Protein AF-A0A956I799-F1 (afdb_monomer)

Solvent-accessible surface area (backbone atoms only — not comparable to full-atom values): 35826 Å² total; per-residue (Å²): 118,53,70,34,55,24,28,46,46,25,48,52,44,52,38,46,25,59,64,45,60,68,60,52,75,48,74,48,95,93,38,61,32,45,34,39,63,81,46,72,44,87,40,80,72,68,80,89,40,61,69,60,47,64,89,80,69,47,78,47,54,46,31,35,31,33,40,40,35,40,87,62,24,48,50,40,36,33,40,35,68,42,63,45,95,47,84,84,39,46,26,26,43,30,41,21,39,50,91,83,63,48,77,65,39,58,28,54,41,18,52,32,49,63,71,56,91,54,66,64,34,63,27,54,32,60,68,68,71,84,78,48,100,88,45,55,65,66,44,50,54,51,37,53,55,48,35,56,54,47,64,72,62,78,56,53,69,74,49,88,52,29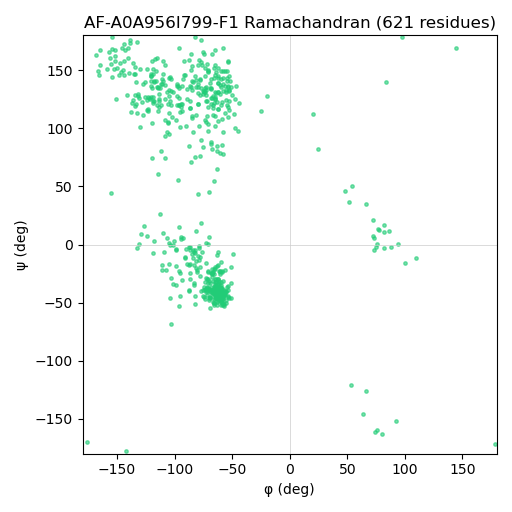,31,49,50,34,32,32,28,66,88,80,47,50,52,41,92,36,37,44,61,31,36,52,46,54,53,54,61,42,56,72,67,48,50,78,72,80,68,59,83,65,46,72,74,30,46,50,71,78,40,54,83,88,73,66,77,73,70,84,76,62,91,83,72,66,90,64,96,68,75,87,78,72,88,60,50,38,36,35,37,43,54,98,48,70,71,55,44,54,51,23,67,74,66,40,30,50,60,56,96,56,62,88,83,47,83,48,72,67,41,52,52,38,53,64,50,56,74,70,64,54,74,62,18,38,39,30,39,37,49,67,66,81,87,25,35,29,42,80,43,48,24,30,26,72,40,76,43,84,83,72,43,30,34,36,41,43,77,57,80,85,55,78,68,46,72,40,74,66,59,73,65,92,53,39,38,60,84,85,44,57,58,24,64,52,75,33,66,74,56,45,46,67,67,70,43,80,67,63,96,58,65,83,73,58,74,79,86,66,76,93,79,79,86,86,81,77,67,90,87,75,44,59,72,51,43,47,58,69,63,49,42,62,54,27,40,50,70,38,56,78,51,65,58,59,57,70,63,46,54,73,49,51,70,51,56,38,52,50,17,46,31,47,67,58,75,35,47,41,34,72,67,58,47,56,71,30,68,61,41,46,50,38,54,72,59,47,95,70,91,71,59,68,64,61,52,51,49,48,36,48,47,22,14,31,38,89,83,49,89,69,61,96,54,92,70,57,54,87,74,55,57,29,40,53,49,96,88,57,39,31,32,52,84,57,86,75,53,66,79,49,63,47,38,38,71,72,52,45,48,68,79,50,67,70,49,64,38,49,48,81,47,73,45,34,73,86,52,40,31,49,57,31,44,47,27,81,42,82,43,75,45,85,43,89,68,99,47,72,69,44,83,45,78,40,82,39,74,8,59,52,44,51,49,46,26,49,35,37,39,62,31,71,41,96,56,44,50,70,60,52,68,71,48,58,70,68,61,46,47,63,45,54,58,89,37,60,68,62,45,79,45,69,40,57,53,86,49,23,52,53,70,60,31,46,52,73,45,73,79,77,108

Secondary structure (DSSP, 8-state):
--HHHHHHHHHHHHHHHHHT---EEEEETTEEEEEEEEEEE--PPPS--TT--HHHH-SPPPEEEEEEEETTEEEEEEEEEE--SSTT---EEEEEETTTTEEEEEEEHHHHHHS---SEEEEEEE------TT-HHHHHHHHHHHHHHHHTTT--EEETTEEEEEEEETTT--EES-HHHHHHHHHHHHHTT-B----GGGTTTSBS-SB-TTT-------TT-S-----------EEEEE-SSHHHHHHHHHHTEEE-SS-TT--SHHHHHHHHHHTT--TT-EEEEEEEETTEEEEEEEEEEEEEETTTTEEEEEE-TTPPPPEESPP-STTS--TTSSEEEE--HHHHHHHHS---SS-------S-SS-----STTSSHHHHIIIIIGGGSB-----PPP-HHHHHHS-HHHHHHHHHHHTTSEEEHHHHHHSHHHHHHHHHS--SS-HHHHHHHHHHHTB-TT-SS---S---S---BEE-TTSEEE-SSPPPHHHHSHHHHHSPPP----B-EEEEE--TT--HHHHTEEEEEEEEPPSSSSPPEEEEEEEE-HHHHHHHHHHHHTT-SS-HHHHHTS-HHHHHHHHTTPPP-EEEEETGGGS-HHHHHTTHHHH-

Foldseek 3Di:
DDLLLLQLLLQVLLLFLLVLDAWDWADAPNWIKTKHFDDWAFDQDDPDARNDDCVPNPGRRTWTWMWIDTVFFIFIKTWHWDQDPDSSQGTKTFIATPPVRHTQKIWRRSCQLVPDPDQKTFTKIFHQDDQDPPQNPVSVLLLQLLLVSVVVRPFQDPDSGMGRLWIAGNPRRATPPHSNSSSVSNVNSSLSSQEDPPPPPPVVVGTDDPDHSPPSDPDPPDVVPDDDPDDPPDPAWEKEAEDPDVVQVVVCVVQQKDADPDAPPDPDPLSVVLLVVLVPHDFQHWYWYWDDDDQKIKTDFIFTFHDADSRRRMTRTDGDPPDDIDIGHQQDDDQSWPRVRRMTTRDDVVVCCVGVNRPDQDQPQLDDPDDPDDDDDDDPPPCSVVCCVPVVQVNQWTPQRQPQQPLVVLQPDDLLLLLLLQCLVVVFKDALVSSCVGSSLVSNVVSDDDPDDSSVSSCCSQLQQADPPAPQRPRDNHDDHRFWHADPVRMIGGPDDRDPVSNCVNVVRRRDNRPTDRLEDEEEDAAPAFQCQAAKHWDWDWDCDDPPDHTDIDIDIDGHPNQVSQQSQLVQLVDPDGPVVLVPDDPVVNCVSNPVGRDGYYHYHPCVNYPVCRNCPCVVVVD

Sequence (623 aa):
MTPEEANRMALGVVREVLAAAHGFELEVDGRRVQVEVFGRDPSEWPKAIPGLDPEVHGPWPPRVNVRCRWDGGEVELACVALAGRDAKEPVVICARHYPVGRYLGFSNVSKALLASDEPELPVVAAFHLKKRRHDRELQTARNRKLRDLVGRSGLPMLTDWSVELMRIRAEDGAILPDASTVFERLVRLNLFKLDFFSRGNRAAKRGAPLIDLDSLGLGDAEEDDQPGEEEEADERHFWAGGFAEEERLQAFLAGDFWQLGWTRDDDGKGAQQSWARFAKVEVGDGFAIKGFAGNQLTVHYLGEVVAKDEDAGRLDLKPLRGRSFYKGPAPRGSGGGSWLDILVPITREDVVELLFGDGRSGSPTLGWTGPKNVILYGPPGTGKTYRLRDDFRPRFTREAERRSIEMDRVRELSWFEIVAAALADQGGEATAMELREHPFVKAKQQSVATNTPVLARIWGSLQGHTVEESTTVNYGRRYGRLIFDKRADGTWFFPADVPEDIAELPEALHPRPALQSDDYVFVTFHQSYAYEDFIEGIRPKTAEGDGDAGPSLTYELEDGVFLRAANAAVRLAGFDGTIDDLCRLPAEQRTEILEGAPPYGVFIDEINRGNVSRIFGELITLL

Radius of gyration: 33.39 Å; Cα contacts (8 Å, |Δi|>4): 1018; chains: 1; bounding box: 66×67×98 Å

pLDDT: mean 79.47, std 16.52, range [23.44, 97.5]

Mean predicted aligned error: 21.86 Å

Structure (mmCIF, N/CA/C/O backbone):
data_AF-A0A956I799-F1
#
_entry.id   AF-A0A956I799-F1
#
loop_
_atom_site.group_PDB
_atom_site.id
_atom_site.type_symbol
_atom_site.label_atom_id
_atom_site.label_alt_id
_atom_site.label_comp_id
_atom_site.label_asym_id
_atom_site.label_entity_id
_atom_site.label_seq_id
_atom_site.pdbx_PDB_ins_code
_atom_site.Cartn_x
_atom_site.Cartn_y
_atom_site.Cartn_z
_atom_site.occupancy
_atom_site.B_iso_or_equiv
_atom_site.auth_seq_id
_atom_site.auth_comp_id
_atom_site.auth_asym_id
_atom_site.auth_atom_id
_atom_site.pdbx_PDB_model_num
ATOM 1 N N . MET A 1 1 ? 15.838 13.169 11.477 1.00 79.94 1 MET A N 1
ATOM 2 C CA . MET A 1 1 ? 15.934 13.361 12.948 1.00 79.94 1 MET A CA 1
ATOM 3 C C . MET A 1 1 ? 17.037 12.467 13.517 1.00 79.94 1 MET A C 1
ATOM 5 O O . MET A 1 1 ? 17.161 11.337 13.052 1.00 79.94 1 MET A O 1
ATOM 9 N N . THR A 1 2 ? 17.856 12.929 14.469 1.00 87.06 2 THR A N 1
ATOM 10 C CA . THR A 1 2 ? 18.855 12.064 15.142 1.00 87.06 2 THR A CA 1
ATOM 11 C C . THR A 1 2 ? 18.197 11.149 16.189 1.00 87.06 2 THR A C 1
ATOM 13 O O . THR A 1 2 ? 17.118 11.474 16.691 1.00 87.06 2 THR A O 1
ATOM 16 N N . PRO A 1 3 ? 18.811 10.008 16.568 1.00 85.00 3 PRO A N 1
ATOM 17 C CA . PRO A 1 3 ? 18.304 9.169 17.657 1.00 85.00 3 PRO A CA 1
ATOM 18 C C . PRO A 1 3 ? 18.089 9.934 18.970 1.00 85.00 3 PRO A C 1
ATOM 20 O O . PRO A 1 3 ? 17.090 9.718 19.653 1.00 85.00 3 PRO A O 1
ATOM 23 N N . GLU A 1 4 ? 18.983 10.861 19.312 1.00 89.06 4 GLU A N 1
ATOM 24 C CA . GLU A 1 4 ? 18.894 11.696 20.511 1.00 89.06 4 GLU A CA 1
ATOM 25 C C . GLU A 1 4 ? 17.705 12.669 20.456 1.00 89.06 4 GLU A C 1
ATOM 27 O O . GLU A 1 4 ? 17.006 12.860 21.453 1.00 89.06 4 GLU A O 1
ATOM 32 N N . GLU A 1 5 ? 17.447 13.282 19.299 1.00 88.38 5 GLU A N 1
ATOM 33 C CA . GLU A 1 5 ? 16.268 14.130 19.067 1.00 88.38 5 GLU A CA 1
ATOM 34 C C . GLU A 1 5 ? 14.969 13.329 19.161 1.00 88.38 5 GLU A C 1
ATOM 36 O O . GLU A 1 5 ? 14.049 13.735 19.876 1.00 88.38 5 GLU A O 1
ATOM 41 N N . ALA A 1 6 ? 14.928 12.155 18.525 1.00 89.44 6 ALA A N 1
ATOM 42 C CA . ALA A 1 6 ? 13.769 11.270 18.551 1.00 89.44 6 ALA A CA 1
ATOM 43 C C . ALA A 1 6 ? 13.415 10.834 19.977 1.00 89.44 6 ALA A C 1
ATOM 45 O O . ALA A 1 6 ? 12.241 10.772 20.330 1.00 89.44 6 ALA A O 1
ATOM 46 N N . ASN A 1 7 ? 14.407 10.589 20.836 1.00 90.31 7 ASN A N 1
ATOM 47 C CA . ASN A 1 7 ? 14.162 10.195 22.227 1.00 90.31 7 ASN A CA 1
ATOM 48 C C . ASN A 1 7 ? 13.630 11.323 23.087 1.00 90.31 7 ASN A C 1
ATOM 50 O O . ASN A 1 7 ? 12.742 11.090 23.906 1.00 90.31 7 ASN A O 1
ATOM 54 N N . ARG A 1 8 ? 14.158 12.536 22.899 1.00 91.12 8 ARG A N 1
ATOM 55 C CA . ARG A 1 8 ? 13.665 13.727 23.596 1.00 91.12 8 ARG A CA 1
ATOM 56 C C . ARG A 1 8 ? 12.207 13.990 23.244 1.00 91.12 8 ARG A C 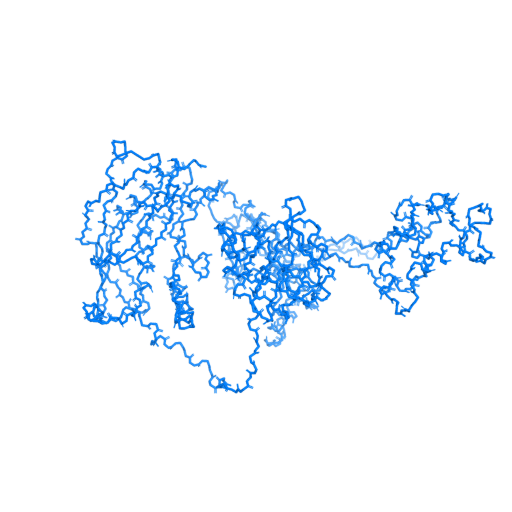1
ATOM 58 O O . ARG A 1 8 ? 11.385 14.140 24.147 1.00 91.12 8 ARG A O 1
ATOM 65 N N . MET A 1 9 ? 11.877 13.953 21.954 1.00 92.19 9 MET A N 1
ATOM 66 C CA . MET A 1 9 ? 10.502 14.126 21.487 1.00 92.19 9 MET A CA 1
ATOM 67 C C . MET A 1 9 ? 9.591 12.987 21.962 1.00 92.19 9 MET A C 1
ATOM 69 O O . MET A 1 9 ? 8.528 13.243 22.523 1.00 92.19 9 MET A O 1
ATOM 73 N N . ALA A 1 10 ? 10.026 11.732 21.834 1.00 93.25 10 ALA A N 1
ATOM 74 C CA . ALA A 1 10 ? 9.250 10.581 22.280 1.00 93.25 10 ALA A CA 1
ATOM 75 C C . ALA A 1 10 ? 8.985 10.589 23.795 1.00 93.25 10 ALA A C 1
ATOM 77 O O . ALA A 1 10 ? 7.884 10.238 24.219 1.00 93.25 10 ALA A O 1
ATOM 78 N N . LEU A 1 11 ? 9.951 11.014 24.621 1.00 94.12 11 LEU A N 1
ATOM 79 C CA . LEU A 1 11 ? 9.745 11.181 26.063 1.00 94.12 11 LEU A CA 1
ATOM 80 C C . LEU A 1 11 ? 8.653 12.219 26.352 1.00 94.12 11 LEU A C 1
ATOM 82 O O . LEU A 1 11 ? 7.796 11.964 27.200 1.00 94.12 11 LEU A O 1
ATOM 86 N N . GLY A 1 12 ? 8.670 13.354 25.644 1.00 94.69 12 GLY A N 1
ATOM 87 C CA . GLY A 1 12 ? 7.632 14.384 25.734 1.00 94.69 12 GLY A CA 1
ATOM 88 C C . GLY A 1 12 ? 6.249 13.832 25.387 1.00 94.69 12 GLY A C 1
ATOM 89 O O . GLY A 1 12 ? 5.338 13.905 26.211 1.00 94.69 12 GLY A O 1
ATOM 90 N N . VAL A 1 13 ? 6.135 13.167 24.236 1.00 95.62 13 VAL A N 1
ATOM 91 C CA . VAL A 1 13 ? 4.884 12.562 23.755 1.00 95.62 13 VAL A CA 1
ATOM 92 C C . VAL A 1 13 ? 4.331 11.536 24.745 1.00 95.62 13 VAL A C 1
ATOM 94 O O . VAL A 1 13 ? 3.174 11.613 25.152 1.00 95.62 13 VAL A O 1
ATOM 97 N N . VAL A 1 14 ? 5.148 10.576 25.189 1.00 95.75 14 VAL A N 1
ATOM 98 C CA . VAL A 1 14 ? 4.680 9.535 26.119 1.00 95.75 14 VAL A CA 1
ATOM 99 C C . VAL A 1 14 ? 4.284 10.132 27.470 1.00 95.75 14 VAL A C 1
ATOM 101 O O . VAL A 1 14 ? 3.313 9.679 28.081 1.00 95.75 14 VAL A O 1
ATOM 104 N N . ARG A 1 15 ? 5.002 11.160 27.938 1.00 95.44 15 ARG A N 1
ATOM 105 C CA . ARG A 1 15 ? 4.651 11.889 29.161 1.00 95.44 15 ARG A CA 1
ATOM 106 C C . ARG A 1 15 ? 3.293 12.568 29.025 1.00 95.44 15 ARG A C 1
ATOM 108 O O . ARG A 1 15 ? 2.496 12.469 29.953 1.00 95.44 15 ARG A O 1
ATOM 115 N N . GLU A 1 16 ? 3.024 13.204 27.893 1.00 96.94 16 GLU A N 1
ATOM 116 C CA . GLU A 1 16 ? 1.757 13.884 27.628 1.00 96.94 16 GLU A CA 1
ATOM 117 C C . GLU A 1 16 ? 0.581 12.898 27.555 1.00 96.94 16 GLU A C 1
ATOM 119 O O . GLU A 1 16 ? -0.409 13.085 28.262 1.00 96.94 16 GLU A O 1
ATOM 124 N N . VAL A 1 17 ? 0.724 11.782 26.826 1.00 97.38 17 VAL A N 1
ATOM 125 C CA . VAL A 1 17 ? -0.306 10.721 26.761 1.00 97.38 17 VAL A CA 1
ATOM 126 C C . VAL A 1 17 ? -0.629 10.163 28.150 1.00 97.38 17 VAL A C 1
ATOM 128 O O . VAL A 1 17 ? -1.795 10.021 28.516 1.00 97.38 17 VAL A O 1
ATOM 131 N N . LEU A 1 18 ? 0.388 9.850 28.960 1.00 96.81 18 LEU A N 1
ATOM 132 C CA . LEU A 1 18 ? 0.163 9.327 30.312 1.00 96.81 18 LEU A CA 1
ATOM 133 C C . LEU A 1 18 ? -0.363 10.405 31.273 1.00 96.81 18 LEU A C 1
ATOM 135 O O . LEU A 1 18 ? -1.108 10.088 32.203 1.00 96.81 18 LEU A O 1
ATOM 139 N N . ALA A 1 19 ? -0.020 11.679 31.074 1.00 96.06 19 ALA A N 1
ATOM 140 C CA . ALA A 1 19 ? -0.590 12.788 31.837 1.00 96.06 19 ALA A CA 1
ATOM 141 C C . ALA A 1 19 ? -2.088 12.959 31.538 1.00 96.06 19 ALA A C 1
ATOM 143 O O . ALA A 1 19 ? -2.867 13.081 32.484 1.00 96.06 19 ALA A O 1
ATOM 144 N N . ALA A 1 20 ? -2.495 12.836 30.272 1.00 96.88 20 ALA A N 1
ATOM 145 C CA . ALA A 1 20 ? -3.882 12.941 29.802 1.00 96.88 20 ALA A CA 1
ATOM 146 C C . ALA A 1 20 ? -4.794 11.759 30.195 1.00 96.88 20 ALA A C 1
ATOM 148 O O . ALA A 1 20 ? -5.981 11.741 29.860 1.00 96.88 20 ALA A O 1
ATOM 149 N N . ALA A 1 21 ? -4.261 10.769 30.918 1.00 97.12 21 ALA A N 1
ATOM 150 C CA . ALA A 1 21 ? -5.035 9.640 31.406 1.00 97.12 21 ALA A CA 1
ATOM 151 C C . ALA A 1 21 ? -6.202 10.072 32.308 1.00 97.12 21 ALA A C 1
ATOM 153 O O . ALA A 1 21 ? -6.003 10.686 33.363 1.00 97.12 21 ALA A O 1
ATOM 154 N N . HIS A 1 22 ? -7.406 9.672 31.918 1.00 97.12 22 HIS A N 1
ATOM 155 C CA . HIS A 1 22 ? -8.661 9.963 32.600 1.00 97.12 22 HIS A CA 1
ATOM 156 C C . HIS A 1 22 ? -9.580 8.730 32.562 1.00 97.12 22 HIS A C 1
ATOM 158 O O . HIS A 1 22 ? -9.267 7.734 31.906 1.00 97.12 22 HIS A O 1
ATOM 164 N N . GLY A 1 23 ? -10.671 8.762 33.330 1.00 96.44 23 GLY A N 1
ATOM 165 C CA . GLY A 1 23 ? -11.695 7.718 33.288 1.00 96.44 23 GLY A CA 1
ATOM 166 C C . GLY A 1 23 ? -12.698 7.978 32.168 1.00 96.44 23 GLY A C 1
ATOM 167 O O . GLY A 1 23 ? -13.068 9.126 31.942 1.00 96.44 23 GLY A O 1
ATOM 168 N N . PHE A 1 24 ? -13.129 6.925 31.482 1.00 96.88 24 PHE A N 1
ATOM 169 C CA . PHE A 1 24 ? -14.031 7.009 30.335 1.00 96.88 24 PHE A CA 1
ATOM 170 C C . PHE A 1 24 ? -14.826 5.709 30.177 1.00 96.88 24 PHE A C 1
ATOM 172 O O . PHE A 1 24 ? -14.532 4.696 30.817 1.00 96.88 24 PHE A O 1
ATOM 179 N N . GLU A 1 25 ? -15.847 5.737 29.328 1.00 94.00 25 GLU A N 1
ATOM 180 C CA . GLU A 1 25 ? -16.637 4.559 28.979 1.00 94.00 25 GLU A CA 1
ATOM 181 C C . GLU A 1 25 ? -16.375 4.169 27.530 1.00 94.00 25 GLU A C 1
ATOM 183 O O . GLU A 1 25 ? -16.200 5.016 26.653 1.00 94.00 25 GLU A O 1
ATOM 188 N N . LEU A 1 26 ? -16.334 2.867 27.278 1.00 91.00 26 LEU A N 1
ATOM 189 C CA . LEU A 1 26 ? -16.164 2.322 25.939 1.00 91.00 26 LEU A CA 1
ATOM 190 C C . LEU A 1 26 ? -16.988 1.048 25.789 1.00 91.00 26 LEU A C 1
ATOM 192 O O . LEU A 1 26 ? -17.309 0.378 26.769 1.00 91.00 26 LEU A O 1
ATOM 196 N N . GLU A 1 27 ? -17.299 0.694 24.550 1.00 84.88 27 GLU A N 1
ATOM 197 C CA . GLU A 1 27 ? -17.943 -0.572 24.222 1.00 84.88 27 GLU A CA 1
ATOM 198 C C . GLU A 1 27 ? -16.924 -1.528 23.598 1.00 84.88 27 GLU A C 1
ATOM 200 O O . GLU A 1 27 ? -16.146 -1.147 22.720 1.00 84.88 27 GLU A O 1
ATOM 205 N N . VAL A 1 28 ? -16.913 -2.769 24.079 1.00 81.75 28 VAL A N 1
ATOM 206 C CA . VAL A 1 28 ? -16.140 -3.880 23.517 1.00 81.75 28 VAL A CA 1
ATOM 207 C C . VAL A 1 28 ? -17.118 -5.016 23.293 1.00 81.75 28 VAL A C 1
ATOM 209 O O . VAL A 1 28 ? -17.625 -5.581 24.257 1.00 81.75 28 VAL A O 1
ATOM 212 N N . ASP A 1 29 ? -17.378 -5.326 22.023 1.00 75.38 29 ASP A N 1
ATOM 213 C CA . ASP A 1 29 ? -18.191 -6.479 21.624 1.00 75.38 29 ASP A CA 1
ATOM 214 C C . ASP A 1 29 ? -19.581 -6.508 22.296 1.00 75.38 29 ASP A C 1
ATOM 216 O O . ASP A 1 29 ? -19.972 -7.463 22.965 1.00 75.38 29 ASP A O 1
ATOM 220 N N . GLY A 1 30 ? -20.302 -5.382 22.224 1.00 78.69 30 GLY A N 1
ATOM 221 C CA . GLY A 1 30 ? -21.620 -5.216 22.845 1.00 78.69 30 GLY A CA 1
ATOM 222 C C . GLY A 1 30 ? -21.611 -5.074 24.374 1.00 78.69 30 GLY A C 1
ATOM 223 O O . GLY A 1 30 ? -22.658 -4.823 24.972 1.00 78.69 30 GLY A O 1
ATOM 224 N N . ARG A 1 31 ? -20.452 -5.195 25.039 1.00 84.31 31 ARG A N 1
ATOM 225 C CA . ARG A 1 31 ? -20.318 -4.985 26.488 1.00 84.31 31 ARG A CA 1
ATOM 226 C C . ARG A 1 31 ? -19.805 -3.588 26.788 1.00 84.31 31 ARG A C 1
ATOM 228 O O . ARG A 1 31 ? -18.747 -3.174 26.313 1.00 84.31 31 ARG A O 1
ATOM 235 N N . ARG A 1 32 ? -20.523 -2.878 27.657 1.00 90.88 32 ARG A N 1
ATOM 236 C CA . ARG A 1 32 ? -20.059 -1.603 28.211 1.00 90.88 32 ARG A CA 1
ATOM 237 C C . ARG A 1 32 ? -18.950 -1.848 29.224 1.00 90.88 32 ARG A C 1
ATOM 239 O O . ARG A 1 32 ? -19.109 -2.648 30.148 1.00 90.88 32 ARG A O 1
ATOM 246 N N . VAL A 1 33 ? -17.846 -1.135 29.050 1.00 92.81 33 VAL A N 1
ATOM 247 C CA . VAL A 1 33 ? -16.679 -1.174 29.924 1.00 92.81 33 VAL A CA 1
ATOM 248 C C . VAL A 1 33 ? -16.466 0.207 30.522 1.00 92.81 33 VAL A C 1
ATOM 250 O O . VAL A 1 33 ? -16.252 1.182 29.801 1.00 92.81 33 VAL A O 1
ATOM 253 N N . GLN A 1 34 ? -16.484 0.281 31.848 1.00 96.69 34 GLN A N 1
ATOM 254 C CA . GLN A 1 34 ? -16.161 1.491 32.589 1.00 96.69 34 GLN A CA 1
ATOM 255 C C . GLN A 1 34 ? -14.683 1.480 32.975 1.00 96.69 34 GLN A C 1
ATOM 257 O O . GLN A 1 34 ? -14.217 0.557 33.652 1.00 96.69 34 GLN A O 1
ATOM 262 N N . VAL A 1 35 ? -13.943 2.496 32.533 1.00 96.94 35 VAL A N 1
ATOM 263 C CA . VAL A 1 35 ? -12.510 2.655 32.790 1.00 96.94 35 VAL A CA 1
ATOM 264 C C . VAL A 1 35 ? -12.298 3.727 33.854 1.00 96.94 35 VAL A C 1
ATOM 266 O O . VAL A 1 35 ? -12.700 4.875 33.691 1.00 96.94 35 VAL A O 1
ATOM 269 N N . GLU A 1 36 ? -11.621 3.360 34.937 1.00 97.44 36 GLU A N 1
ATOM 270 C CA . GLU A 1 36 ? -11.309 4.224 36.075 1.00 97.44 36 GLU A CA 1
ATOM 271 C C . GLU A 1 36 ? -9.788 4.292 36.276 1.00 97.44 36 GLU A C 1
ATOM 273 O O . GLU A 1 36 ? -9.129 3.264 36.439 1.00 97.44 36 GLU A O 1
ATOM 278 N N . VAL A 1 37 ? -9.210 5.495 36.301 1.00 97.00 37 VAL A N 1
ATOM 279 C CA . VAL A 1 37 ? -7.808 5.689 36.709 1.00 97.00 37 VAL A CA 1
ATOM 280 C C . VAL A 1 37 ? -7.753 5.710 38.235 1.00 97.00 37 VAL A C 1
ATOM 282 O O . VAL A 1 37 ? -8.230 6.659 38.850 1.00 97.00 37 VAL A O 1
ATOM 285 N N . PHE A 1 38 ? -7.151 4.692 38.853 1.00 94.56 38 PHE A N 1
ATOM 286 C CA . PHE A 1 38 ? -7.142 4.548 40.318 1.00 94.56 38 PHE A CA 1
ATOM 287 C C . PHE A 1 38 ? -5.773 4.797 40.963 1.00 94.56 38 PHE A C 1
ATOM 289 O O . PHE A 1 38 ? -5.658 4.813 42.187 1.00 94.56 38 PHE A O 1
ATOM 296 N N . GLY A 1 39 ? -4.715 4.975 40.167 1.00 92.94 39 GLY A N 1
ATOM 297 C CA . GLY A 1 39 ? -3.386 5.241 40.708 1.00 92.94 39 GLY A CA 1
ATOM 298 C C . GLY A 1 39 ? -2.384 5.731 39.672 1.00 92.94 39 GLY A C 1
ATOM 299 O O . GLY A 1 39 ? -2.445 5.367 38.497 1.00 92.94 39 GLY A O 1
ATOM 300 N N . ARG A 1 40 ? -1.442 6.553 40.134 1.00 95.56 40 ARG A N 1
ATOM 301 C CA . ARG A 1 40 ? -0.281 7.020 39.373 1.00 95.56 40 ARG A CA 1
ATOM 302 C C . ARG A 1 40 ? 0.957 6.793 40.230 1.00 95.56 40 ARG A C 1
ATOM 304 O O . ARG A 1 40 ? 1.217 7.561 41.151 1.00 95.56 40 ARG A O 1
ATOM 311 N N . ASP A 1 41 ? 1.692 5.728 39.944 1.00 92.19 41 ASP A N 1
ATOM 312 C CA . ASP A 1 41 ? 2.853 5.346 40.745 1.00 92.19 41 ASP A CA 1
ATOM 313 C C . ASP A 1 41 ? 4.142 5.878 40.108 1.00 92.19 41 ASP A C 1
ATOM 315 O O . ASP A 1 41 ? 4.330 5.710 38.894 1.00 92.19 41 ASP A O 1
ATOM 319 N N . PRO A 1 42 ? 5.060 6.476 40.890 1.00 91.25 42 PRO A N 1
ATOM 320 C CA . PRO A 1 42 ? 6.376 6.857 40.395 1.00 91.25 42 PRO A CA 1
ATOM 321 C C . PRO A 1 42 ? 7.073 5.681 39.704 1.00 91.25 42 PRO A C 1
ATOM 323 O O . PRO A 1 42 ? 6.975 4.534 40.141 1.00 91.25 42 PRO A O 1
ATOM 326 N N . SER A 1 43 ? 7.763 5.965 38.603 1.00 88.88 43 SER A N 1
ATOM 327 C CA . SER A 1 43 ? 8.567 4.980 37.881 1.00 88.88 43 SER A CA 1
ATOM 328 C C . SER A 1 43 ? 10.033 5.378 37.930 1.00 88.88 43 SER A C 1
ATOM 330 O O . SER A 1 43 ? 10.367 6.558 37.842 1.00 88.88 43 SER A O 1
ATOM 332 N N . GLU A 1 44 ? 10.903 4.387 38.089 1.00 86.69 44 GLU A N 1
ATOM 333 C CA . GLU A 1 44 ? 12.344 4.604 38.058 1.00 86.69 44 GLU A CA 1
ATOM 334 C C . GLU A 1 44 ? 12.809 4.931 36.639 1.00 86.69 44 GLU A C 1
ATOM 336 O O . GLU A 1 44 ? 12.255 4.440 35.650 1.00 86.69 44 GLU A O 1
ATOM 341 N N . TRP A 1 45 ? 13.858 5.746 36.549 1.00 87.44 45 TRP A N 1
ATOM 342 C CA . TRP A 1 45 ? 14.534 5.999 35.289 1.00 87.44 45 TRP A CA 1
ATOM 343 C C . TRP A 1 45 ? 15.141 4.697 34.740 1.00 87.44 45 TRP A C 1
ATOM 345 O O . TRP A 1 45 ? 15.823 3.976 35.475 1.00 87.44 45 TRP A O 1
ATOM 355 N N . PRO A 1 46 ? 14.921 4.368 33.456 1.00 83.69 46 PRO A N 1
ATOM 356 C CA . PRO A 1 46 ? 15.595 3.238 32.833 1.00 83.69 46 PRO A CA 1
ATOM 357 C C . PRO A 1 46 ? 17.106 3.495 32.696 1.00 83.69 46 PRO A C 1
ATOM 359 O O . PRO A 1 46 ? 17.577 4.629 32.779 1.00 83.69 46 PRO A O 1
ATOM 362 N N . LYS A 1 47 ? 17.883 2.429 32.454 1.00 73.88 47 LYS A N 1
ATOM 363 C CA . LYS A 1 47 ? 19.325 2.545 32.166 1.00 73.88 47 LYS A CA 1
ATOM 364 C C . LYS A 1 47 ? 19.558 3.396 30.904 1.00 73.88 47 LYS A C 1
ATOM 366 O O . LYS A 1 47 ? 18.721 3.374 30.010 1.00 73.88 47 LYS A O 1
ATOM 371 N N . ALA A 1 48 ? 20.694 4.102 30.867 1.00 74.88 48 ALA A N 1
ATOM 372 C CA . ALA A 1 48 ? 21.082 5.136 29.895 1.00 74.88 48 ALA A CA 1
ATOM 373 C C . ALA A 1 48 ? 20.410 5.043 28.506 1.00 74.88 48 ALA A C 1
ATOM 375 O O . ALA A 1 48 ? 20.670 4.114 27.740 1.00 74.88 48 ALA A O 1
ATOM 376 N N . ILE A 1 49 ? 19.592 6.052 28.182 1.00 83.31 49 ILE A N 1
ATOM 377 C CA . ILE A 1 49 ? 18.976 6.260 26.866 1.00 83.31 49 ILE A CA 1
ATOM 378 C C . ILE A 1 49 ? 19.712 7.415 26.161 1.00 83.31 49 ILE A C 1
ATOM 380 O O . ILE A 1 49 ? 19.812 8.491 26.751 1.00 83.31 49 ILE A O 1
ATOM 384 N N . PRO A 1 50 ? 20.192 7.251 24.911 1.00 84.31 50 PRO A N 1
ATOM 385 C CA . PRO A 1 50 ? 20.863 8.327 24.179 1.00 84.31 50 PRO A CA 1
ATOM 386 C C . PRO A 1 50 ? 20.032 9.615 24.116 1.00 84.31 50 PRO A C 1
ATOM 388 O O . PRO A 1 50 ? 18.846 9.583 23.794 1.00 84.31 50 PRO A O 1
ATOM 391 N N . GLY A 1 51 ? 20.646 10.756 24.420 1.00 85.81 51 GLY A N 1
ATOM 392 C CA . GLY A 1 51 ? 19.976 12.059 24.374 1.00 85.81 51 GLY A CA 1
ATOM 393 C C . GLY A 1 51 ? 19.018 12.351 25.532 1.00 85.81 51 GLY A C 1
ATOM 394 O O . GLY A 1 51 ? 18.443 13.436 25.551 1.00 85.81 51 GLY A O 1
ATOM 395 N N . LEU A 1 52 ? 18.856 11.434 26.496 1.00 89.50 52 LEU A N 1
ATOM 396 C CA . LEU A 1 52 ? 18.058 11.647 27.703 1.00 89.50 52 LEU A CA 1
ATOM 397 C C . LEU A 1 52 ? 18.935 11.638 28.957 1.00 89.50 52 LEU A C 1
ATOM 399 O O . LEU A 1 52 ? 19.767 10.759 29.160 1.00 89.50 52 LEU A O 1
ATOM 403 N N . ASP A 1 53 ? 18.670 12.609 29.819 1.00 88.25 53 ASP A N 1
ATOM 404 C CA . ASP A 1 53 ? 19.355 12.839 31.090 1.00 88.25 53 ASP A CA 1
ATOM 405 C C . ASP A 1 53 ? 18.301 13.158 32.170 1.00 88.25 53 ASP A C 1
ATOM 407 O O . ASP A 1 53 ? 17.514 14.090 31.954 1.00 88.25 53 ASP A O 1
ATOM 411 N N . PRO A 1 54 ? 18.253 12.414 33.293 1.00 88.44 54 PRO A N 1
ATOM 412 C CA . PRO A 1 54 ? 17.333 12.664 34.403 1.00 88.44 54 PRO A CA 1
ATOM 413 C C . PRO A 1 54 ? 17.385 14.080 34.986 1.00 88.44 54 PRO A C 1
ATOM 415 O O . PRO A 1 54 ? 16.340 14.612 35.363 1.00 88.44 54 PRO A O 1
ATOM 418 N N . GLU A 1 55 ? 18.568 14.696 35.056 1.00 89.06 55 GLU A N 1
ATOM 419 C CA . GLU A 1 55 ? 18.741 16.039 35.624 1.00 89.06 55 GLU A CA 1
ATOM 420 C C . GLU A 1 55 ? 18.198 17.119 34.682 1.00 89.06 55 GLU A C 1
ATOM 422 O O . GLU A 1 55 ? 17.656 18.127 35.133 1.00 89.06 55 GLU A O 1
ATOM 427 N N . VAL A 1 56 ? 18.277 16.882 33.369 1.00 91.81 56 VAL A N 1
ATOM 428 C CA . VAL A 1 56 ? 17.817 17.825 32.336 1.00 91.81 56 VAL A CA 1
ATOM 429 C C . VAL A 1 56 ? 16.335 17.637 32.001 1.00 91.81 56 VAL A C 1
ATOM 431 O O . VAL A 1 56 ? 15.614 18.609 31.787 1.00 91.81 56 VAL A O 1
ATOM 434 N N . HIS A 1 57 ? 15.854 16.393 31.940 1.00 92.19 57 HIS A N 1
ATOM 435 C CA . HIS A 1 57 ? 14.541 16.060 31.371 1.00 92.19 57 HIS A CA 1
ATOM 436 C C . HIS A 1 57 ? 13.468 15.733 32.425 1.00 92.19 57 HIS A C 1
ATOM 438 O O . HIS A 1 57 ? 12.321 15.438 32.061 1.00 92.19 57 HIS A O 1
ATOM 444 N N . GLY A 1 58 ? 13.802 15.805 33.717 1.00 90.44 58 GLY A N 1
ATOM 445 C CA . GLY A 1 58 ? 12.872 15.620 34.836 1.00 90.44 58 GLY A CA 1
ATOM 446 C C . GLY A 1 58 ? 12.578 14.149 35.167 1.00 90.44 58 GLY A C 1
ATOM 447 O O . GLY A 1 58 ? 13.320 13.260 34.773 1.00 90.44 58 GLY A O 1
ATOM 448 N N . PRO A 1 59 ? 11.508 13.830 35.914 1.00 91.25 59 PRO A N 1
ATOM 449 C CA . PRO A 1 59 ? 11.208 12.446 36.283 1.00 91.25 59 PRO A CA 1
ATOM 450 C C . PRO A 1 59 ? 10.725 11.609 35.087 1.00 91.25 59 PRO A C 1
ATOM 452 O O . PRO A 1 59 ? 10.052 12.111 34.178 1.00 91.25 59 PRO A O 1
ATOM 455 N N . TRP A 1 60 ? 11.018 10.307 35.109 1.00 92.88 60 TRP A N 1
ATOM 456 C CA . TRP A 1 60 ? 10.436 9.361 34.156 1.00 92.88 60 TRP A CA 1
ATOM 457 C C . TRP A 1 60 ? 8.903 9.318 34.320 1.00 92.88 60 TRP A C 1
ATOM 459 O O . TRP A 1 60 ? 8.422 9.429 35.454 1.00 92.88 60 TRP A O 1
ATOM 469 N N . PRO A 1 61 ? 8.112 9.184 33.234 1.00 94.50 61 PRO A N 1
ATOM 470 C CA . PRO A 1 61 ? 6.656 9.209 33.330 1.00 94.50 61 PRO A CA 1
ATOM 471 C C . PRO A 1 61 ? 6.127 8.164 34.326 1.00 94.50 61 PRO A C 1
ATOM 473 O O . PRO A 1 61 ? 6.555 7.006 34.272 1.00 94.50 61 PRO A O 1
ATOM 476 N N . PRO A 1 62 ? 5.203 8.542 35.231 1.00 93.81 62 PRO A N 1
ATOM 477 C CA . PRO A 1 62 ? 4.655 7.610 36.203 1.00 93.81 62 PRO A CA 1
ATOM 478 C C . PRO A 1 62 ? 3.834 6.524 35.506 1.00 93.81 62 PRO A C 1
ATOM 480 O O . PRO A 1 62 ? 3.221 6.738 34.458 1.00 93.81 62 PRO A O 1
ATOM 483 N N . ARG A 1 63 ? 3.773 5.354 36.138 1.00 94.06 63 ARG A N 1
ATOM 484 C CA . ARG A 1 63 ? 2.865 4.282 35.742 1.00 94.06 63 ARG A CA 1
ATOM 485 C C . ARG A 1 63 ? 1.444 4.722 36.048 1.00 94.06 63 ARG A C 1
ATOM 487 O O . ARG A 1 63 ? 1.138 5.013 37.200 1.00 94.06 63 ARG A O 1
ATOM 494 N N . VAL A 1 64 ? 0.569 4.679 35.053 1.00 97.00 64 VAL A N 1
ATOM 495 C CA . VAL A 1 64 ? -0.864 4.919 35.237 1.00 97.00 64 VAL A CA 1
ATOM 496 C C . VAL A 1 64 ? -1.568 3.577 35.381 1.00 97.00 64 VAL A C 1
ATOM 498 O O . VAL A 1 64 ? -1.506 2.750 34.471 1.00 97.00 64 VAL A O 1
ATOM 501 N N . ASN A 1 65 ? -2.236 3.352 36.510 1.00 95.44 65 ASN A N 1
ATOM 502 C CA . ASN A 1 65 ? -3.053 2.165 36.723 1.00 95.44 65 ASN A CA 1
ATOM 503 C C . ASN A 1 65 ? -4.516 2.482 36.414 1.00 95.44 65 ASN A C 1
ATOM 505 O O . ASN A 1 65 ? -5.094 3.417 36.976 1.00 95.44 65 ASN A O 1
ATOM 509 N N . VAL A 1 66 ? -5.106 1.674 35.541 1.00 95.94 66 VAL A N 1
ATOM 510 C CA . VAL A 1 66 ? -6.520 1.744 35.183 1.00 95.94 66 VAL A CA 1
ATOM 511 C C . VAL A 1 66 ? -7.223 0.457 35.557 1.00 95.94 66 VAL A C 1
ATOM 513 O O . VAL A 1 66 ? -6.683 -0.633 35.370 1.00 95.94 66 VAL A O 1
ATOM 516 N N . ARG A 1 67 ? -8.440 0.582 36.065 1.00 94.31 67 ARG A N 1
ATOM 517 C CA . ARG A 1 67 ? -9.352 -0.526 36.308 1.00 94.31 67 ARG A CA 1
ATOM 518 C C . ARG A 1 67 ? -10.464 -0.449 35.279 1.00 94.31 67 ARG A C 1
ATOM 520 O O . ARG A 1 67 ? -11.100 0.587 35.142 1.00 94.31 67 ARG A O 1
ATOM 527 N N . CYS A 1 68 ? -10.670 -1.534 34.550 1.00 93.06 68 CYS A N 1
ATOM 528 C CA . CYS A 1 68 ? -11.711 -1.657 33.541 1.00 93.06 68 CYS A CA 1
ATOM 529 C C . CYS A 1 68 ? -12.736 -2.669 34.056 1.00 93.06 68 CYS A C 1
ATOM 531 O O . CYS A 1 68 ? -12.364 -3.812 34.329 1.00 93.06 68 CYS A O 1
ATOM 533 N N . ARG A 1 69 ? -13.995 -2.256 34.216 1.00 91.88 69 ARG A N 1
ATOM 534 C CA . ARG A 1 69 ? -15.093 -3.089 34.732 1.00 91.88 69 ARG A CA 1
ATOM 535 C C . ARG A 1 69 ? -16.180 -3.255 33.681 1.00 91.88 69 ARG A C 1
ATOM 537 O O . ARG A 1 69 ? -16.508 -2.289 33.002 1.00 91.88 69 ARG A O 1
ATOM 544 N N . TRP A 1 70 ? -16.752 -4.444 33.577 1.00 90.50 70 TRP A N 1
ATOM 545 C CA . TRP A 1 70 ? -17.897 -4.756 32.720 1.00 90.50 70 TRP A CA 1
ATOM 546 C C . TRP A 1 70 ? -18.862 -5.676 33.465 1.00 90.50 70 TRP A C 1
ATOM 548 O O . TRP A 1 70 ? -18.569 -6.144 34.569 1.00 90.50 70 TRP A O 1
ATOM 558 N N . ASP A 1 71 ? -20.019 -5.951 32.866 1.00 84.69 71 ASP A N 1
ATOM 559 C CA . ASP A 1 71 ? -20.974 -6.871 33.474 1.00 84.69 71 ASP A CA 1
ATOM 560 C C . ASP A 1 71 ? -20.372 -8.280 33.611 1.00 84.69 71 ASP A C 1
ATOM 562 O O . ASP A 1 71 ? -19.996 -8.937 32.634 1.00 84.69 71 ASP A O 1
ATOM 566 N N . GLY A 1 72 ? -20.233 -8.714 34.860 1.00 79.25 72 GLY A N 1
ATOM 567 C CA . GLY A 1 72 ? -19.656 -9.998 35.223 1.00 79.25 72 GLY A CA 1
ATOM 568 C C . GLY A 1 72 ? -18.138 -10.030 35.406 1.00 79.25 72 GLY A C 1
ATOM 569 O O . GLY A 1 72 ? -17.661 -11.092 35.796 1.00 79.25 72 GLY A O 1
ATOM 570 N N . GLY A 1 73 ? -17.367 -8.951 35.199 1.00 85.00 73 GLY A N 1
ATOM 571 C CA . GLY A 1 73 ? -15.905 -9.011 35.365 1.00 85.00 73 GLY A CA 1
ATOM 572 C C . GLY A 1 73 ? -15.151 -7.681 35.457 1.00 85.00 73 GLY A C 1
ATOM 573 O O . GLY A 1 73 ? -15.679 -6.605 35.184 1.00 85.00 73 GLY A O 1
ATOM 574 N N . GLU A 1 74 ? -13.882 -7.758 35.862 1.00 87.94 74 GLU A N 1
ATOM 575 C CA . GLU A 1 74 ? -12.969 -6.613 35.883 1.00 87.94 74 GLU A CA 1
ATOM 576 C C . GLU A 1 74 ? -11.508 -7.001 35.612 1.00 87.94 74 GLU A C 1
ATOM 578 O O . GLU A 1 74 ? -11.064 -8.135 35.831 1.00 87.94 74 GLU A O 1
ATOM 583 N N . VAL A 1 75 ? -10.726 -6.028 35.141 1.00 86.69 75 VAL A N 1
ATOM 584 C CA . VAL A 1 75 ? -9.281 -6.162 34.942 1.00 86.69 75 VAL A CA 1
ATOM 585 C C . VAL A 1 75 ? -8.558 -4.862 35.260 1.00 86.69 75 VAL A C 1
ATOM 587 O O . VAL A 1 75 ? -9.046 -3.769 34.988 1.00 86.69 75 VAL A O 1
ATOM 590 N N . GLU A 1 76 ? -7.348 -4.982 35.794 1.00 90.25 76 GLU A N 1
ATOM 591 C CA . GLU A 1 76 ? -6.460 -3.846 36.010 1.00 90.25 76 GLU A CA 1
ATOM 592 C C . GLU A 1 76 ? -5.324 -3.861 34.986 1.00 90.25 76 GLU A C 1
ATOM 594 O O . GLU A 1 76 ? -4.656 -4.882 34.769 1.00 90.25 76 GLU A O 1
ATOM 599 N N . LEU A 1 77 ? -5.086 -2.714 34.358 1.00 91.56 77 LEU A N 1
ATOM 600 C CA . LEU A 1 77 ? -3.985 -2.483 33.433 1.00 91.56 77 LEU A CA 1
ATOM 601 C C . LEU A 1 77 ? -3.053 -1.417 34.000 1.00 91.56 77 LEU A C 1
ATOM 603 O O . LEU A 1 77 ? -3.466 -0.495 34.692 1.00 91.56 77 LEU A O 1
ATOM 607 N N . ALA A 1 78 ? -1.778 -1.538 33.662 1.00 91.88 78 ALA A N 1
ATOM 608 C CA . ALA A 1 78 ? -0.770 -0.524 33.897 1.00 91.88 78 ALA A CA 1
ATOM 609 C C . ALA A 1 78 ? -0.278 0.010 32.549 1.00 91.88 78 ALA A C 1
ATOM 611 O O . ALA A 1 78 ? 0.364 -0.725 31.790 1.00 91.88 78 ALA A O 1
ATOM 612 N N . CYS A 1 79 ? -0.544 1.282 32.273 1.00 95.00 79 CYS A N 1
ATOM 613 C CA . CYS A 1 79 ? 0.029 2.020 31.154 1.00 95.00 79 CYS A CA 1
ATOM 614 C C . CYS A 1 79 ? 1.373 2.614 31.597 1.00 95.00 79 CYS A C 1
ATOM 616 O O . CYS A 1 79 ? 1.454 3.290 32.624 1.00 95.00 79 CYS A O 1
ATOM 618 N N . VAL A 1 80 ? 2.446 2.296 30.873 1.00 92.56 80 VAL A N 1
ATOM 619 C CA . VAL A 1 80 ? 3.826 2.601 31.275 1.00 92.56 80 VAL A CA 1
ATOM 620 C C . VAL A 1 80 ? 4.677 3.064 30.101 1.00 92.56 80 VAL A C 1
ATOM 622 O O . VAL A 1 80 ? 4.528 2.576 28.980 1.00 92.56 80 VAL A O 1
ATOM 625 N N . ALA A 1 81 ? 5.619 3.954 30.404 1.00 92.62 81 ALA A N 1
ATOM 626 C CA . ALA A 1 81 ? 6.759 4.260 29.554 1.00 92.62 81 ALA A CA 1
ATOM 627 C C . ALA A 1 81 ? 7.905 3.280 29.851 1.00 92.62 81 ALA A C 1
ATOM 629 O O . ALA A 1 81 ? 8.199 3.005 31.018 1.00 92.62 81 ALA A O 1
ATOM 630 N N . LEU A 1 82 ? 8.564 2.758 28.818 1.00 86.56 82 LEU A N 1
ATOM 631 C CA . LEU A 1 82 ? 9.678 1.812 28.940 1.00 86.56 82 LEU A CA 1
ATOM 632 C C . LEU A 1 82 ? 10.832 2.195 28.017 1.00 86.56 82 LEU A C 1
ATOM 634 O O . LEU A 1 82 ? 10.612 2.750 26.943 1.00 86.56 82 LEU A O 1
ATOM 638 N N . ALA A 1 83 ? 12.044 1.807 28.409 1.00 79.00 83 ALA A N 1
ATOM 639 C CA . ALA A 1 83 ? 13.168 1.718 27.486 1.00 79.00 83 ALA A CA 1
ATOM 640 C C . ALA A 1 83 ? 13.075 0.420 26.674 1.00 79.00 83 ALA A C 1
ATOM 642 O O . ALA A 1 83 ? 12.797 -0.651 27.231 1.00 79.00 83 ALA A O 1
ATOM 643 N N . GLY A 1 84 ? 13.303 0.503 25.363 1.00 66.75 84 GLY A N 1
ATOM 644 C CA . GLY A 1 84 ? 13.435 -0.681 24.519 1.00 66.75 84 GLY A CA 1
ATOM 645 C C . GLY A 1 84 ? 14.660 -1.524 24.887 1.00 66.75 84 GLY A C 1
ATOM 646 O O . GLY A 1 84 ? 15.524 -1.119 25.661 1.00 66.75 84 GLY A O 1
ATOM 647 N N . ARG A 1 85 ? 14.726 -2.749 24.352 1.00 58.62 85 ARG A N 1
ATOM 648 C CA . ARG A 1 85 ? 15.844 -3.678 24.623 1.00 58.62 85 ARG A CA 1
ATOM 649 C C . ARG A 1 85 ? 17.112 -3.356 23.833 1.00 58.62 85 ARG A C 1
ATOM 651 O O . ARG A 1 85 ? 18.172 -3.857 24.190 1.00 58.62 85 ARG A O 1
ATOM 658 N N . ASP A 1 86 ? 16.982 -2.592 22.756 1.00 56.84 86 ASP A N 1
ATOM 659 C CA . ASP A 1 86 ? 18.092 -2.129 21.932 1.00 56.84 86 ASP A CA 1
ATOM 660 C C . ASP A 1 86 ? 18.467 -0.707 22.369 1.00 56.84 86 ASP A C 1
ATOM 662 O O . ASP A 1 86 ? 17.589 0.133 22.571 1.00 56.84 86 ASP A O 1
ATOM 666 N N . ALA A 1 87 ? 19.767 -0.431 22.490 1.00 47.62 87 ALA A N 1
ATOM 667 C CA . ALA A 1 87 ? 20.300 0.875 22.877 1.00 47.62 87 ALA A CA 1
ATOM 668 C C . ALA A 1 87 ? 19.890 2.006 21.908 1.00 47.62 87 ALA A C 1
ATOM 670 O O . ALA A 1 87 ? 20.012 3.179 22.252 1.00 47.62 87 ALA A O 1
ATOM 671 N N . LYS A 1 88 ? 19.387 1.660 20.713 1.00 49.41 88 LYS A N 1
ATOM 672 C CA . LYS A 1 88 ? 18.913 2.590 19.675 1.00 49.41 88 LYS A CA 1
ATOM 673 C C . LYS A 1 88 ? 17.383 2.711 19.553 1.00 49.41 88 LYS A C 1
ATOM 675 O O . LYS A 1 88 ? 16.924 3.483 18.720 1.00 49.41 88 LYS A O 1
ATOM 680 N N . GLU A 1 89 ? 16.588 1.995 20.360 1.00 61.59 89 GLU A N 1
ATOM 681 C CA . GLU A 1 89 ? 15.108 1.979 20.290 1.00 61.59 89 GLU A CA 1
ATOM 682 C C . GLU A 1 89 ? 14.427 2.471 21.595 1.00 61.59 89 GLU A C 1
ATOM 684 O O . GLU A 1 89 ? 13.939 1.668 22.392 1.00 61.59 89 GLU A O 1
ATOM 689 N N . PRO A 1 90 ? 14.418 3.779 21.885 1.00 73.62 90 PRO A N 1
ATOM 690 C CA . PRO A 1 90 ? 14.688 4.183 23.268 1.00 73.62 90 PRO A CA 1
ATOM 691 C C . PRO A 1 90 ? 13.488 4.635 24.112 1.00 73.62 90 PRO A C 1
ATOM 693 O O . PRO A 1 90 ? 13.596 4.587 25.335 1.00 73.62 90 PRO A O 1
ATOM 696 N N . VAL A 1 91 ? 12.327 4.973 23.535 1.00 86.50 91 VAL A N 1
ATOM 697 C CA . VAL A 1 91 ? 11.112 5.275 24.321 1.00 86.50 91 VAL A CA 1
ATOM 698 C C . VAL A 1 91 ? 9.880 4.574 23.743 1.00 86.50 91 VAL A C 1
ATOM 700 O O . VAL A 1 91 ? 9.461 4.798 22.604 1.00 86.50 91 VAL A O 1
ATOM 703 N N . VAL A 1 92 ? 9.284 3.709 24.562 1.00 88.25 92 VAL A N 1
ATOM 704 C CA . VAL A 1 92 ? 8.137 2.860 24.222 1.00 88.25 92 VAL A CA 1
ATOM 705 C C . VAL A 1 92 ? 6.971 3.185 25.149 1.00 88.25 92 VAL A C 1
ATOM 707 O O . VAL A 1 92 ? 7.150 3.238 26.366 1.00 88.25 92 VAL A O 1
ATOM 710 N N . ILE A 1 93 ? 5.766 3.319 24.592 1.00 92.38 93 ILE A N 1
ATOM 711 C CA . ILE A 1 93 ? 4.520 3.319 25.368 1.00 92.38 93 ILE A CA 1
ATOM 712 C C . ILE A 1 93 ? 3.889 1.930 25.333 1.00 92.38 93 ILE A C 1
ATOM 714 O O . ILE A 1 93 ? 3.874 1.255 24.302 1.00 92.38 93 ILE A O 1
ATOM 718 N N . CYS A 1 94 ? 3.407 1.464 26.478 1.00 89.38 94 CYS A N 1
ATOM 719 C CA . CYS A 1 94 ? 2.946 0.094 26.647 1.00 89.38 94 CYS A CA 1
ATOM 720 C C . CYS A 1 94 ? 1.774 0.013 27.623 1.00 89.38 94 CYS A C 1
ATOM 722 O O . CYS A 1 94 ? 1.754 0.725 28.624 1.00 89.38 94 CYS A O 1
ATOM 724 N N . ALA A 1 95 ? 0.872 -0.946 27.401 1.00 88.69 95 ALA A N 1
ATOM 725 C CA . ALA A 1 95 ? -0.070 -1.407 28.416 1.00 88.69 95 ALA A CA 1
ATOM 726 C C . ALA A 1 95 ? 0.220 -2.867 28.798 1.00 88.69 95 ALA A C 1
ATOM 728 O O . ALA A 1 95 ? 0.451 -3.744 27.953 1.00 88.69 95 ALA A O 1
ATOM 729 N N . ARG A 1 96 ? 0.225 -3.133 30.104 1.00 85.94 96 ARG A N 1
ATOM 730 C CA . ARG A 1 96 ? 0.456 -4.464 30.679 1.00 85.94 96 ARG A CA 1
ATOM 731 C C . ARG A 1 96 ? -0.624 -4.804 31.691 1.00 85.94 96 ARG A C 1
ATOM 733 O O . ARG A 1 96 ? -1.143 -3.927 32.368 1.00 85.94 96 ARG A O 1
ATOM 740 N N . HIS A 1 97 ? -0.905 -6.086 31.849 1.00 80.94 97 HIS A N 1
ATOM 741 C CA . HIS A 1 97 ? -1.798 -6.569 32.893 1.00 80.94 97 HIS A CA 1
ATOM 742 C C . HIS A 1 97 ? -1.197 -6.308 34.285 1.00 80.94 97 HIS A C 1
ATOM 744 O O . HIS A 1 97 ? -0.055 -6.700 34.544 1.00 80.94 97 HIS A O 1
ATOM 750 N N . TYR A 1 98 ? -1.966 -5.733 35.205 1.00 75.50 98 TYR A N 1
ATOM 751 C CA . TYR A 1 98 ? -1.575 -5.474 36.592 1.00 75.50 98 TYR A CA 1
ATOM 752 C C . TYR A 1 98 ? -2.251 -6.480 37.549 1.00 75.50 98 TYR A C 1
ATOM 754 O O . TYR A 1 98 ? -3.356 -6.934 37.263 1.00 75.50 98 TYR A O 1
ATOM 762 N N . PRO A 1 99 ? -1.590 -6.948 38.628 1.00 65.50 99 PRO A N 1
ATOM 763 C CA . PRO A 1 99 ? -0.208 -6.679 39.059 1.00 65.50 99 PRO A CA 1
ATOM 764 C C . PRO A 1 99 ? 0.851 -7.575 38.387 1.00 65.50 99 PRO A C 1
ATOM 766 O O . PRO A 1 99 ? 2.045 -7.400 38.594 1.00 65.50 99 PRO A O 1
ATOM 769 N N . VAL A 1 100 ? 0.428 -8.548 37.572 1.00 65.12 100 VAL A N 1
ATOM 770 C CA . VAL A 1 100 ? 1.280 -9.635 37.038 1.00 65.12 100 VAL A CA 1
ATOM 771 C C . VAL A 1 100 ? 2.380 -9.151 36.073 1.00 65.12 100 VAL A C 1
ATOM 773 O O . VAL A 1 100 ? 3.359 -9.858 35.849 1.00 65.12 100 VAL A O 1
ATOM 776 N N . GLY A 1 101 ? 2.229 -7.969 35.470 1.00 65.44 101 GLY A N 1
ATOM 777 C CA . GLY A 1 101 ? 3.225 -7.348 34.593 1.00 65.44 101 GLY A CA 1
ATOM 778 C C . GLY A 1 101 ? 3.297 -7.919 33.170 1.00 65.44 101 GLY A C 1
ATOM 779 O O . GLY A 1 101 ? 4.248 -7.624 32.449 1.00 65.44 101 GLY A O 1
ATOM 780 N N . ARG A 1 102 ? 2.319 -8.730 32.734 1.00 72.31 102 ARG A N 1
ATOM 781 C CA . ARG A 1 102 ? 2.307 -9.323 31.382 1.00 72.31 102 ARG A CA 1
ATOM 782 C C . ARG A 1 102 ? 1.993 -8.262 30.325 1.00 72.31 102 ARG A C 1
ATOM 784 O O . ARG A 1 102 ? 0.927 -7.660 30.362 1.00 72.31 102 ARG A O 1
ATOM 791 N N . TYR A 1 103 ? 2.889 -8.109 29.356 1.00 72.75 103 TYR A N 1
ATOM 792 C CA . TYR A 1 103 ? 2.714 -7.244 28.190 1.00 72.75 103 TYR A CA 1
ATOM 793 C C . TYR A 1 103 ? 1.511 -7.657 27.341 1.00 72.75 103 TYR A C 1
ATOM 795 O O . TYR A 1 103 ? 1.403 -8.828 26.963 1.00 72.75 103 TYR A O 1
ATOM 803 N N . LEU A 1 104 ? 0.648 -6.690 27.028 1.00 74.38 104 LEU A N 1
ATOM 804 C CA . LEU A 1 104 ? -0.473 -6.860 26.101 1.00 74.38 104 LEU A CA 1
ATOM 805 C C . LEU A 1 104 ? -0.141 -6.201 24.757 1.00 74.38 104 LEU A C 1
ATOM 807 O O . LEU A 1 104 ? -0.255 -6.823 23.700 1.00 74.38 104 LEU A O 1
ATOM 811 N N . GLY A 1 105 ? 0.391 -4.983 24.788 1.00 76.62 105 GLY A N 1
ATOM 812 C CA . GLY A 1 105 ? 0.749 -4.228 23.596 1.00 76.62 105 GLY A CA 1
ATOM 813 C C . GLY A 1 105 ? 1.777 -3.156 23.907 1.00 76.62 105 GLY A C 1
ATOM 814 O O . GLY A 1 105 ? 1.842 -2.648 25.027 1.00 76.62 105 GLY A O 1
ATOM 815 N N . PHE A 1 106 ? 2.591 -2.839 22.908 1.00 83.06 106 PHE A N 1
ATOM 816 C CA . PHE A 1 106 ? 3.585 -1.782 22.980 1.00 83.06 106 PHE A CA 1
ATOM 817 C C . PHE A 1 106 ? 3.713 -1.097 21.620 1.00 83.06 106 PHE A C 1
ATOM 819 O O . PHE A 1 106 ? 3.536 -1.740 20.584 1.00 83.06 106 PHE A O 1
ATOM 826 N N . SER A 1 107 ? 4.060 0.184 21.649 1.00 86.50 107 SER A N 1
ATOM 827 C CA . SER A 1 107 ? 4.340 1.002 20.474 1.00 86.50 107 SER A CA 1
ATOM 828 C C . SER A 1 107 ? 5.647 1.746 20.684 1.00 86.50 107 SER A C 1
ATOM 830 O O . SER A 1 107 ? 5.856 2.385 21.717 1.00 86.50 107 SER A O 1
ATOM 832 N N . ASN A 1 108 ? 6.547 1.625 19.712 1.00 87.94 108 ASN A N 1
ATOM 833 C CA . ASN A 1 108 ? 7.859 2.252 19.768 1.00 87.94 108 ASN A CA 1
ATOM 834 C C . ASN A 1 108 ? 7.782 3.651 19.148 1.00 87.94 108 ASN A C 1
ATOM 836 O O . ASN A 1 108 ? 7.740 3.788 17.926 1.00 87.94 108 ASN A O 1
ATOM 840 N N . VAL A 1 109 ? 7.728 4.667 20.008 1.00 88.88 109 VAL A N 1
ATOM 841 C CA . VAL A 1 109 ? 7.511 6.059 19.602 1.00 88.88 109 VAL A CA 1
ATOM 842 C C . VAL A 1 109 ? 8.767 6.616 18.940 1.00 88.88 109 VAL A C 1
ATOM 844 O O . VAL A 1 109 ? 8.694 7.143 17.835 1.00 88.88 109 VAL A O 1
ATOM 847 N N . SER A 1 110 ? 9.938 6.402 19.546 1.00 87.50 110 SER A N 1
ATOM 848 C CA . SER A 1 110 ? 11.209 6.837 18.958 1.00 87.50 110 SER A CA 1
ATOM 849 C C . SER A 1 110 ? 11.470 6.203 17.592 1.00 87.50 110 SER A C 1
ATOM 851 O O . SER A 1 110 ? 11.963 6.866 16.686 1.00 87.50 110 SER A O 1
ATOM 853 N N . LYS A 1 111 ? 11.124 4.922 17.412 1.00 84.44 111 LYS A N 1
ATOM 854 C CA . LYS A 1 111 ? 11.297 4.242 16.122 1.00 84.44 111 LYS A CA 1
ATOM 855 C C . LYS A 1 111 ? 10.402 4.827 15.037 1.00 84.44 111 LYS A C 1
ATOM 857 O O . LYS A 1 111 ? 10.856 4.933 13.906 1.00 84.44 111 LYS A O 1
ATOM 862 N N . ALA A 1 112 ? 9.169 5.207 15.371 1.00 83.62 112 ALA A N 1
ATOM 863 C CA . ALA A 1 112 ? 8.287 5.884 14.423 1.00 83.62 112 ALA A CA 1
ATOM 864 C C . ALA A 1 112 ? 8.884 7.230 13.977 1.00 83.62 112 ALA A C 1
ATOM 866 O O . ALA A 1 112 ? 8.908 7.518 12.786 1.00 83.62 112 ALA A O 1
ATOM 867 N N . LEU A 1 113 ? 9.461 7.991 14.915 1.00 84.06 113 LEU A N 1
ATOM 868 C CA . LEU A 1 113 ? 10.117 9.275 14.639 1.00 84.06 113 LEU A CA 1
ATOM 869 C C . LEU A 1 113 ? 11.381 9.164 13.768 1.00 84.06 113 LEU A C 1
ATOM 871 O O . LEU A 1 113 ? 11.754 10.118 13.095 1.00 84.06 113 LEU A O 1
ATOM 875 N N . LEU A 1 114 ? 12.047 8.008 13.779 1.00 83.75 114 LEU A N 1
ATOM 876 C CA . LEU A 1 114 ? 13.244 7.742 12.973 1.00 83.75 114 LEU A CA 1
ATOM 877 C C . LEU A 1 114 ? 12.937 7.123 11.602 1.00 83.75 114 LEU A C 1
ATOM 879 O O . LEU A 1 114 ? 13.846 6.983 10.787 1.00 83.75 114 LEU A O 1
ATOM 883 N N . ALA A 1 115 ? 11.700 6.679 11.364 1.00 71.50 115 ALA A N 1
ATOM 884 C CA . ALA A 1 115 ? 11.363 5.845 10.211 1.00 71.50 115 ALA A CA 1
ATOM 885 C C . ALA A 1 115 ? 11.031 6.631 8.931 1.00 71.50 115 ALA A C 1
ATOM 887 O O . ALA A 1 115 ? 11.019 6.029 7.857 1.00 71.50 115 ALA A O 1
ATOM 888 N N . SER A 1 116 ? 10.738 7.930 9.029 1.00 67.81 116 SER A N 1
ATOM 889 C CA . SER A 1 116 ? 10.362 8.771 7.890 1.00 67.81 116 SER A CA 1
ATOM 890 C C . SER A 1 116 ? 10.678 10.246 8.162 1.00 67.81 116 SER A C 1
ATOM 892 O O . SER A 1 116 ? 10.728 10.665 9.317 1.00 67.81 116 SER A O 1
ATOM 894 N N . ASP A 1 117 ? 10.861 11.019 7.089 1.00 70.31 117 ASP A N 1
ATOM 895 C CA . ASP A 1 117 ? 11.002 12.483 7.111 1.00 70.31 117 ASP A CA 1
ATOM 896 C C . ASP A 1 117 ? 9.656 13.196 6.830 1.00 70.31 117 ASP A C 1
ATOM 898 O O . ASP A 1 117 ? 9.616 14.384 6.511 1.00 70.31 117 ASP A O 1
ATOM 902 N N . GLU A 1 118 ? 8.535 12.472 6.914 1.00 70.56 118 GLU A N 1
ATOM 903 C CA . GLU A 1 118 ? 7.191 13.039 6.776 1.00 70.56 118 GLU A CA 1
ATOM 904 C C . GLU A 1 118 ? 6.849 14.044 7.896 1.00 70.56 118 GLU A C 1
ATOM 906 O O . GLU A 1 118 ? 7.272 13.876 9.042 1.00 70.56 118 GLU A O 1
ATOM 911 N N . PRO A 1 119 ? 6.022 15.070 7.607 1.00 78.12 119 PRO A N 1
ATOM 912 C CA . PRO A 1 119 ? 5.653 16.090 8.591 1.00 78.12 119 PRO A CA 1
ATOM 913 C C . PRO A 1 119 ? 4.776 15.550 9.731 1.00 78.12 119 PRO A C 1
ATOM 915 O O . PRO A 1 119 ? 4.779 16.123 10.818 1.00 78.12 119 PRO A O 1
ATOM 918 N N . GLU A 1 120 ? 4.037 14.459 9.505 1.00 84.19 120 GLU A N 1
ATOM 919 C CA . GLU A 1 120 ? 3.192 13.797 10.503 1.00 84.19 120 GLU A CA 1
ATOM 920 C C . GLU A 1 120 ? 3.430 12.287 10.490 1.00 84.19 120 GLU A C 1
ATOM 922 O O . GLU A 1 120 ? 3.082 11.592 9.535 1.00 84.19 120 GLU A O 1
ATOM 927 N N . LEU A 1 121 ? 3.991 11.773 11.578 1.00 84.50 121 LEU A N 1
ATOM 928 C CA . LEU A 1 121 ? 4.533 10.422 11.654 1.00 84.50 121 LEU A CA 1
ATOM 929 C C . LEU A 1 121 ? 3.571 9.497 12.413 1.00 84.50 121 LEU A C 1
ATOM 931 O O . LEU A 1 121 ? 3.283 9.761 13.586 1.00 84.50 121 LEU A O 1
ATOM 935 N N . PRO A 1 122 ? 3.064 8.412 11.795 1.00 87.88 122 PRO A N 1
ATOM 936 C CA . PRO A 1 122 ? 2.154 7.492 12.462 1.00 87.88 122 PRO A CA 1
ATOM 937 C C . PRO A 1 122 ? 2.906 6.592 13.449 1.00 87.88 122 PRO A C 1
ATOM 939 O O . PRO A 1 122 ? 3.876 5.912 13.110 1.00 87.88 122 PRO A O 1
ATOM 942 N N . VAL A 1 123 ? 2.408 6.525 14.680 1.00 86.00 123 VAL A N 1
ATOM 943 C CA . VAL A 1 123 ? 2.846 5.556 15.685 1.00 86.00 123 VAL A CA 1
ATOM 944 C C . VAL A 1 123 ? 1.866 4.394 15.696 1.00 86.00 123 VAL A C 1
ATOM 946 O O . VAL A 1 123 ? 0.680 4.550 15.982 1.00 86.00 123 VAL A O 1
ATOM 949 N N . VAL A 1 124 ? 2.383 3.202 15.423 1.00 83.62 124 VAL A N 1
ATOM 950 C CA . VAL A 1 124 ? 1.570 2.014 15.156 1.00 83.62 124 VAL A CA 1
ATOM 951 C C . VAL A 1 124 ? 1.559 1.065 16.351 1.00 83.62 124 VAL A C 1
ATOM 953 O O . VAL A 1 124 ? 2.569 0.891 17.044 1.00 83.62 124 VAL A O 1
ATOM 956 N N . ALA A 1 125 ? 0.424 0.411 16.587 1.00 83.81 125 ALA A N 1
ATOM 957 C CA . ALA A 1 125 ? 0.266 -0.634 17.590 1.00 83.81 125 ALA A CA 1
ATOM 958 C C . ALA A 1 125 ? -0.241 -1.932 16.945 1.00 83.81 125 ALA A C 1
ATOM 960 O O . ALA A 1 125 ? -1.365 -2.007 16.451 1.00 83.81 125 ALA A O 1
ATOM 961 N N . ALA A 1 126 ? 0.585 -2.981 16.967 1.00 79.19 126 ALA A N 1
ATOM 962 C CA . ALA A 1 126 ? 0.201 -4.295 16.457 1.00 79.19 126 ALA A CA 1
ATOM 963 C C . ALA A 1 126 ? -0.699 -5.041 17.452 1.00 79.19 126 ALA A C 1
ATOM 965 O O . ALA A 1 126 ? -0.454 -5.006 18.669 1.00 79.19 126 ALA A O 1
ATOM 966 N N . PHE A 1 127 ? -1.695 -5.774 16.944 1.00 78.31 127 PHE A N 1
ATOM 967 C CA . PHE A 1 127 ? -2.653 -6.479 17.801 1.00 78.31 127 PHE A CA 1
ATOM 968 C C . PHE A 1 127 ? -2.715 -8.000 17.680 1.00 78.31 127 PHE A C 1
ATOM 970 O O . PHE A 1 127 ? -3.327 -8.629 18.536 1.00 78.31 127 PHE A O 1
ATOM 977 N N . HIS A 1 128 ? -2.015 -8.605 16.721 1.00 74.06 128 HIS A N 1
ATOM 978 C CA . HIS A 1 128 ? -1.978 -10.061 16.577 1.00 74.06 128 HIS A CA 1
ATOM 979 C C . HIS A 1 128 ? -1.468 -10.786 17.843 1.00 74.06 128 HIS A C 1
ATOM 981 O O . HIS A 1 128 ? -0.523 -10.361 18.520 1.00 74.06 128 HIS A O 1
ATOM 987 N N . LEU A 1 129 ? -2.058 -11.943 18.137 1.00 69.06 129 LEU A N 1
ATOM 988 C CA . LEU A 1 129 ? -1.624 -12.859 19.184 1.00 69.06 129 LEU A CA 1
ATOM 989 C C . LEU A 1 129 ? -0.397 -13.652 18.699 1.00 69.06 129 LEU A C 1
ATOM 991 O O . LEU A 1 129 ? -0.365 -14.176 17.583 1.00 69.06 129 LEU A O 1
ATOM 995 N N . LYS A 1 130 ? 0.632 -13.773 19.550 1.00 57.00 130 LYS A N 1
ATOM 996 C CA . LYS A 1 130 ? 1.891 -14.468 19.213 1.00 57.00 130 LYS A CA 1
ATOM 997 C C . LYS A 1 130 ? 1.691 -15.966 18.967 1.00 57.00 130 LYS A C 1
ATOM 999 O O . LYS A 1 130 ? 1.509 -16.691 19.948 1.00 57.00 130 LYS A O 1
ATOM 1004 N N . LYS A 1 131 ? 1.839 -16.405 17.707 1.00 51.81 131 LYS A N 1
ATOM 1005 C CA . LYS A 1 131 ? 1.799 -17.813 17.261 1.00 51.81 131 LYS A CA 1
ATOM 1006 C C . LYS A 1 131 ? 2.702 -18.706 18.135 1.00 51.81 131 LYS A C 1
ATOM 1008 O O . LYS A 1 131 ? 3.922 -18.537 18.138 1.00 51.81 131 LYS A O 1
ATOM 1013 N N . ARG A 1 132 ? 2.121 -19.624 18.918 1.00 48.19 132 ARG A N 1
ATOM 1014 C CA . ARG A 1 132 ? 2.850 -20.650 19.686 1.00 48.19 132 ARG A CA 1
ATOM 1015 C C . ARG A 1 132 ? 2.997 -21.917 18.847 1.00 48.19 132 ARG A C 1
ATOM 1017 O O . ARG A 1 132 ? 2.114 -22.278 18.083 1.00 48.19 132 ARG A O 1
ATOM 1024 N N . ARG A 1 133 ? 4.120 -22.613 19.033 1.00 38.16 133 ARG A N 1
ATOM 1025 C CA . ARG A 1 133 ? 4.589 -23.738 18.202 1.00 38.16 133 ARG A CA 1
ATOM 1026 C C . ARG A 1 133 ? 3.677 -24.980 18.165 1.00 38.16 133 ARG A C 1
ATOM 1028 O O . ARG A 1 133 ? 4.016 -25.909 17.453 1.00 38.16 133 ARG A O 1
ATOM 1035 N N . HIS A 1 134 ? 2.610 -25.048 18.961 1.00 39.69 134 HIS A N 1
ATOM 1036 C CA . HIS A 1 134 ? 1.756 -26.240 19.113 1.00 39.69 134 HIS A CA 1
ATOM 1037 C C . HIS A 1 134 ? 0.273 -25.967 18.818 1.00 39.69 134 HIS A C 1
ATOM 1039 O O . HIS A 1 134 ? -0.551 -26.823 19.098 1.00 39.69 134 HIS A O 1
ATOM 1045 N N . ASP A 1 135 ? -0.080 -24.773 18.329 1.00 56.12 135 ASP A N 1
ATOM 1046 C CA . ASP A 1 135 ? -1.490 -24.368 18.208 1.00 56.12 135 ASP A CA 1
ATOM 1047 C C . ASP A 1 135 ? -1.684 -23.300 17.113 1.00 56.12 135 ASP A C 1
ATOM 1049 O O . ASP A 1 135 ? -2.257 -22.228 17.321 1.00 56.12 135 ASP A O 1
ATOM 1053 N N . ARG A 1 136 ? -1.039 -23.517 15.957 1.00 55.88 136 ARG A N 1
ATOM 1054 C CA . ARG A 1 136 ? -0.868 -22.491 14.913 1.00 55.88 136 ARG A CA 1
ATOM 1055 C C . ARG A 1 136 ? -2.175 -22.190 14.175 1.00 55.88 136 ARG A C 1
ATOM 1057 O O . ARG A 1 136 ? -2.414 -21.023 13.860 1.00 55.88 136 ARG A O 1
ATOM 1064 N N . GLU A 1 137 ? -3.003 -23.204 13.948 1.00 59.28 137 GLU A N 1
ATOM 1065 C CA . GLU A 1 137 ? -4.318 -23.098 13.302 1.00 59.28 137 GLU A CA 1
ATOM 1066 C C . GLU A 1 137 ? -5.322 -22.371 14.192 1.00 59.28 137 GLU A C 1
ATOM 1068 O O . GLU A 1 137 ? -5.813 -21.310 13.805 1.00 59.28 137 GLU A O 1
ATOM 1073 N N . LEU A 1 138 ? -5.520 -22.836 15.432 1.00 63.03 138 LEU A N 1
ATOM 1074 C CA . LEU A 1 138 ? -6.401 -22.173 16.400 1.00 63.03 138 LEU A CA 1
ATOM 1075 C C . LEU A 1 138 ? -5.999 -20.715 16.611 1.00 63.03 138 LEU A C 1
ATOM 1077 O O . LEU A 1 138 ? -6.839 -19.823 16.706 1.00 63.03 138 LEU A O 1
ATOM 1081 N N . GLN A 1 139 ? -4.696 -20.440 16.659 1.00 65.06 139 GLN A N 1
ATOM 1082 C CA . GLN A 1 139 ? -4.215 -19.079 16.823 1.00 65.06 139 GLN A CA 1
ATOM 1083 C C . GLN A 1 139 ? -4.392 -18.218 15.569 1.00 65.06 139 GLN A C 1
ATOM 1085 O O . GLN A 1 139 ? -4.551 -17.004 15.684 1.00 65.06 139 GLN A O 1
ATOM 1090 N N . THR A 1 140 ? -4.377 -18.818 14.381 1.00 65.06 140 THR A N 1
ATOM 1091 C CA . THR A 1 140 ? -4.694 -18.119 13.131 1.00 65.06 140 THR A CA 1
ATOM 1092 C C . THR A 1 140 ? -6.190 -17.811 13.061 1.00 65.06 140 THR A C 1
ATOM 1094 O O . THR A 1 140 ? -6.545 -16.663 12.797 1.00 65.06 140 THR A O 1
ATOM 1097 N N . ALA A 1 141 ? -7.056 -18.758 13.434 1.00 67.25 141 ALA A N 1
ATOM 1098 C CA . ALA A 1 141 ? -8.496 -18.539 13.566 1.00 67.25 141 ALA A CA 1
ATOM 1099 C C . ALA A 1 141 ? -8.826 -17.443 14.598 1.00 67.25 141 ALA A C 1
ATOM 1101 O O . ALA A 1 141 ? -9.560 -16.504 14.294 1.00 67.25 141 ALA A O 1
ATOM 1102 N N . ARG A 1 142 ? -8.210 -17.488 15.787 1.00 72.50 142 ARG A N 1
ATOM 1103 C CA . ARG A 1 142 ? -8.356 -16.445 16.821 1.00 72.50 142 ARG A CA 1
ATOM 1104 C C . ARG A 1 142 ? -7.858 -15.080 16.358 1.00 72.50 142 ARG A C 1
ATOM 1106 O O . ARG A 1 142 ? -8.493 -14.075 16.651 1.00 72.50 142 ARG A O 1
ATOM 1113 N N . ASN A 1 143 ? -6.753 -15.031 15.614 1.00 74.25 143 ASN A N 1
ATOM 1114 C CA . ASN A 1 143 ? -6.264 -13.785 15.029 1.00 74.25 143 ASN A CA 1
ATOM 1115 C C . ASN A 1 143 ? -7.245 -13.221 13.988 1.00 74.25 143 ASN A C 1
ATOM 1117 O O . ASN A 1 143 ? -7.487 -12.020 14.023 1.00 74.25 143 ASN A O 1
ATOM 1121 N N . ARG A 1 144 ? -7.854 -14.046 13.120 1.00 75.94 144 ARG A N 1
ATOM 1122 C CA . ARG A 1 144 ? -8.907 -13.583 12.191 1.00 75.94 144 ARG A CA 1
ATOM 1123 C C . ARG A 1 144 ? -10.083 -12.957 12.945 1.00 75.94 144 ARG A C 1
ATOM 1125 O O . ARG A 1 144 ? -10.410 -11.805 12.692 1.00 75.94 144 ARG A O 1
ATOM 1132 N N . LYS A 1 145 ? -10.610 -13.650 13.960 1.00 76.75 145 LYS A N 1
ATOM 1133 C CA . LYS A 1 145 ? -11.687 -13.122 14.820 1.00 76.75 145 LYS A CA 1
ATOM 1134 C C . LYS A 1 145 ? -11.298 -11.801 15.495 1.00 76.75 145 LYS A C 1
ATOM 1136 O O . LYS A 1 145 ? -12.078 -10.856 15.521 1.00 76.75 145 LYS A O 1
ATOM 1141 N N . LEU A 1 146 ? -10.068 -11.714 16.006 1.00 79.12 146 LEU A N 1
ATOM 1142 C CA . LEU A 1 146 ? -9.545 -10.499 16.630 1.00 79.12 146 LEU A CA 1
ATOM 1143 C C . LEU A 1 146 ? -9.427 -9.335 15.635 1.00 79.12 146 LEU A C 1
ATOM 1145 O O . LEU A 1 146 ? -9.731 -8.204 16.003 1.00 79.12 146 LEU A O 1
ATOM 1149 N N . ARG A 1 147 ? -9.004 -9.591 14.391 1.00 82.12 147 ARG A N 1
ATOM 1150 C CA . ARG A 1 147 ? -8.961 -8.577 13.325 1.00 82.12 147 ARG A CA 1
ATOM 1151 C C . ARG A 1 147 ? -10.346 -8.009 13.063 1.00 82.12 147 ARG A C 1
ATOM 1153 O O . ARG A 1 147 ? -10.494 -6.791 13.056 1.00 82.12 147 ARG A O 1
ATOM 1160 N N . ASP A 1 148 ? -11.341 -8.869 12.892 1.00 81.12 148 ASP A N 1
ATOM 1161 C CA . ASP A 1 148 ? -12.699 -8.434 12.562 1.00 81.12 148 ASP A CA 1
ATOM 1162 C C . ASP A 1 148 ? -13.303 -7.614 13.714 1.00 81.12 148 ASP A C 1
ATOM 1164 O O . ASP A 1 148 ? -13.919 -6.567 13.501 1.00 81.12 148 ASP A O 1
ATOM 1168 N N . LEU A 1 149 ? -13.041 -8.034 14.953 1.00 81.31 149 LEU A N 1
ATOM 1169 C CA . LEU A 1 149 ? -13.492 -7.354 16.163 1.00 81.31 149 LEU A CA 1
ATOM 1170 C C . LEU A 1 149 ? -12.813 -5.983 16.347 1.00 81.31 149 LEU A C 1
ATOM 1172 O O . LEU A 1 149 ? -13.483 -4.994 16.652 1.00 81.31 149 LEU A O 1
ATOM 1176 N N . VAL A 1 150 ? -11.504 -5.880 16.092 1.00 84.19 150 VAL A N 1
ATOM 1177 C CA . VAL A 1 150 ? -10.796 -4.587 16.086 1.00 84.19 150 VAL A CA 1
ATOM 1178 C C . VAL A 1 150 ? -11.295 -3.699 14.940 1.00 84.19 150 VAL A C 1
ATOM 1180 O O . VAL A 1 150 ? -11.513 -2.508 15.163 1.00 84.19 150 VAL A O 1
ATOM 1183 N N . GLY A 1 151 ? -11.547 -4.255 13.753 1.00 78.88 151 GLY A N 1
ATOM 1184 C CA . GLY A 1 151 ? -12.066 -3.516 12.597 1.00 78.88 151 GLY A CA 1
ATOM 1185 C C . GLY A 1 151 ? -13.423 -2.855 12.859 1.00 78.88 151 GLY A C 1
ATOM 1186 O O . GLY A 1 151 ? -13.661 -1.735 12.417 1.00 78.88 151 GLY A O 1
ATOM 1187 N N . ARG A 1 152 ? -14.283 -3.494 13.662 1.00 82.44 152 ARG A N 1
ATOM 1188 C CA . ARG A 1 152 ? -15.592 -2.948 14.069 1.00 82.44 152 ARG A CA 1
ATOM 1189 C C . ARG A 1 152 ? -15.526 -1.975 15.256 1.00 82.44 152 ARG A C 1
ATOM 1191 O O . ARG A 1 152 ? -16.531 -1.364 15.596 1.00 82.44 152 ARG A O 1
ATOM 1198 N N . SER A 1 153 ? -14.363 -1.796 15.889 1.00 80.25 153 SER A N 1
ATOM 1199 C CA . SER A 1 153 ? -14.225 -1.021 17.137 1.00 80.25 153 SER A CA 1
ATOM 1200 C C . SER A 1 153 ? -14.120 0.502 16.977 1.00 80.25 153 SER A C 1
ATOM 1202 O O . SER A 1 153 ? -14.013 1.228 17.976 1.00 80.25 153 SER A O 1
ATOM 1204 N N . GLY A 1 154 ? -14.057 0.989 15.734 1.00 81.94 154 GLY A N 1
ATOM 1205 C CA . GLY A 1 154 ? -13.787 2.395 15.417 1.00 81.94 154 GLY A CA 1
ATOM 1206 C C . GLY A 1 154 ? -12.337 2.834 15.666 1.00 81.94 154 GLY A C 1
ATOM 1207 O O . GLY A 1 154 ? -12.034 4.023 15.585 1.00 81.94 154 GLY A O 1
ATOM 1208 N N . LEU A 1 155 ? -11.428 1.905 15.984 1.00 86.75 155 LEU A N 1
ATOM 1209 C CA . LEU A 1 155 ? -9.994 2.187 15.993 1.00 86.75 155 LEU A CA 1
ATOM 1210 C C . LEU A 1 155 ? -9.486 2.395 14.552 1.00 86.75 155 LEU A C 1
ATOM 1212 O O . LEU A 1 155 ? -9.879 1.641 13.663 1.00 86.75 155 LEU A O 1
ATOM 1216 N N . PRO A 1 156 ? -8.601 3.378 14.299 1.00 81.69 156 PRO A N 1
ATOM 1217 C CA . PRO A 1 156 ? -8.091 3.651 12.956 1.00 81.69 156 PRO A CA 1
ATOM 1218 C C . PRO A 1 156 ? -7.135 2.537 12.512 1.00 81.69 156 PRO A C 1
ATOM 1220 O O . PRO A 1 156 ? -5.959 2.502 12.885 1.00 81.69 156 PRO A O 1
ATOM 1223 N N . MET A 1 157 ? -7.658 1.595 11.735 1.00 81.69 157 MET A N 1
ATOM 1224 C CA . MET A 1 157 ? -6.883 0.508 11.147 1.00 81.69 157 MET A CA 1
ATOM 1225 C C . MET A 1 157 ? -5.864 1.074 10.156 1.00 81.69 157 MET A C 1
ATOM 1227 O O . MET A 1 157 ? -6.230 1.793 9.231 1.00 81.69 157 MET A O 1
ATOM 1231 N N . LEU A 1 158 ? -4.586 0.745 10.355 1.00 64.81 158 LEU A N 1
ATOM 1232 C CA . LEU A 1 158 ? -3.516 1.102 9.419 1.00 64.81 158 LEU A CA 1
ATOM 1233 C C . LEU A 1 158 ? -3.163 -0.077 8.506 1.00 64.81 158 LEU A C 1
ATOM 1235 O O . LEU A 1 158 ? -2.829 0.108 7.342 1.00 64.81 158 LEU A O 1
ATOM 1239 N N . THR A 1 159 ? -3.234 -1.293 9.047 1.00 69.62 159 THR A N 1
ATOM 1240 C CA . THR A 1 159 ? -3.133 -2.554 8.303 1.00 69.62 159 THR A CA 1
ATOM 1241 C C . THR A 1 159 ? -4.071 -3.581 8.930 1.00 69.62 159 THR A C 1
ATOM 1243 O O . THR A 1 159 ? -4.534 -3.379 10.053 1.00 69.62 159 THR A O 1
ATOM 1246 N N . ASP A 1 160 ? -4.238 -4.740 8.295 1.00 69.94 160 ASP A N 1
ATOM 1247 C CA . ASP A 1 160 ? -4.980 -5.893 8.833 1.00 69.94 160 ASP A CA 1
ATOM 1248 C C . ASP A 1 160 ? -4.579 -6.326 10.250 1.00 69.94 160 ASP A C 1
ATOM 1250 O O . ASP A 1 160 ? -5.329 -7.027 10.921 1.00 69.94 160 ASP A O 1
ATOM 1254 N N . TRP A 1 161 ? -3.392 -5.938 10.722 1.00 75.94 161 TRP A N 1
ATOM 1255 C CA . TRP A 1 161 ? -2.842 -6.383 12.004 1.00 75.94 161 TRP A CA 1
ATOM 1256 C C . TRP A 1 161 ? -2.364 -5.244 12.897 1.00 75.94 161 TRP A C 1
ATOM 1258 O O . TRP A 1 161 ? -1.700 -5.498 13.917 1.00 75.94 161 TRP A O 1
ATOM 1268 N N . SER A 1 162 ? -2.650 -3.997 12.517 1.00 80.12 162 SER A N 1
ATOM 1269 C CA . SER A 1 162 ? -2.182 -2.838 13.259 1.00 80.12 162 SER A CA 1
ATOM 1270 C C . SER A 1 162 ? -3.120 -1.638 13.216 1.00 80.12 162 SER A C 1
ATOM 1272 O O . SER A 1 162 ? -3.775 -1.357 12.216 1.00 80.12 162 SER A O 1
ATOM 1274 N N . VAL A 1 163 ? -3.143 -0.919 14.334 1.00 82.88 163 VAL A N 1
ATOM 1275 C CA . VAL A 1 163 ? -3.916 0.308 14.529 1.00 82.88 163 VAL A CA 1
ATOM 1276 C C . VAL A 1 163 ? -2.958 1.494 14.599 1.00 82.88 163 VAL A C 1
ATOM 1278 O O . VAL A 1 163 ? -1.892 1.399 15.219 1.00 82.88 163 VAL A O 1
ATOM 1281 N N . GLU A 1 164 ? -3.344 2.617 13.999 1.00 89.25 164 GLU A N 1
ATOM 1282 C CA . GLU A 1 164 ? -2.694 3.910 14.210 1.00 89.25 164 GLU A CA 1
ATOM 1283 C C . GLU A 1 164 ? -3.029 4.413 15.623 1.00 89.25 164 GLU A C 1
ATOM 1285 O O . GLU A 1 164 ? -4.135 4.866 15.919 1.00 89.25 164 GLU A O 1
ATOM 1290 N N . LEU A 1 165 ? -2.074 4.304 16.544 1.00 88.50 165 LEU A N 1
ATOM 1291 C CA . LEU A 1 165 ? -2.294 4.736 17.918 1.00 88.50 165 LEU A CA 1
ATOM 1292 C C . LEU A 1 165 ? -2.395 6.266 17.985 1.00 88.50 165 LEU A C 1
ATOM 1294 O O . LEU A 1 165 ? -3.320 6.795 18.599 1.00 88.50 165 LEU A O 1
ATOM 1298 N N . MET A 1 166 ? -1.467 6.953 17.316 1.00 93.44 166 MET A N 1
ATOM 1299 C CA . MET A 1 166 ? -1.374 8.413 17.224 1.00 93.44 166 MET A CA 1
ATOM 1300 C C . MET A 1 166 ? -0.587 8.829 15.979 1.00 93.44 166 MET A C 1
ATOM 1302 O O . MET A 1 166 ? 0.157 8.017 15.424 1.00 93.44 166 MET A O 1
ATOM 1306 N N . ARG A 1 167 ? -0.668 10.109 15.614 1.00 92.25 167 ARG A N 1
ATOM 1307 C CA . ARG A 1 167 ? 0.323 10.779 14.760 1.00 92.25 167 ARG A CA 1
ATOM 1308 C C . ARG A 1 167 ? 1.112 11.795 15.571 1.00 92.25 167 ARG A C 1
ATOM 1310 O O . ARG A 1 167 ? 0.562 12.401 16.489 1.00 92.25 167 ARG A O 1
ATOM 1317 N N . ILE A 1 168 ? 2.385 11.968 15.231 1.00 91.06 168 ILE A N 1
ATOM 1318 C CA . ILE A 1 168 ? 3.262 12.970 15.841 1.00 91.06 168 ILE A CA 1
ATOM 1319 C C . ILE A 1 168 ? 3.706 13.942 14.761 1.00 91.06 168 ILE A C 1
ATOM 1321 O O . ILE A 1 168 ? 4.293 13.524 13.762 1.00 91.06 168 ILE A O 1
ATOM 1325 N N . ARG A 1 169 ? 3.449 15.233 14.958 1.00 90.12 169 ARG A N 1
ATOM 1326 C CA . ARG A 1 169 ? 3.967 16.270 14.067 1.00 90.12 169 ARG A CA 1
ATOM 1327 C C . ARG A 1 169 ? 5.466 16.451 14.300 1.00 90.12 169 ARG A C 1
ATOM 1329 O O . ARG A 1 169 ? 5.891 16.730 15.416 1.00 90.12 169 ARG A O 1
ATOM 1336 N N . ALA A 1 170 ? 6.267 16.300 13.250 1.00 84.12 170 ALA A N 1
ATOM 1337 C CA . ALA A 1 170 ? 7.727 16.282 13.345 1.00 84.12 170 ALA A CA 1
ATOM 1338 C C . ALA A 1 170 ? 8.340 17.634 13.764 1.00 84.12 170 ALA A C 1
ATOM 1340 O O . ALA A 1 170 ? 9.449 17.660 14.289 1.00 84.12 170 ALA A O 1
ATOM 1341 N N . GLU A 1 171 ? 7.629 18.745 13.540 1.00 84.81 171 GLU A N 1
ATOM 1342 C CA . GLU A 1 171 ? 8.098 20.103 13.851 1.00 84.81 171 GLU A CA 1
ATOM 1343 C C . GLU A 1 171 ? 8.165 20.376 15.360 1.00 84.81 171 GLU A C 1
ATOM 1345 O O . GLU A 1 171 ? 9.155 20.912 15.854 1.00 84.81 171 GLU A O 1
ATOM 1350 N N . ASP A 1 172 ? 7.121 19.998 16.098 1.00 85.44 172 ASP A N 1
ATOM 1351 C CA . ASP A 1 172 ? 6.928 20.392 17.497 1.00 85.44 172 ASP A CA 1
ATOM 1352 C C . ASP A 1 172 ? 6.559 19.231 18.430 1.00 85.44 172 ASP A C 1
ATOM 1354 O O . ASP A 1 172 ? 6.448 19.419 19.640 1.00 85.44 172 ASP A O 1
ATOM 1358 N N . GLY A 1 173 ? 6.394 18.021 17.892 1.00 87.38 173 GLY A N 1
ATOM 1359 C CA . GLY A 1 173 ? 5.997 16.843 18.654 1.00 87.38 173 GLY A CA 1
ATOM 1360 C C . GLY A 1 173 ? 4.511 16.800 19.013 1.00 87.38 173 GLY A C 1
ATOM 1361 O O . GLY A 1 173 ? 4.138 15.984 19.855 1.00 87.38 173 GLY A O 1
ATOM 1362 N N . ALA A 1 174 ? 3.663 17.641 18.405 1.00 93.44 174 ALA A N 1
ATOM 1363 C CA . ALA A 1 174 ? 2.232 17.660 18.704 1.00 93.44 174 ALA A CA 1
ATOM 1364 C C . ALA A 1 174 ? 1.570 16.301 18.417 1.00 93.44 174 ALA A C 1
ATOM 1366 O O . ALA A 1 174 ? 1.802 15.684 17.372 1.00 93.44 174 ALA A O 1
ATOM 1367 N N . ILE A 1 175 ? 0.723 15.856 19.350 1.00 96.00 175 ILE A N 1
ATOM 1368 C CA . ILE A 1 175 ? 0.001 14.584 19.278 1.00 96.00 175 ILE A CA 1
ATOM 1369 C C . ILE A 1 175 ? -1.330 14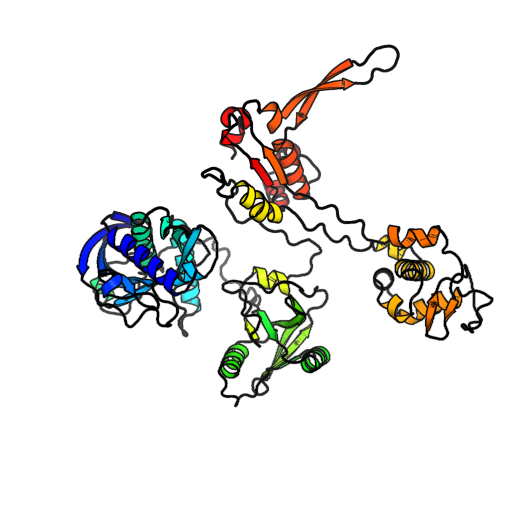.799 18.564 1.00 96.00 175 ILE A C 1
ATOM 1371 O O . ILE A 1 175 ? -2.139 15.613 19.000 1.00 96.00 175 ILE A O 1
ATOM 1375 N N . LEU A 1 176 ? -1.582 14.021 17.512 1.00 90.94 176 LEU A N 1
ATOM 1376 C CA . LEU A 1 176 ? -2.835 14.047 16.763 1.00 90.94 176 LEU A CA 1
ATOM 1377 C C . LEU A 1 176 ? -3.627 12.733 16.955 1.00 90.94 176 LEU A C 1
ATOM 1379 O O . LEU A 1 176 ? -3.042 11.645 16.840 1.00 90.94 176 LEU A O 1
ATOM 1383 N N . PRO A 1 177 ? -4.953 12.802 17.209 1.00 90.62 177 PRO A N 1
ATOM 1384 C CA . PRO A 1 177 ? -5.746 14.034 17.338 1.00 90.62 177 PRO A CA 1
ATOM 1385 C C . PRO A 1 177 ? -5.471 14.809 18.639 1.00 90.62 177 PRO A C 1
ATOM 1387 O O . PRO A 1 177 ? -5.419 16.032 18.598 1.00 90.62 177 PRO A O 1
ATOM 1390 N N . ASP A 1 178 ? -5.249 14.108 19.753 1.00 96.44 178 ASP A N 1
ATOM 1391 C CA . ASP A 1 178 ? -4.859 14.671 21.049 1.00 96.44 178 ASP A CA 1
ATOM 1392 C C . ASP A 1 178 ? -4.412 13.549 22.010 1.00 96.44 178 ASP A C 1
ATOM 1394 O O . ASP A 1 178 ? -4.714 12.369 21.806 1.00 96.44 178 ASP A O 1
ATOM 1398 N N . ALA A 1 179 ? -3.711 13.906 23.087 1.00 96.94 179 ALA A N 1
ATOM 1399 C CA . ALA A 1 179 ? -3.165 12.952 24.052 1.00 96.94 179 ALA A CA 1
ATOM 1400 C C . ALA A 1 179 ? -4.224 12.094 24.779 1.00 96.94 179 ALA A C 1
ATOM 1402 O O . ALA A 1 179 ? -3.948 10.937 25.116 1.00 96.94 179 ALA A O 1
ATOM 1403 N N . SER A 1 180 ? -5.426 12.632 25.015 1.00 96.62 180 SER A N 1
ATOM 1404 C CA . SER A 1 180 ? -6.495 11.939 25.743 1.00 96.62 180 SER A CA 1
ATOM 1405 C C . SER A 1 180 ? -7.131 10.845 24.883 1.00 96.62 180 SER A C 1
ATOM 1407 O O . SER A 1 180 ? -7.196 9.692 25.313 1.00 96.62 180 SER A O 1
ATOM 1409 N N . THR A 1 181 ? -7.426 11.147 23.616 1.00 96.06 181 THR A N 1
ATOM 1410 C CA . THR A 1 181 ? -7.899 10.166 22.630 1.00 96.06 181 THR A CA 1
ATOM 1411 C C . THR A 1 181 ? -6.880 9.042 22.431 1.00 96.06 181 THR A C 1
ATOM 1413 O O . THR A 1 181 ? -7.232 7.866 22.319 1.00 96.06 181 THR A O 1
ATOM 1416 N N . VAL A 1 182 ? -5.587 9.370 22.410 1.00 96.12 182 VAL A N 1
ATOM 1417 C CA . VAL A 1 182 ? -4.512 8.375 22.271 1.00 96.12 182 VAL A CA 1
ATOM 1418 C C . VAL A 1 182 ? -4.449 7.441 23.481 1.00 96.12 182 VAL A C 1
ATOM 1420 O O . VAL A 1 182 ? -4.252 6.232 23.318 1.00 96.12 182 VAL A O 1
ATOM 1423 N N . PHE A 1 183 ? -4.658 7.967 24.689 1.00 96.62 183 PHE A N 1
ATOM 1424 C CA . PHE A 1 183 ? -4.769 7.149 25.894 1.00 96.62 183 PHE A CA 1
ATOM 1425 C C . PHE A 1 183 ? -5.970 6.194 25.825 1.00 96.62 183 PHE A C 1
ATOM 1427 O O . PHE A 1 183 ? -5.819 5.000 26.107 1.00 96.62 183 PHE A O 1
ATOM 1434 N N . GLU A 1 184 ? -7.133 6.676 25.382 1.00 95.56 184 GLU A N 1
ATOM 1435 C CA . GLU A 1 184 ? -8.319 5.834 25.191 1.00 95.56 184 GLU A CA 1
ATOM 1436 C C . GLU A 1 184 ? -8.072 4.715 24.174 1.00 95.56 184 GLU A C 1
ATOM 1438 O O . GLU A 1 184 ? -8.379 3.550 24.444 1.00 95.56 184 GLU A O 1
ATOM 1443 N N . ARG A 1 185 ? -7.450 5.038 23.028 1.00 94.81 185 ARG A N 1
ATOM 1444 C CA . ARG A 1 185 ? -7.063 4.056 22.000 1.00 94.81 185 ARG A CA 1
ATOM 1445 C C . ARG A 1 185 ? -6.110 3.006 22.560 1.00 94.81 185 ARG A C 1
ATOM 1447 O O . ARG A 1 185 ? -6.287 1.817 22.285 1.00 94.81 185 ARG A O 1
ATOM 1454 N N . LEU A 1 186 ? -5.127 3.422 23.364 1.00 94.56 186 LEU A N 1
ATOM 1455 C CA . LEU A 1 186 ? -4.181 2.512 24.010 1.00 94.56 186 LEU A CA 1
ATOM 1456 C C . LEU A 1 186 ? -4.916 1.514 24.907 1.00 94.56 186 LEU A C 1
ATOM 1458 O O . LEU A 1 186 ? -4.664 0.313 24.814 1.00 94.56 186 LEU A O 1
ATOM 1462 N N . VAL A 1 187 ? -5.823 1.983 25.763 1.00 93.56 187 VAL A N 1
ATOM 1463 C CA . VAL A 1 187 ? -6.595 1.108 26.656 1.00 93.56 187 VAL A CA 1
ATOM 1464 C C . VAL A 1 187 ? -7.525 0.200 25.845 1.00 93.56 187 VAL A C 1
ATOM 1466 O O . VAL A 1 187 ? -7.448 -1.020 26.001 1.00 93.56 187 VAL A O 1
ATOM 1469 N N . ARG A 1 188 ? -8.320 0.759 24.920 1.00 92.12 188 ARG A N 1
ATOM 1470 C CA . ARG A 1 188 ? -9.273 0.018 24.073 1.00 92.12 188 ARG A CA 1
ATOM 1471 C C . ARG A 1 188 ? -8.592 -1.112 23.301 1.00 92.12 188 ARG A C 1
ATOM 1473 O O . ARG A 1 188 ? -9.018 -2.260 23.392 1.00 92.12 188 ARG A O 1
ATOM 1480 N N . LEU A 1 189 ? -7.482 -0.824 22.618 1.00 90.25 189 LEU A N 1
ATOM 1481 C CA . LEU A 1 189 ? -6.736 -1.828 21.855 1.00 90.25 189 LEU A CA 1
ATOM 1482 C C . LEU A 1 189 ? -6.252 -2.992 22.728 1.00 90.25 189 LEU A C 1
ATOM 1484 O O . LEU A 1 189 ? -6.206 -4.141 22.289 1.00 90.25 189 LEU A O 1
ATOM 1488 N N . ASN A 1 190 ? -5.847 -2.701 23.964 1.00 88.81 190 ASN A N 1
ATOM 1489 C CA . ASN A 1 190 ? -5.326 -3.723 24.863 1.00 88.81 190 ASN A CA 1
ATOM 1490 C C . ASN A 1 190 ? -6.426 -4.542 25.539 1.00 88.81 190 ASN A C 1
ATOM 1492 O O . ASN A 1 190 ? -6.154 -5.691 25.884 1.00 88.81 190 ASN A O 1
ATOM 1496 N N . LEU A 1 191 ? -7.648 -4.014 25.660 1.00 87.12 191 LEU A N 1
ATOM 1497 C CA . LEU A 1 191 ? -8.815 -4.794 26.076 1.00 87.12 191 LEU A CA 1
ATOM 1498 C C . LEU A 1 191 ? -9.167 -5.883 25.054 1.00 87.12 191 LEU A C 1
ATOM 1500 O O . LEU A 1 191 ? -9.508 -6.990 25.462 1.00 87.12 191 LEU A O 1
ATOM 1504 N N . PHE A 1 192 ? -8.957 -5.639 23.754 1.00 83.44 192 PHE A N 1
ATOM 1505 C CA . PHE A 1 192 ? -9.162 -6.657 22.712 1.00 83.44 192 PHE A CA 1
ATOM 1506 C C . PHE A 1 192 ? -8.265 -7.890 22.842 1.00 83.44 192 PHE A C 1
ATOM 1508 O O . PHE A 1 192 ? -8.598 -8.973 22.374 1.00 83.44 192 PHE A O 1
ATOM 1515 N N . LYS A 1 193 ? -7.133 -7.751 23.532 1.00 77.25 193 LYS A N 1
ATOM 1516 C CA . LYS A 1 193 ? -6.169 -8.837 23.761 1.00 77.25 193 LYS A CA 1
ATOM 1517 C C . LYS A 1 193 ? -6.408 -9.598 25.059 1.00 77.25 193 LYS A C 1
ATOM 1519 O O . LYS A 1 193 ? -5.563 -10.399 25.467 1.00 77.25 193 LYS A O 1
ATOM 1524 N N . LEU A 1 194 ? -7.491 -9.284 25.761 1.00 72.62 194 LEU A N 1
ATOM 1525 C CA . LEU A 1 194 ? -7.885 -9.952 26.993 1.00 72.62 194 LEU A CA 1
ATOM 1526 C C . LEU A 1 194 ? -8.924 -11.024 26.673 1.00 72.62 194 LEU A C 1
ATOM 1528 O O . LEU A 1 194 ? -10.017 -11.046 27.232 1.00 72.62 194 LEU A O 1
ATOM 1532 N N . ASP A 1 195 ? -8.534 -11.917 25.767 1.00 58.44 195 ASP A N 1
ATOM 1533 C CA . ASP A 1 195 ? -9.217 -13.163 25.469 1.00 58.44 195 ASP A CA 1
ATOM 1534 C C . ASP A 1 195 ? -8.872 -14.230 26.523 1.00 58.44 195 ASP A C 1
ATOM 1536 O O . ASP A 1 195 ? -7.835 -14.209 27.206 1.00 58.44 195 ASP A O 1
ATOM 1540 N N . PHE A 1 196 ? -9.772 -15.186 26.700 1.00 53.78 196 PHE A N 1
ATOM 1541 C CA . PHE A 1 196 ? -9.686 -16.197 27.744 1.00 53.78 196 PHE A CA 1
ATOM 1542 C C . PHE A 1 196 ? -8.646 -17.255 27.403 1.00 53.78 196 PHE A C 1
ATOM 1544 O O . PHE A 1 196 ? -8.952 -18.371 27.006 1.00 53.78 196 PHE A O 1
ATOM 1551 N N . PHE A 1 197 ? -7.383 -16.972 27.717 1.00 43.03 197 PHE A N 1
ATOM 1552 C CA . PHE A 1 197 ? -6.474 -18.037 28.124 1.00 43.03 197 PHE A CA 1
ATOM 1553 C C . PHE A 1 197 ? -6.946 -18.561 29.485 1.00 43.03 197 PHE A C 1
ATOM 1555 O O . PHE A 1 197 ? -6.469 -18.107 30.533 1.00 43.03 197 PHE A O 1
ATOM 1562 N N . SER A 1 198 ? -7.858 -19.538 29.483 1.00 41.19 198 SER A N 1
ATOM 1563 C CA . SER A 1 198 ? -8.141 -20.373 30.649 1.00 41.19 198 SER A CA 1
ATOM 1564 C C . SER A 1 198 ? -6.885 -21.177 30.995 1.00 41.19 198 SER A C 1
ATOM 1566 O O . SER A 1 198 ? -6.713 -22.344 30.650 1.00 41.19 198 SER A O 1
ATOM 1568 N N . ARG A 1 199 ? -5.942 -20.547 31.687 1.00 40.81 199 ARG A N 1
ATOM 1569 C CA . ARG A 1 199 ? -4.923 -21.276 32.437 1.00 40.81 199 ARG A CA 1
ATOM 1570 C C . ARG A 1 199 ? -5.169 -21.053 33.919 1.00 40.81 199 ARG A C 1
ATOM 1572 O O . ARG A 1 199 ? -4.525 -20.231 34.570 1.00 40.81 199 ARG A O 1
ATOM 1579 N N . GLY A 1 200 ? -6.126 -21.833 34.417 1.00 48.62 200 GLY A N 1
ATOM 1580 C CA . GLY A 1 200 ? -6.339 -22.117 35.832 1.00 48.62 200 GLY A CA 1
ATOM 1581 C C . GLY A 1 200 ? -6.946 -20.982 36.654 1.00 48.62 200 GLY A C 1
ATOM 1582 O O . GLY A 1 200 ? -7.510 -20.025 36.125 1.00 48.62 200 GLY A O 1
ATOM 1583 N N . ASN A 1 201 ? -6.769 -21.092 37.975 1.00 47.75 201 ASN A N 1
ATOM 1584 C CA . ASN A 1 201 ? -7.329 -20.247 39.045 1.00 47.75 201 ASN A CA 1
ATOM 1585 C C . ASN A 1 201 ? -7.186 -18.717 38.880 1.00 47.75 201 ASN A C 1
ATOM 1587 O O . ASN A 1 201 ? -7.729 -17.970 39.689 1.00 47.75 201 ASN A O 1
ATOM 1591 N N . ARG A 1 202 ? -6.439 -18.217 37.888 1.00 50.00 202 ARG A N 1
ATOM 1592 C CA . ARG A 1 202 ? -6.245 -16.775 37.652 1.00 50.00 202 ARG A CA 1
ATOM 1593 C C . ARG A 1 202 ? -7.335 -16.144 36.787 1.00 50.00 202 ARG A C 1
ATOM 1595 O O . ARG A 1 202 ? -7.605 -14.967 36.987 1.00 50.00 202 ARG A O 1
ATOM 1602 N N . ALA A 1 203 ? -7.951 -16.893 35.868 1.00 51.72 203 ALA A N 1
ATOM 1603 C CA . ALA A 1 203 ? -9.103 -16.405 35.100 1.00 51.72 203 ALA A CA 1
ATOM 1604 C C . ALA A 1 203 ? -10.335 -16.257 36.010 1.00 51.72 203 ALA A C 1
ATOM 1606 O O . ALA A 1 203 ? -11.005 -15.234 35.973 1.00 51.72 203 ALA A O 1
ATOM 1607 N N . ALA A 1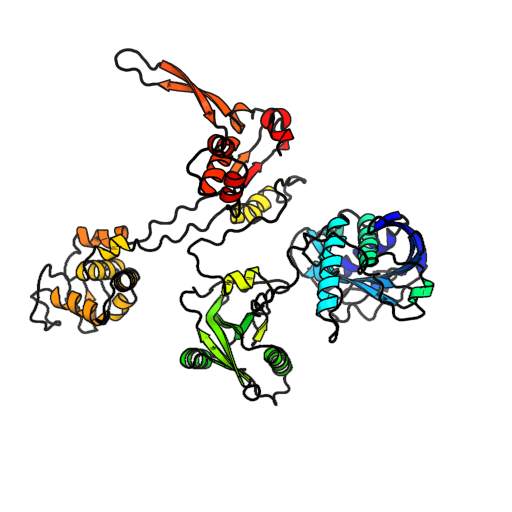 204 ? -10.525 -17.203 36.938 1.00 54.00 204 ALA A N 1
ATOM 1608 C CA . ALA A 1 204 ? -11.611 -17.197 37.921 1.00 54.00 204 ALA A CA 1
ATOM 1609 C C . ALA A 1 204 ? -11.633 -15.962 38.846 1.00 54.00 204 ALA A C 1
ATOM 1611 O O . ALA A 1 204 ? -12.678 -15.624 39.387 1.00 54.00 204 ALA A O 1
ATOM 1612 N N . LYS A 1 205 ? -10.499 -15.266 39.025 1.00 55.84 205 LYS A N 1
ATOM 1613 C CA . LYS A 1 205 ? -10.418 -14.045 39.849 1.00 55.84 205 LYS A CA 1
ATOM 1614 C C . LYS A 1 205 ? -10.890 -12.773 39.136 1.00 55.84 205 LYS A C 1
ATOM 1616 O O . LYS A 1 205 ? -11.055 -11.765 39.807 1.00 55.84 205 LYS A O 1
ATOM 1621 N N . ARG A 1 206 ? -11.050 -12.799 37.808 1.00 60.75 206 ARG A N 1
ATOM 1622 C CA . ARG A 1 206 ? -11.417 -11.628 36.986 1.00 60.75 206 ARG A CA 1
ATOM 1623 C C . ARG A 1 206 ? -12.906 -11.570 36.646 1.00 60.75 206 ARG A C 1
ATOM 1625 O O . ARG A 1 206 ? -13.339 -10.619 36.010 1.00 60.75 206 ARG A O 1
ATOM 1632 N N . GLY A 1 207 ? -13.669 -12.587 37.043 1.00 67.56 207 GLY A N 1
ATOM 1633 C CA . GLY A 1 207 ? -15.046 -12.765 36.599 1.00 67.56 207 GLY A CA 1
ATOM 1634 C C . GLY A 1 207 ? -15.149 -13.303 35.166 1.00 67.56 207 GLY A C 1
ATOM 1635 O O . GLY A 1 207 ? -14.224 -13.937 34.650 1.00 67.56 207 GLY A O 1
ATOM 1636 N N . ALA A 1 208 ? -16.310 -13.093 34.557 1.00 71.50 208 ALA A N 1
ATOM 1637 C CA . ALA A 1 208 ? -16.669 -13.509 33.213 1.00 71.50 208 ALA A CA 1
ATOM 1638 C C . ALA A 1 208 ? -15.828 -12.808 32.135 1.00 71.50 208 ALA A C 1
ATOM 1640 O O . ALA A 1 208 ? -15.371 -11.679 32.336 1.00 71.50 208 ALA A O 1
ATOM 1641 N N . PRO A 1 209 ? -15.666 -13.439 30.961 1.00 73.44 209 PRO A N 1
ATOM 1642 C CA . PRO A 1 209 ? -14.978 -12.821 29.850 1.00 73.44 209 PRO A CA 1
ATOM 1643 C C . PRO A 1 209 ? -15.445 -11.473 29.402 1.00 73.44 209 PRO A C 1
ATOM 1645 O O . PRO A 1 209 ? -16.636 -11.282 29.236 1.00 73.44 209 PRO A O 1
ATOM 1648 N N . LEU A 1 210 ? -14.487 -10.578 29.136 1.00 78.75 210 LEU A N 1
ATOM 1649 C CA . LEU A 1 210 ? -14.776 -9.412 28.320 1.00 78.75 210 LEU A CA 1
ATOM 1650 C C . LEU A 1 210 ? -14.996 -9.844 26.867 1.00 78.75 210 LEU A C 1
ATOM 1652 O O . LEU A 1 210 ? -15.986 -9.449 26.272 1.00 78.75 210 LEU A O 1
ATOM 1656 N N . ILE A 1 211 ? -14.101 -10.685 26.333 1.00 77.75 211 ILE A N 1
ATOM 1657 C CA . ILE A 1 211 ? -14.190 -11.241 24.979 1.00 77.75 211 ILE A CA 1
ATOM 1658 C C . ILE A 1 211 ? -14.038 -12.750 25.069 1.00 77.75 211 ILE A C 1
ATOM 1660 O O . ILE A 1 211 ? -13.025 -13.261 25.563 1.00 77.75 211 ILE A O 1
ATOM 1664 N N . ASP A 1 212 ? -15.040 -13.453 24.565 1.00 72.38 212 ASP A N 1
ATOM 1665 C CA . ASP A 1 212 ? -14.981 -14.887 24.356 1.00 72.38 212 ASP A CA 1
ATOM 1666 C C . ASP A 1 212 ? -14.895 -15.162 22.854 1.00 72.38 212 ASP A C 1
ATOM 1668 O O . ASP A 1 212 ? -15.892 -15.235 22.141 1.00 72.38 212 ASP A O 1
ATOM 1672 N N . LEU A 1 213 ? -13.657 -15.288 22.369 1.00 68.12 213 LEU A N 1
ATOM 1673 C CA . LEU A 1 213 ? -13.385 -15.560 20.958 1.00 68.12 213 LEU A CA 1
ATOM 1674 C C . LEU A 1 213 ? -14.033 -16.866 20.482 1.00 68.12 213 LEU A C 1
ATOM 1676 O O . LEU A 1 213 ? -14.259 -17.019 19.281 1.00 68.12 213 LEU A O 1
ATOM 1680 N N . ASP A 1 214 ? -14.322 -17.803 21.386 1.00 64.31 214 ASP A N 1
ATOM 1681 C CA . ASP A 1 214 ? -14.850 -19.112 21.027 1.00 64.31 214 ASP A CA 1
ATOM 1682 C C . ASP A 1 214 ? -16.397 -19.094 20.915 1.00 64.31 214 ASP A C 1
ATOM 1684 O O . ASP A 1 214 ? -16.928 -19.861 20.118 1.00 64.31 214 ASP A O 1
ATOM 1688 N N . SER A 1 215 ? -17.115 -18.170 21.582 1.00 61.28 215 SER A N 1
ATOM 1689 C CA . SER A 1 215 ? -18.597 -18.067 21.547 1.00 61.28 215 SER A CA 1
ATOM 1690 C C . SER A 1 215 ? -19.189 -16.976 20.641 1.00 61.28 215 SER A C 1
ATOM 1692 O O . SER A 1 215 ? -20.409 -16.858 20.536 1.00 61.28 215 SER A O 1
ATOM 1694 N N . LEU A 1 216 ? -18.348 -16.201 19.955 1.00 59.19 216 LEU A N 1
ATOM 1695 C CA . LEU A 1 216 ? -18.714 -15.083 19.073 1.00 59.19 216 LEU A CA 1
ATOM 1696 C C . LEU A 1 216 ? -19.401 -15.493 17.746 1.00 59.19 216 LEU A C 1
ATOM 1698 O O . LEU A 1 216 ? -19.019 -15.002 16.689 1.00 59.19 216 LEU A O 1
ATOM 1702 N N . GLY A 1 217 ? -20.374 -16.409 17.769 1.00 49.66 217 GLY A N 1
ATOM 1703 C CA . GLY A 1 217 ? -20.985 -17.031 16.586 1.00 49.66 217 GLY A CA 1
ATOM 1704 C C . GLY A 1 217 ? -21.638 -16.050 15.603 1.00 49.66 217 GLY A C 1
ATOM 1705 O O . GLY A 1 217 ? -22.842 -15.811 15.633 1.00 49.66 217 GLY A O 1
ATOM 1706 N N . LEU A 1 218 ? -20.821 -15.504 14.703 1.00 44.47 218 LEU A N 1
ATOM 1707 C CA . LEU A 1 218 ? -21.232 -14.971 13.411 1.00 44.47 218 LEU A CA 1
ATOM 1708 C C . LEU A 1 218 ? -21.680 -16.176 12.582 1.00 44.47 218 LEU A C 1
ATOM 1710 O O . LEU A 1 218 ? -20.949 -17.161 12.537 1.00 44.47 218 LEU A O 1
ATOM 1714 N N . GLY A 1 219 ? -22.908 -16.101 12.064 1.00 33.12 219 GLY A N 1
ATOM 1715 C CA . GLY A 1 219 ? -23.713 -17.253 11.670 1.00 33.12 219 GLY A CA 1
ATOM 1716 C C . GLY A 1 219 ? -23.046 -18.217 10.703 1.00 33.12 219 GLY A C 1
ATOM 1717 O O . GLY A 1 219 ? -22.145 -17.844 9.952 1.00 33.12 219 GLY A O 1
ATOM 1718 N N . ASP A 1 220 ? -23.564 -19.441 10.732 1.00 32.62 220 ASP A N 1
ATOM 1719 C CA . ASP A 1 220 ? -23.441 -20.415 9.659 1.00 32.62 220 ASP A CA 1
ATOM 1720 C C . ASP A 1 220 ? -23.784 -19.693 8.346 1.00 32.62 220 ASP A C 1
ATOM 1722 O O . ASP A 1 220 ? -24.948 -19.412 8.048 1.00 32.62 220 ASP A O 1
ATOM 1726 N N . ALA A 1 221 ? -22.758 -19.292 7.593 1.00 30.73 221 ALA A N 1
ATOM 1727 C CA . ALA A 1 221 ? -22.919 -19.161 6.161 1.00 30.73 221 ALA A CA 1
ATOM 1728 C C . ALA A 1 221 ? -23.241 -20.584 5.711 1.00 30.73 221 ALA A C 1
ATOM 1730 O O . ALA A 1 221 ? -22.390 -21.449 5.861 1.00 30.73 221 ALA A O 1
ATOM 1731 N N . GLU A 1 222 ? -24.513 -20.799 5.376 1.00 27.88 222 GLU A N 1
ATOM 1732 C CA . GLU A 1 222 ? -25.114 -21.979 4.754 1.00 27.88 222 GLU A CA 1
ATOM 1733 C C . GLU A 1 222 ? -24.310 -23.288 4.878 1.00 27.88 222 GLU A C 1
ATOM 1735 O O . GLU A 1 222 ? -23.277 -23.479 4.241 1.00 27.88 222 GLU A O 1
ATOM 1740 N N . GLU A 1 223 ? -24.855 -24.246 5.637 1.00 30.11 223 GLU A N 1
ATOM 1741 C CA . GLU A 1 223 ? -24.484 -25.669 5.577 1.00 30.11 223 GLU A CA 1
ATOM 1742 C C . GLU A 1 223 ? -24.866 -26.306 4.217 1.00 30.11 223 GLU A C 1
ATOM 1744 O O . GLU A 1 223 ? -25.554 -27.324 4.174 1.00 30.11 223 GLU A O 1
ATOM 1749 N N . ASP A 1 224 ? -24.411 -25.712 3.113 1.00 26.30 224 ASP A N 1
ATOM 1750 C CA . ASP A 1 224 ? -24.068 -26.428 1.877 1.00 26.30 224 ASP A CA 1
ATOM 1751 C C . ASP A 1 224 ? -22.539 -26.630 1.742 1.00 26.30 224 ASP A C 1
ATOM 1753 O O . ASP A 1 224 ? -22.094 -27.269 0.799 1.00 26.30 224 ASP A O 1
ATOM 1757 N N . ASP A 1 225 ? -21.738 -26.211 2.735 1.00 27.94 225 ASP A N 1
ATOM 1758 C CA . ASP A 1 225 ? -20.299 -26.518 2.853 1.00 27.94 225 ASP A CA 1
ATOM 1759 C C . ASP A 1 225 ? -20.012 -27.394 4.099 1.00 27.94 225 ASP A C 1
ATOM 1761 O O . ASP A 1 225 ? -19.296 -27.017 5.031 1.00 27.94 225 ASP A O 1
ATOM 1765 N N . GLN A 1 226 ? -20.591 -28.601 4.165 1.00 24.03 226 GLN A N 1
ATOM 1766 C CA . GLN A 1 226 ? -19.966 -29.679 4.951 1.00 24.03 226 GLN A CA 1
ATOM 1767 C C . GLN A 1 226 ? -18.905 -30.359 4.079 1.00 24.03 226 GLN A C 1
ATOM 1769 O O . GLN A 1 226 ? -19.161 -30.570 2.897 1.00 24.03 226 GLN A O 1
ATOM 1774 N N . PRO A 1 227 ? -17.735 -30.713 4.648 1.00 30.45 227 PRO A N 1
ATOM 1775 C CA . PRO A 1 227 ? -16.516 -31.032 3.914 1.00 30.45 227 PRO A CA 1
ATOM 1776 C C . PRO A 1 227 ? -16.691 -32.338 3.143 1.00 30.45 227 PRO A C 1
ATOM 1778 O O . PRO A 1 227 ? -16.371 -33.427 3.628 1.00 30.45 227 PRO A O 1
ATOM 1781 N N . GLY A 1 228 ? -17.230 -32.219 1.933 1.00 23.44 228 GLY A N 1
ATOM 1782 C CA . GLY A 1 228 ? -16.985 -33.180 0.881 1.00 23.44 228 GLY A CA 1
ATOM 1783 C C . GLY A 1 228 ? -15.481 -33.269 0.686 1.00 23.44 228 GLY A C 1
ATOM 1784 O O . GLY A 1 228 ? -14.749 -32.321 0.957 1.00 23.44 228 GLY A O 1
ATOM 1785 N N . GLU A 1 229 ? -15.016 -34.439 0.281 1.00 29.86 229 GLU A N 1
ATOM 1786 C CA . GLU A 1 229 ? -13.663 -34.652 -0.210 1.00 29.86 229 GLU A CA 1
ATOM 1787 C C . GLU A 1 229 ? -13.419 -33.729 -1.419 1.00 29.86 229 GLU A C 1
ATOM 1789 O O . GLU A 1 229 ? -13.499 -34.150 -2.567 1.00 29.86 229 GLU A O 1
ATOM 1794 N N . GLU A 1 230 ? -13.173 -32.450 -1.165 1.00 26.83 230 GLU A N 1
ATOM 1795 C CA . GLU A 1 230 ? -12.701 -31.485 -2.137 1.00 26.83 230 GLU A CA 1
ATOM 1796 C C . GLU A 1 230 ? -11.233 -31.258 -1.810 1.00 26.83 230 GLU A C 1
ATOM 1798 O O . GLU A 1 230 ? -10.857 -30.709 -0.775 1.00 26.83 230 GLU A O 1
ATOM 1803 N N . GLU A 1 231 ? -10.433 -31.877 -2.669 1.00 24.95 231 GLU A N 1
ATOM 1804 C CA . GLU A 1 231 ? -8.984 -31.867 -2.776 1.00 24.95 231 GLU A CA 1
ATOM 1805 C C . GLU A 1 231 ? -8.320 -30.667 -2.080 1.00 24.95 231 GLU A C 1
ATOM 1807 O O . GLU A 1 231 ? -8.649 -29.516 -2.362 1.00 24.95 231 GLU A O 1
ATOM 1812 N N . GLU A 1 232 ? -7.339 -30.944 -1.205 1.00 27.94 232 GLU A N 1
ATOM 1813 C CA . GLU A 1 232 ? -6.338 -29.965 -0.767 1.00 27.94 232 GLU A CA 1
ATOM 1814 C C . GLU A 1 232 ? -5.816 -29.204 -1.995 1.00 27.94 232 GLU A C 1
ATOM 1816 O O . GLU A 1 232 ? -4.919 -29.665 -2.701 1.00 27.94 232 GLU A O 1
ATOM 1821 N N . ALA A 1 233 ? -6.352 -28.015 -2.255 1.00 27.23 233 ALA A N 1
ATOM 1822 C CA . ALA A 1 233 ? -5.711 -27.067 -3.143 1.00 27.23 233 ALA A CA 1
ATOM 1823 C C . ALA A 1 233 ? -4.574 -26.401 -2.355 1.00 27.23 233 ALA A C 1
ATOM 1825 O O . ALA A 1 233 ? -4.723 -25.297 -1.841 1.00 27.23 233 ALA A O 1
ATOM 1826 N N . ASP A 1 234 ? -3.475 -27.147 -2.194 1.00 30.50 234 ASP A N 1
ATOM 1827 C CA . ASP A 1 234 ? -2.080 -26.687 -2.169 1.00 30.50 234 ASP A CA 1
ATOM 1828 C C . ASP A 1 234 ? -1.909 -25.195 -1.762 1.00 30.50 234 ASP A C 1
ATOM 1830 O O . ASP A 1 234 ? -1.756 -24.319 -2.620 1.00 30.50 234 ASP A O 1
ATOM 1834 N N . GLU A 1 235 ? -1.915 -24.859 -0.459 1.00 45.28 235 GLU A N 1
ATOM 1835 C CA . GLU A 1 235 ? -1.434 -23.540 0.007 1.00 45.28 235 GLU A CA 1
ATOM 1836 C C . GLU A 1 235 ? 0.088 -23.479 -0.237 1.00 45.28 235 GLU A C 1
ATOM 1838 O O . GLU A 1 235 ? 0.909 -23.753 0.640 1.00 45.28 235 GLU A O 1
ATOM 1843 N N . ARG A 1 236 ? 0.481 -23.160 -1.474 1.00 62.38 236 ARG A N 1
ATOM 1844 C CA . ARG A 1 236 ? 1.882 -23.047 -1.896 1.00 62.38 236 ARG A CA 1
ATOM 1845 C C . ARG A 1 236 ? 2.555 -21.887 -1.167 1.00 62.38 236 ARG A C 1
ATOM 1847 O O . ARG A 1 236 ? 2.103 -20.745 -1.258 1.00 62.38 236 ARG A O 1
ATOM 1854 N N . HIS A 1 237 ? 3.672 -22.138 -0.482 1.00 84.06 237 HIS A N 1
ATOM 1855 C CA . HIS A 1 237 ? 4.485 -21.057 0.077 1.00 84.06 237 HIS A CA 1
ATOM 1856 C C . HIS A 1 237 ? 5.452 -20.512 -0.978 1.00 84.06 237 HIS A C 1
ATOM 1858 O O . HIS A 1 237 ? 5.864 -21.224 -1.889 1.00 84.06 237 HIS A O 1
ATOM 1864 N N . PHE A 1 238 ? 5.858 -19.246 -0.843 1.00 90.25 238 PHE A N 1
ATOM 1865 C CA . PHE A 1 238 ? 6.731 -18.584 -1.815 1.00 90.25 238 PHE A CA 1
ATOM 1866 C C . PHE A 1 238 ? 8.043 -18.106 -1.192 1.00 90.25 238 PHE A C 1
ATOM 1868 O O . PHE A 1 238 ? 8.082 -17.503 -0.112 1.00 90.25 238 PHE A O 1
ATOM 1875 N N . TRP A 1 239 ? 9.143 -18.336 -1.904 1.00 94.00 239 TRP A N 1
ATOM 1876 C CA . TRP A 1 239 ? 10.499 -18.059 -1.442 1.00 94.00 239 TRP A CA 1
ATOM 1877 C C . TRP A 1 239 ? 11.341 -17.396 -2.527 1.00 94.00 239 TRP A C 1
ATOM 1879 O O . TRP A 1 239 ? 11.101 -17.571 -3.720 1.00 94.00 239 TRP A O 1
ATOM 1889 N N . ALA A 1 240 ? 12.380 -16.668 -2.117 1.00 93.00 240 ALA A N 1
ATOM 1890 C CA . ALA A 1 240 ? 13.417 -16.201 -3.027 1.00 93.00 240 ALA A CA 1
ATOM 1891 C C . ALA A 1 240 ? 14.832 -16.488 -2.517 1.00 93.00 240 ALA A C 1
ATOM 1893 O O . ALA A 1 240 ? 15.205 -16.085 -1.411 1.00 93.00 240 ALA A O 1
ATOM 1894 N N . GLY A 1 241 ? 15.631 -17.147 -3.353 1.00 92.19 241 GLY A N 1
ATOM 1895 C CA . GLY A 1 241 ? 17.028 -17.488 -3.118 1.00 92.19 241 GLY A CA 1
ATOM 1896 C C . GLY A 1 241 ? 17.984 -16.542 -3.841 1.00 92.19 241 GLY A C 1
ATOM 1897 O O . GLY A 1 241 ? 17.840 -16.272 -5.029 1.00 92.19 241 GLY A O 1
ATOM 1898 N N . GLY A 1 242 ? 18.981 -16.028 -3.130 1.00 89.62 242 GLY A N 1
ATOM 1899 C CA . GLY A 1 242 ? 20.085 -15.257 -3.687 1.00 89.62 242 GLY A CA 1
ATOM 1900 C C . GLY A 1 242 ? 21.246 -16.138 -4.135 1.00 89.62 242 GLY A C 1
ATOM 1901 O O . GLY A 1 242 ? 21.421 -17.255 -3.653 1.00 89.62 242 GLY A O 1
ATOM 1902 N N . PHE A 1 243 ? 22.077 -15.605 -5.017 1.00 81.50 243 PHE A N 1
ATOM 1903 C CA . PHE A 1 243 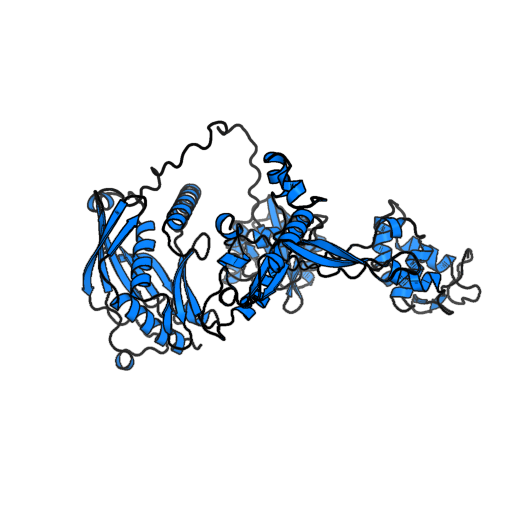? 23.372 -16.165 -5.392 1.00 81.50 243 PHE A CA 1
ATOM 1904 C C . PHE A 1 243 ? 24.429 -15.108 -5.067 1.00 81.50 243 PHE A C 1
ATOM 1906 O O . PHE A 1 243 ? 24.271 -13.940 -5.408 1.00 81.50 243 PHE A O 1
ATOM 1913 N N . ALA A 1 244 ? 25.459 -15.483 -4.312 1.00 74.31 244 ALA A N 1
ATOM 1914 C CA . ALA A 1 244 ? 26.492 -14.529 -3.906 1.00 74.31 244 ALA A CA 1
ATOM 1915 C C . ALA A 1 244 ? 27.374 -14.095 -5.090 1.00 74.31 244 ALA A C 1
ATOM 1917 O O . ALA A 1 244 ? 27.849 -12.964 -5.120 1.00 74.31 244 ALA A O 1
ATOM 1918 N N . GLU A 1 245 ? 27.567 -14.991 -6.061 1.00 78.25 245 GLU A N 1
ATOM 1919 C CA . GLU A 1 245 ? 28.447 -14.819 -7.218 1.00 78.25 245 GLU A CA 1
ATOM 1920 C C . GLU A 1 245 ? 27.734 -15.274 -8.498 1.00 78.25 245 GLU A C 1
ATOM 1922 O O . GLU A 1 245 ? 26.945 -16.223 -8.476 1.00 78.25 245 GLU A O 1
ATOM 1927 N N . GLU A 1 246 ? 28.028 -14.612 -9.618 1.00 76.50 246 GLU A N 1
ATOM 1928 C CA . GLU A 1 246 ? 27.371 -14.824 -10.918 1.00 76.50 246 GLU A CA 1
ATOM 1929 C C . GLU A 1 246 ? 27.590 -16.245 -11.472 1.00 76.50 246 GLU A C 1
ATOM 1931 O O . GLU A 1 246 ? 26.695 -16.843 -12.063 1.00 76.50 246 GLU A O 1
ATOM 1936 N N . GLU A 1 247 ? 28.754 -16.842 -11.213 1.00 77.38 247 GLU A N 1
ATOM 1937 C CA . GLU A 1 247 ? 29.076 -18.219 -11.614 1.00 77.38 247 GLU A CA 1
ATOM 1938 C C . GLU A 1 247 ? 28.113 -19.236 -10.982 1.00 77.38 247 GLU A C 1
ATOM 1940 O O . GLU A 1 247 ? 27.701 -20.203 -11.628 1.00 77.38 247 GLU A O 1
ATOM 1945 N N . ARG A 1 248 ? 27.676 -18.980 -9.740 1.00 80.75 248 ARG A N 1
ATOM 1946 C CA . ARG A 1 248 ? 26.669 -19.806 -9.064 1.00 80.75 248 ARG A CA 1
ATOM 1947 C C . ARG A 1 248 ? 25.289 -19.619 -9.670 1.00 80.75 248 ARG A C 1
ATOM 1949 O O . ARG A 1 248 ? 24.579 -20.609 -9.788 1.00 80.75 248 ARG A O 1
ATOM 1956 N N . LEU A 1 249 ? 24.919 -18.403 -10.091 1.00 85.50 249 LEU A N 1
ATOM 1957 C CA . LEU A 1 249 ? 23.670 -18.202 -10.830 1.00 85.50 249 LEU A CA 1
ATOM 1958 C C . LEU A 1 249 ? 23.653 -19.065 -12.087 1.00 85.50 249 LEU A C 1
ATOM 1960 O O . LEU A 1 249 ? 22.697 -19.802 -12.300 1.00 85.50 249 LEU A O 1
ATOM 1964 N N . GLN A 1 250 ? 24.706 -19.000 -12.900 1.00 80.94 250 GLN A N 1
ATOM 1965 C CA . GLN A 1 250 ? 24.755 -19.767 -14.145 1.00 80.94 250 GLN A CA 1
ATOM 1966 C C . GLN A 1 250 ? 24.692 -21.279 -13.877 1.00 80.94 250 GLN A C 1
ATOM 1968 O O . GLN A 1 250 ? 23.991 -21.992 -14.591 1.00 80.94 250 GLN A O 1
ATOM 1973 N N . ALA A 1 251 ? 25.337 -21.765 -12.809 1.00 77.75 251 ALA A N 1
ATOM 1974 C CA . ALA A 1 251 ? 25.227 -23.161 -12.380 1.00 77.75 251 ALA A CA 1
ATOM 1975 C C . ALA A 1 251 ? 23.800 -23.543 -11.937 1.00 77.75 251 ALA A C 1
ATOM 1977 O O . ALA A 1 251 ? 23.305 -24.604 -12.317 1.00 77.75 251 ALA A O 1
ATOM 1978 N N . PHE A 1 252 ? 23.133 -22.673 -11.175 1.00 88.88 252 PHE A N 1
ATOM 1979 C CA . PHE A 1 252 ? 21.752 -22.856 -10.719 1.00 88.88 252 PHE A CA 1
ATOM 1980 C C . PHE A 1 252 ? 20.765 -22.904 -11.886 1.00 88.88 252 PHE A C 1
ATOM 1982 O O . PHE A 1 252 ? 19.942 -23.812 -11.963 1.00 88.88 252 PHE A O 1
ATOM 1989 N N . LEU A 1 253 ? 20.894 -21.971 -12.832 1.00 78.38 253 LEU A N 1
ATOM 1990 C CA . LEU A 1 253 ? 20.064 -21.915 -14.035 1.00 78.38 253 LEU A CA 1
ATOM 1991 C C . LEU A 1 253 ? 20.302 -23.115 -14.960 1.00 78.38 253 LEU A C 1
ATOM 1993 O O . LEU A 1 253 ? 19.359 -23.620 -15.556 1.00 78.38 253 LEU A O 1
ATOM 1997 N N . ALA A 1 254 ? 21.548 -23.580 -15.088 1.00 79.50 254 ALA A N 1
ATOM 1998 C CA . ALA A 1 254 ? 21.885 -24.707 -15.956 1.00 79.50 254 ALA A CA 1
ATOM 1999 C C . ALA A 1 254 ? 21.382 -26.056 -15.422 1.00 79.50 254 ALA A C 1
ATOM 2001 O O . ALA A 1 254 ? 21.131 -26.966 -16.212 1.00 79.50 254 ALA A O 1
ATOM 2002 N N . GLY A 1 255 ? 21.279 -26.200 -14.099 1.00 75.56 255 GLY A N 1
ATOM 2003 C CA . GLY A 1 255 ? 20.833 -27.433 -13.453 1.00 75.56 255 GLY A CA 1
ATOM 2004 C C . GLY A 1 255 ? 19.421 -27.378 -12.874 1.00 75.56 255 GLY A C 1
ATOM 2005 O O . GLY A 1 255 ? 19.053 -28.328 -12.189 1.00 75.56 255 GLY A O 1
ATOM 2006 N N . ASP A 1 256 ? 18.682 -26.284 -13.094 1.00 85.56 256 ASP A N 1
ATOM 2007 C CA . ASP A 1 256 ? 17.358 -26.030 -12.512 1.00 85.56 256 ASP A CA 1
ATOM 2008 C C . ASP A 1 256 ? 17.324 -26.287 -10.992 1.00 85.56 256 ASP A C 1
ATOM 2010 O O . ASP A 1 256 ? 16.442 -26.958 -10.470 1.00 85.56 256 ASP A O 1
ATOM 2014 N N . PHE A 1 257 ? 18.312 -25.786 -10.251 1.00 91.06 257 PHE A N 1
ATOM 2015 C CA . PHE A 1 257 ? 18.383 -25.967 -8.798 1.00 91.06 257 PHE A CA 1
ATOM 2016 C C . PHE A 1 257 ? 18.872 -24.700 -8.109 1.00 91.06 257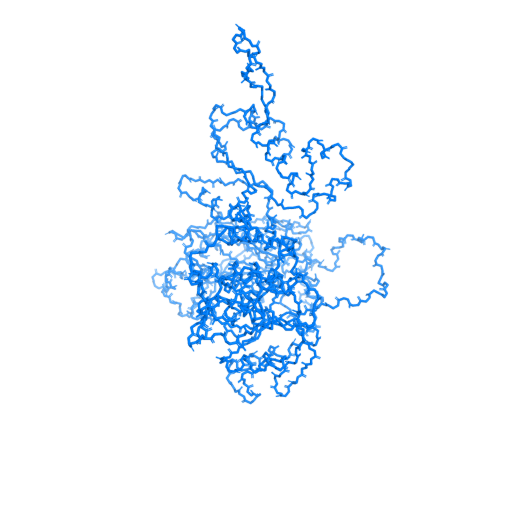 PHE A C 1
ATOM 2018 O O . PHE A 1 257 ? 19.527 -23.857 -8.713 1.00 91.06 257 PHE A O 1
ATOM 2025 N N . TRP A 1 258 ? 18.611 -24.578 -6.814 1.00 94.69 258 TRP A N 1
ATOM 2026 C CA . TRP A 1 258 ? 19.198 -23.546 -5.970 1.00 94.69 258 TRP A CA 1
ATOM 2027 C C . TRP A 1 258 ? 19.833 -24.177 -4.735 1.00 94.69 258 TRP A C 1
ATOM 2029 O O . TRP A 1 258 ? 19.260 -25.079 -4.133 1.00 94.69 258 TRP A O 1
ATOM 2039 N N . GLN A 1 259 ? 21.015 -23.711 -4.333 1.00 91.06 259 GLN A N 1
ATOM 2040 C CA . GLN A 1 259 ? 21.726 -24.269 -3.181 1.00 91.06 259 GLN A CA 1
ATOM 2041 C C . GLN A 1 259 ? 22.261 -23.182 -2.255 1.00 91.06 259 GLN A C 1
ATOM 2043 O O . GLN A 1 259 ? 22.825 -22.180 -2.708 1.00 91.06 259 GLN A O 1
ATOM 2048 N N . LEU A 1 260 ? 22.146 -23.430 -0.949 1.00 88.31 260 LEU A N 1
ATOM 2049 C CA . LEU A 1 260 ? 22.672 -22.561 0.093 1.00 88.31 260 LEU A CA 1
ATOM 2050 C C . LEU A 1 260 ? 24.159 -22.239 -0.100 1.00 88.31 260 LEU A C 1
ATOM 2052 O O . LEU A 1 260 ? 24.976 -23.035 -0.562 1.00 88.31 260 LEU A O 1
ATOM 205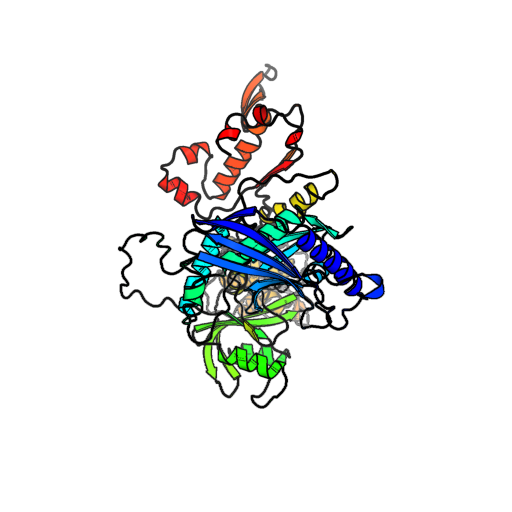6 N N . GLY A 1 261 ? 24.505 -21.012 0.284 1.00 81.12 261 GLY A N 1
ATOM 2057 C CA . GLY A 1 261 ? 25.865 -20.486 0.228 1.00 81.12 261 GLY A CA 1
ATOM 2058 C C . GLY A 1 261 ? 26.849 -21.147 1.188 1.00 81.12 261 GLY A C 1
ATOM 2059 O O . GLY A 1 261 ? 28.052 -21.054 0.968 1.00 81.12 261 GLY A O 1
ATOM 2060 N N . TRP A 1 262 ? 26.319 -21.784 2.229 1.00 81.56 262 TRP A N 1
ATOM 2061 C CA . TRP A 1 262 ? 27.034 -22.215 3.422 1.00 81.56 262 TRP A CA 1
ATOM 2062 C C . TRP A 1 262 ? 26.865 -23.705 3.656 1.00 81.56 262 TRP A C 1
ATOM 2064 O O . TRP A 1 262 ? 25.827 -24.286 3.337 1.00 81.56 262 TRP A O 1
ATOM 2074 N N . THR A 1 263 ? 27.875 -24.292 4.279 1.00 81.56 263 THR A N 1
ATOM 2075 C CA . THR A 1 263 ? 27.809 -25.649 4.808 1.00 81.56 263 THR A CA 1
ATOM 2076 C C . THR A 1 263 ? 26.991 -25.673 6.100 1.00 81.56 263 THR A C 1
ATOM 2078 O O . THR A 1 263 ? 26.676 -24.635 6.688 1.00 81.56 263 THR A O 1
ATOM 2081 N N . ARG A 1 264 ? 26.591 -26.866 6.543 1.00 77.81 264 ARG A N 1
ATOM 2082 C CA . ARG A 1 264 ? 25.769 -27.032 7.751 1.00 77.81 264 ARG A CA 1
ATOM 2083 C C . ARG A 1 264 ? 26.541 -26.748 9.043 1.00 77.81 264 ARG A C 1
ATOM 2085 O O . ARG A 1 264 ? 25.930 -26.398 10.049 1.00 77.81 264 ARG A O 1
ATOM 2092 N N . ASP A 1 265 ? 27.865 -26.857 8.978 1.00 78.31 265 ASP A N 1
ATOM 2093 C CA . ASP A 1 265 ? 28.783 -26.633 10.096 1.00 78.31 265 ASP A CA 1
ATOM 2094 C C . ASP A 1 265 ? 29.184 -25.155 10.255 1.00 78.31 265 ASP A C 1
ATOM 2096 O O . ASP A 1 265 ? 29.850 -24.801 11.228 1.00 78.31 265 ASP A O 1
ATOM 2100 N N . ASP A 1 266 ? 28.761 -24.275 9.336 1.00 80.56 266 ASP A N 1
ATOM 2101 C CA . ASP A 1 266 ? 29.018 -22.837 9.426 1.00 80.56 266 ASP A CA 1
ATOM 2102 C C . ASP A 1 266 ? 28.264 -22.208 10.615 1.00 80.56 266 ASP A C 1
ATOM 2104 O O . ASP A 1 266 ? 27.031 -22.157 10.671 1.00 80.56 266 ASP A O 1
ATOM 2108 N N . ASP A 1 267 ? 29.019 -21.661 11.568 1.00 78.56 267 ASP A N 1
ATOM 2109 C CA . ASP A 1 267 ? 28.522 -21.114 12.838 1.00 78.56 267 ASP A CA 1
ATOM 2110 C C . ASP A 1 267 ? 28.093 -19.634 12.759 1.00 78.56 267 ASP A C 1
ATOM 2112 O O . ASP A 1 267 ? 27.567 -19.061 13.722 1.00 78.56 267 ASP A O 1
ATOM 2116 N N . GLY A 1 268 ? 28.253 -19.012 11.590 1.00 77.44 268 GLY A N 1
ATOM 2117 C CA . GLY A 1 268 ? 27.854 -17.635 11.332 1.00 77.44 268 GLY A CA 1
ATOM 2118 C C . GLY A 1 268 ? 26.344 -17.413 11.479 1.00 77.44 268 GLY A C 1
ATOM 2119 O O . GLY A 1 268 ? 25.520 -18.186 10.991 1.00 77.44 268 GLY A O 1
ATOM 2120 N N . LYS A 1 269 ? 25.944 -16.286 12.086 1.00 73.50 269 LYS A N 1
ATOM 2121 C CA . LYS A 1 269 ? 24.520 -15.936 12.293 1.00 73.50 269 LYS A CA 1
ATOM 2122 C C . LYS A 1 269 ? 23.685 -15.957 11.002 1.00 73.50 269 LYS A C 1
ATOM 2124 O O . LYS A 1 269 ? 22.519 -16.344 11.045 1.00 73.50 269 LYS A O 1
ATOM 2129 N N . GLY A 1 270 ? 24.269 -15.549 9.870 1.00 72.75 270 GLY A N 1
ATOM 2130 C CA . GLY A 1 270 ? 23.614 -15.585 8.555 1.00 72.75 270 GLY A CA 1
ATOM 2131 C C . GLY A 1 270 ? 23.401 -17.008 8.026 1.00 72.75 270 GLY A C 1
ATOM 2132 O O . GLY A 1 270 ? 22.327 -17.306 7.496 1.00 72.75 270 GLY A O 1
ATOM 2133 N N . ALA A 1 271 ? 24.371 -17.899 8.257 1.00 77.75 271 ALA A N 1
ATOM 2134 C CA . ALA A 1 271 ? 24.277 -19.316 7.919 1.00 77.75 271 ALA A CA 1
ATOM 2135 C C . ALA A 1 271 ? 23.192 -20.004 8.758 1.00 77.75 271 ALA A C 1
ATOM 2137 O O . ALA A 1 271 ? 22.259 -20.577 8.198 1.00 77.75 271 ALA A O 1
ATOM 2138 N N . GLN A 1 272 ? 23.217 -19.833 10.086 1.00 82.12 272 GLN A N 1
ATOM 2139 C CA . GLN A 1 272 ? 22.198 -20.386 10.992 1.00 82.12 272 GLN A CA 1
ATOM 2140 C C . GLN A 1 272 ? 20.778 -19.926 10.631 1.00 82.12 272 GLN A C 1
ATOM 2142 O O . GLN A 1 272 ? 19.836 -20.720 10.637 1.00 82.12 272 GLN A O 1
ATOM 2147 N N . GLN A 1 273 ? 20.606 -18.643 10.293 1.00 81.12 273 GLN A N 1
ATOM 2148 C CA . GLN A 1 273 ? 19.309 -18.108 9.883 1.00 81.12 273 GLN A CA 1
ATOM 2149 C C . GLN A 1 273 ? 18.833 -18.701 8.553 1.00 81.12 273 GLN A C 1
ATOM 2151 O O . GLN A 1 273 ? 17.645 -18.993 8.406 1.00 81.12 273 GLN A O 1
ATOM 2156 N N . SER A 1 274 ? 19.740 -18.883 7.597 1.00 83.06 274 SER A N 1
ATOM 2157 C CA . SER A 1 274 ? 19.397 -19.388 6.268 1.00 83.06 274 SER A CA 1
ATOM 2158 C C . SER A 1 274 ? 19.086 -20.878 6.295 1.00 83.06 274 SER A C 1
ATOM 2160 O O . SER A 1 274 ? 18.083 -21.280 5.717 1.00 83.06 274 SER A O 1
ATOM 2162 N N . TRP A 1 275 ? 19.819 -21.666 7.084 1.00 86.38 275 TRP A N 1
ATOM 2163 C CA . TRP A 1 275 ? 19.479 -23.063 7.369 1.00 86.38 275 TRP A CA 1
ATOM 2164 C C . TRP A 1 275 ? 18.136 -23.204 8.099 1.00 86.38 275 TRP A C 1
ATOM 2166 O O . TRP A 1 275 ? 17.324 -24.058 7.751 1.00 86.38 275 TRP A O 1
ATOM 2176 N N . ALA A 1 276 ? 17.831 -22.316 9.052 1.00 85.12 276 ALA A N 1
ATOM 2177 C CA . ALA A 1 276 ? 16.533 -22.312 9.733 1.00 85.12 276 ALA A CA 1
ATOM 2178 C C . ALA A 1 276 ? 15.353 -21.919 8.821 1.00 85.12 276 ALA A C 1
ATOM 2180 O O . ALA A 1 276 ? 14.205 -22.259 9.122 1.00 85.12 276 ALA A O 1
ATOM 2181 N N . ARG A 1 277 ? 15.608 -21.167 7.741 1.00 88.62 277 ARG A N 1
ATOM 2182 C CA . ARG A 1 277 ? 14.617 -20.853 6.699 1.00 88.62 277 ARG A CA 1
ATOM 2183 C C . ARG A 1 277 ? 14.500 -21.993 5.691 1.00 88.62 277 ARG A C 1
ATOM 2185 O O . ARG A 1 277 ? 13.386 -22.404 5.411 1.00 88.62 277 ARG A O 1
ATOM 2192 N N . PHE A 1 278 ? 15.622 -22.553 5.251 1.00 91.19 278 PHE A N 1
ATOM 2193 C CA . PHE A 1 278 ? 15.681 -23.696 4.341 1.00 91.19 278 PHE A CA 1
ATOM 2194 C C . PHE A 1 278 ? 14.935 -24.914 4.894 1.00 91.19 278 PHE A C 1
ATOM 2196 O O . PHE A 1 278 ? 14.197 -25.577 4.173 1.00 91.19 278 PHE A O 1
ATOM 2203 N N . ALA A 1 279 ? 15.033 -25.157 6.204 1.00 88.94 279 ALA A N 1
ATOM 2204 C CA . ALA A 1 279 ? 14.284 -26.217 6.876 1.00 88.94 279 ALA A CA 1
ATOM 2205 C C . ALA A 1 279 ? 12.756 -26.113 6.689 1.00 88.94 279 ALA A C 1
ATOM 2207 O O . ALA A 1 279 ? 12.078 -27.122 6.817 1.00 88.94 279 ALA A O 1
ATOM 2208 N N . LYS A 1 280 ? 12.224 -24.925 6.373 1.00 88.94 280 LYS A N 1
ATOM 2209 C CA . LYS A 1 280 ? 10.788 -24.663 6.190 1.00 88.94 280 LYS A CA 1
ATOM 2210 C C . LYS A 1 280 ? 10.330 -24.658 4.733 1.00 88.94 280 LYS A C 1
ATOM 2212 O O . LYS A 1 280 ? 9.148 -24.450 4.514 1.00 88.94 280 LYS A O 1
ATOM 2217 N N . VAL A 1 281 ? 11.251 -24.780 3.779 1.00 90.19 281 VAL A N 1
ATOM 2218 C CA . VAL A 1 281 ? 10.891 -24.913 2.364 1.00 90.19 281 VAL A CA 1
ATOM 2219 C C . VAL A 1 281 ? 10.376 -26.331 2.147 1.00 90.19 281 VAL A C 1
ATOM 2221 O O . VAL A 1 281 ? 11.023 -27.285 2.601 1.00 90.19 281 VAL A O 1
ATOM 2224 N N . GLU A 1 282 ? 9.241 -26.455 1.474 1.00 90.38 282 GLU A N 1
ATOM 2225 C CA . GLU A 1 282 ? 8.568 -27.719 1.178 1.00 90.38 282 GLU A CA 1
ATOM 2226 C C . GLU A 1 282 ? 8.501 -27.956 -0.340 1.00 90.38 282 GLU A C 1
ATOM 2228 O O . GLU A 1 282 ? 8.701 -27.047 -1.147 1.00 90.38 282 GLU A O 1
ATOM 2233 N N . VAL A 1 283 ? 8.310 -29.214 -0.742 1.00 89.69 283 VAL A N 1
ATOM 2234 C CA . VAL A 1 283 ? 8.072 -29.562 -2.152 1.00 89.69 283 VAL A CA 1
ATOM 2235 C C . VAL A 1 283 ? 6.688 -29.034 -2.534 1.00 89.69 283 VAL A C 1
ATOM 2237 O O . VAL A 1 283 ? 5.753 -29.208 -1.763 1.00 89.69 283 VAL A O 1
ATOM 2240 N N . GLY A 1 284 ? 6.570 -28.386 -3.693 1.00 81.81 284 GLY A N 1
ATOM 2241 C CA . GLY A 1 284 ? 5.371 -27.659 -4.133 1.00 81.81 284 GLY A CA 1
ATOM 2242 C C . GLY A 1 284 ? 5.459 -26.139 -3.941 1.00 81.81 284 GLY A C 1
ATOM 2243 O O . GLY A 1 284 ? 4.720 -25.394 -4.585 1.00 81.81 284 GLY A O 1
ATOM 2244 N N . ASP A 1 285 ? 6.408 -25.650 -3.135 1.00 91.25 285 ASP A N 1
ATOM 2245 C CA . ASP A 1 285 ? 6.594 -24.215 -2.911 1.00 91.25 285 ASP A CA 1
ATOM 2246 C C . ASP A 1 285 ? 7.055 -23.479 -4.184 1.00 91.25 285 ASP A C 1
ATOM 2248 O O . ASP A 1 285 ? 7.897 -23.960 -4.948 1.00 91.25 285 ASP A O 1
ATOM 2252 N N . GLY A 1 286 ? 6.572 -22.252 -4.385 1.00 91.00 286 GLY A N 1
ATOM 2253 C CA . GLY A 1 286 ? 7.084 -21.343 -5.406 1.00 91.00 286 GLY A CA 1
ATOM 2254 C C . GLY A 1 286 ? 8.448 -20.769 -5.013 1.00 91.00 286 GLY A C 1
ATOM 2255 O O . GLY A 1 286 ? 8.657 -20.308 -3.890 1.00 91.00 286 GLY A O 1
ATOM 2256 N N . PHE A 1 287 ? 9.396 -20.757 -5.944 1.00 94.44 287 PHE A N 1
ATOM 2257 C CA . PHE A 1 287 ? 10.764 -20.315 -5.697 1.00 94.44 287 PHE A CA 1
ATOM 2258 C C . PHE A 1 287 ? 11.278 -19.377 -6.792 1.00 94.44 287 PHE A C 1
ATOM 2260 O O . PHE A 1 287 ? 11.243 -19.696 -7.980 1.00 94.44 287 PHE A O 1
ATOM 2267 N N . ALA A 1 288 ? 11.810 -18.226 -6.384 1.00 93.19 288 ALA A N 1
ATOM 2268 C CA . ALA A 1 288 ? 12.471 -17.268 -7.261 1.00 93.19 288 ALA A CA 1
ATOM 2269 C C . ALA A 1 288 ? 13.986 -17.265 -7.021 1.00 93.19 288 ALA A C 1
ATOM 2271 O O . ALA A 1 288 ? 14.434 -17.228 -5.876 1.00 93.19 288 ALA A O 1
ATOM 2272 N N . ILE A 1 289 ? 14.800 -17.220 -8.075 1.00 92.62 289 ILE A N 1
ATOM 2273 C CA . ILE A 1 289 ? 16.236 -16.923 -7.935 1.00 92.62 289 ILE A CA 1
ATOM 2274 C C . ILE A 1 289 ? 16.430 -15.432 -8.194 1.00 92.62 289 ILE A C 1
ATOM 2276 O O . ILE A 1 289 ? 16.097 -14.941 -9.274 1.00 92.62 289 ILE A O 1
ATOM 2280 N N . LYS A 1 290 ? 16.951 -14.700 -7.206 1.00 92.56 290 LYS A N 1
ATOM 2281 C CA . LYS A 1 290 ? 17.070 -13.235 -7.233 1.00 92.56 290 LYS A CA 1
ATOM 2282 C C . LYS A 1 290 ? 18.509 -12.748 -7.109 1.00 92.56 290 LYS A C 1
ATOM 2284 O O . LYS A 1 290 ? 19.313 -13.324 -6.379 1.00 92.56 290 LYS A O 1
ATOM 2289 N N . GLY A 1 291 ? 18.795 -11.633 -7.766 1.00 86.38 291 GLY A N 1
ATOM 2290 C CA . GLY A 1 291 ? 20.057 -10.901 -7.720 1.00 86.38 291 GLY A CA 1
ATOM 2291 C C . GLY A 1 291 ? 19.824 -9.392 -7.747 1.00 86.38 291 GLY A C 1
ATOM 2292 O O . GLY A 1 291 ? 18.683 -8.921 -7.749 1.00 86.38 291 GLY A O 1
ATOM 2293 N N . PHE A 1 292 ? 20.911 -8.624 -7.762 1.00 81.38 292 PHE A N 1
ATOM 2294 C CA . PHE A 1 292 ? 20.859 -7.173 -7.927 1.00 81.38 292 PHE A CA 1
ATOM 2295 C C . PHE A 1 292 ? 21.677 -6.750 -9.143 1.00 81.38 292 PHE A C 1
ATOM 2297 O O . PHE A 1 292 ? 22.863 -7.054 -9.235 1.00 81.38 292 PHE A O 1
ATOM 2304 N N . ALA A 1 293 ? 21.046 -6.003 -10.047 1.00 70.00 293 ALA A N 1
ATOM 2305 C CA . ALA A 1 293 ? 21.717 -5.313 -11.143 1.00 70.00 293 ALA A CA 1
ATOM 2306 C C . ALA A 1 293 ? 21.771 -3.818 -10.796 1.00 70.00 293 ALA A C 1
ATOM 2308 O O . ALA A 1 293 ? 20.796 -3.083 -10.971 1.00 70.00 293 ALA A O 1
ATOM 2309 N N . GLY A 1 294 ? 22.890 -3.373 -10.218 1.00 75.06 294 GLY A N 1
ATOM 2310 C CA . GLY A 1 294 ? 22.972 -2.058 -9.575 1.00 75.06 294 GLY A CA 1
ATOM 2311 C C . GLY A 1 294 ? 22.081 -1.996 -8.327 1.00 75.06 294 GLY A C 1
ATOM 2312 O O . GLY A 1 294 ? 22.182 -2.854 -7.457 1.00 75.06 294 GLY A O 1
ATOM 2313 N N . ASN A 1 295 ? 21.183 -1.007 -8.251 1.00 69.50 295 ASN A N 1
ATOM 2314 C CA . ASN A 1 295 ? 20.247 -0.836 -7.124 1.00 69.50 295 ASN A CA 1
ATOM 2315 C C . ASN A 1 295 ? 18.867 -1.486 -7.349 1.00 69.50 295 ASN A C 1
ATOM 2317 O O . ASN A 1 295 ? 17.953 -1.278 -6.548 1.00 69.50 295 ASN A O 1
ATOM 2321 N N . GLN A 1 296 ? 18.687 -2.237 -8.438 1.00 71.69 296 GLN A N 1
ATOM 2322 C CA . GLN A 1 296 ? 17.417 -2.882 -8.773 1.00 71.69 296 GLN A CA 1
ATOM 2323 C C . GLN A 1 296 ? 17.458 -4.379 -8.461 1.00 71.69 296 GLN A C 1
ATOM 2325 O O . GLN A 1 296 ? 18.387 -5.082 -8.865 1.00 71.69 296 GLN A O 1
ATOM 2330 N N . LEU A 1 297 ? 16.420 -4.860 -7.775 1.00 82.19 297 LEU A N 1
ATOM 2331 C CA . LEU A 1 297 ? 16.133 -6.279 -7.614 1.00 82.19 297 LEU A CA 1
ATOM 2332 C C . LEU A 1 297 ? 15.809 -6.857 -8.991 1.00 82.19 297 LEU A C 1
ATOM 2334 O O . LEU A 1 297 ? 14.952 -6.331 -9.699 1.00 82.19 297 LEU A O 1
ATOM 2338 N N . THR A 1 298 ? 16.501 -7.927 -9.359 1.00 84.06 298 THR A N 1
ATOM 2339 C CA . THR A 1 298 ? 16.277 -8.663 -10.604 1.00 84.06 298 THR A CA 1
ATOM 2340 C C . THR A 1 298 ? 15.986 -10.117 -10.261 1.00 84.06 298 THR A C 1
ATOM 2342 O O . THR A 1 298 ? 16.740 -10.750 -9.520 1.00 84.06 298 THR A O 1
ATOM 2345 N N . VAL A 1 299 ? 14.881 -10.647 -10.772 1.00 89.38 299 VAL A N 1
ATOM 2346 C CA . VAL A 1 299 ? 14.584 -12.080 -10.736 1.00 89.38 299 VAL A CA 1
ATOM 2347 C C . VAL A 1 299 ? 15.173 -12.711 -11.994 1.00 89.38 299 VAL A C 1
ATOM 2349 O O . VAL A 1 299 ? 15.055 -12.167 -13.085 1.00 89.38 299 VAL A O 1
ATOM 2352 N N . HIS A 1 300 ? 15.860 -13.834 -11.837 1.00 84.38 300 HIS A N 1
ATOM 2353 C CA . HIS A 1 300 ? 16.532 -14.550 -12.926 1.00 84.38 300 HIS A CA 1
ATOM 2354 C C . HIS A 1 300 ? 15.860 -15.889 -13.233 1.00 84.38 300 HIS A C 1
ATOM 2356 O O . HIS A 1 300 ? 16.093 -16.470 -14.289 1.00 84.38 300 HIS A O 1
ATOM 2362 N N . TYR A 1 301 ? 15.046 -16.382 -12.300 1.00 88.75 301 TYR A N 1
ATOM 2363 C CA . TYR A 1 301 ? 14.359 -17.658 -12.406 1.00 88.75 301 TYR A CA 1
ATOM 2364 C C . TYR A 1 301 ? 13.096 -17.652 -11.556 1.00 88.75 301 TYR A C 1
ATOM 2366 O O . TYR A 1 301 ? 13.104 -17.102 -10.454 1.00 88.75 301 TYR A O 1
ATOM 2374 N N . LEU A 1 302 ? 12.057 -18.321 -12.045 1.00 90.06 302 LEU A N 1
ATOM 2375 C CA . LEU A 1 302 ? 10.839 -18.639 -11.309 1.00 90.06 302 LEU A CA 1
ATOM 2376 C C . LEU A 1 302 ? 10.545 -20.119 -11.518 1.00 90.06 302 LEU A C 1
ATOM 2378 O O . LEU A 1 302 ? 10.515 -20.595 -12.656 1.00 90.06 302 LEU A O 1
ATOM 2382 N N . GLY A 1 303 ? 10.322 -20.836 -10.429 1.00 84.94 303 GLY A N 1
ATOM 2383 C CA . GLY A 1 303 ? 10.068 -22.264 -10.461 1.00 84.94 303 GLY A CA 1
ATOM 2384 C C . GLY A 1 303 ? 9.259 -22.744 -9.273 1.00 84.94 303 GLY A C 1
ATOM 2385 O O . GLY A 1 303 ? 8.917 -21.975 -8.383 1.00 84.94 303 GLY A O 1
ATOM 2386 N N . GLU A 1 304 ? 8.973 -24.033 -9.282 1.00 91.44 304 GLU A N 1
ATOM 2387 C CA . GLU A 1 304 ? 8.358 -24.778 -8.189 1.00 91.44 304 GLU A CA 1
ATOM 2388 C C . GLU A 1 304 ? 9.396 -25.741 -7.606 1.00 91.44 304 GLU A C 1
ATOM 2390 O O . GLU A 1 304 ? 10.153 -26.352 -8.364 1.00 91.44 304 GLU A O 1
ATOM 2395 N N . VAL A 1 305 ? 9.466 -25.877 -6.283 1.00 93.50 305 VAL A N 1
ATOM 2396 C CA . VAL A 1 305 ? 10.370 -26.821 -5.617 1.00 93.50 305 VAL A CA 1
ATOM 2397 C C . VAL A 1 305 ? 9.871 -28.241 -5.862 1.00 93.50 305 VAL A C 1
ATOM 2399 O O . VAL A 1 305 ? 8.785 -28.598 -5.424 1.00 93.50 305 VAL A O 1
ATOM 2402 N N . VAL A 1 306 ? 10.671 -29.071 -6.530 1.00 91.19 306 VAL A N 1
ATOM 2403 C CA . VAL A 1 306 ? 10.317 -30.468 -6.843 1.00 91.19 306 VAL A CA 1
ATOM 2404 C C . VAL A 1 306 ? 11.095 -31.491 -6.023 1.00 91.19 306 VAL A C 1
ATOM 2406 O O . VAL A 1 306 ? 10.633 -32.618 -5.859 1.00 91.19 306 VAL A O 1
ATOM 2409 N N . ALA A 1 307 ? 12.255 -31.116 -5.481 1.00 88.69 307 ALA A N 1
ATOM 2410 C CA . ALA A 1 307 ? 12.985 -31.933 -4.518 1.00 88.69 307 ALA A CA 1
ATOM 2411 C C . ALA A 1 307 ? 13.823 -31.063 -3.575 1.00 88.69 307 ALA A C 1
ATOM 2413 O O . ALA A 1 307 ? 14.180 -29.928 -3.896 1.00 88.69 307 ALA A O 1
ATOM 2414 N N . LYS A 1 308 ? 14.152 -31.613 -2.405 1.00 94.62 308 LYS A N 1
ATOM 2415 C CA . LYS A 1 308 ? 14.943 -30.950 -1.367 1.00 94.62 308 LYS A CA 1
ATOM 2416 C C . LYS A 1 308 ? 15.969 -31.923 -0.796 1.00 94.62 308 LYS A C 1
ATOM 2418 O O . LYS A 1 308 ? 15.605 -32.964 -0.260 1.00 94.62 308 LYS A O 1
ATOM 2423 N N . ASP A 1 309 ? 17.239 -31.551 -0.882 1.00 90.38 309 ASP A N 1
ATOM 2424 C CA . ASP A 1 309 ? 18.353 -32.218 -0.214 1.00 90.38 309 ASP A CA 1
ATOM 2425 C C . ASP A 1 309 ? 18.688 -31.443 1.068 1.00 90.38 309 ASP A C 1
ATOM 2427 O O . ASP A 1 309 ? 19.220 -30.325 1.036 1.00 90.38 309 ASP A O 1
ATOM 2431 N N . GLU A 1 310 ? 18.324 -32.029 2.210 1.00 86.69 310 GLU A N 1
ATOM 2432 C CA . GLU A 1 310 ? 18.498 -31.412 3.526 1.00 86.69 310 GLU A CA 1
ATOM 2433 C C . GLU A 1 310 ? 19.951 -31.339 3.992 1.00 86.69 310 GLU A C 1
ATOM 2435 O O . GLU A 1 310 ? 20.279 -30.483 4.817 1.00 86.69 310 GLU A O 1
ATOM 2440 N N . ASP A 1 311 ? 20.815 -32.208 3.474 1.00 82.25 311 ASP A N 1
ATOM 2441 C CA . ASP A 1 311 ? 22.215 -32.276 3.880 1.00 82.25 311 ASP A CA 1
ATOM 2442 C C . ASP A 1 311 ? 23.063 -31.312 3.050 1.00 82.25 311 ASP A C 1
ATOM 2444 O O . ASP A 1 311 ? 23.912 -30.602 3.595 1.00 82.25 311 ASP A O 1
ATOM 2448 N N . ALA A 1 312 ? 22.783 -31.215 1.748 1.00 83.62 312 ALA A N 1
ATOM 2449 C CA . ALA A 1 312 ? 23.461 -30.292 0.842 1.00 83.62 312 ALA A CA 1
ATOM 2450 C C . ALA A 1 312 ? 22.867 -28.872 0.847 1.00 83.62 312 ALA A C 1
ATOM 2452 O O . ALA A 1 312 ? 23.472 -27.960 0.276 1.00 83.62 312 ALA A O 1
ATOM 2453 N N . GLY A 1 313 ? 21.689 -28.666 1.449 1.00 89.00 313 GLY A N 1
ATOM 2454 C CA . GLY A 1 313 ? 21.002 -27.371 1.436 1.00 89.00 313 GLY A CA 1
ATOM 2455 C C . GLY A 1 313 ? 20.548 -26.975 0.031 1.00 89.00 313 GLY A C 1
ATOM 2456 O O . GLY A 1 313 ? 20.617 -25.797 -0.332 1.00 89.00 313 GLY A O 1
ATOM 2457 N N . ARG A 1 314 ? 20.156 -27.965 -0.779 1.00 92.75 314 ARG A N 1
ATOM 2458 C CA . ARG A 1 314 ? 19.816 -27.823 -2.200 1.00 92.75 314 ARG A CA 1
ATOM 2459 C C . ARG A 1 314 ? 18.322 -28.051 -2.439 1.00 92.75 314 ARG A C 1
ATOM 2461 O O . ARG A 1 314 ? 17.735 -28.968 -1.878 1.00 92.75 314 ARG A O 1
ATOM 2468 N N . LEU A 1 315 ? 17.731 -27.222 -3.290 1.00 94.56 315 LEU A N 1
ATOM 2469 C CA . LEU A 1 315 ? 16.379 -27.351 -3.827 1.00 94.56 315 LEU A CA 1
ATOM 2470 C C . LEU A 1 315 ? 16.492 -27.608 -5.322 1.00 94.56 315 LEU A C 1
ATOM 2472 O O . LEU A 1 315 ? 17.080 -26.788 -6.023 1.00 94.56 315 LEU A O 1
ATOM 2476 N N . ASP A 1 316 ? 15.923 -28.701 -5.808 1.00 90.06 316 ASP A N 1
ATOM 2477 C CA . ASP A 1 316 ? 15.708 -28.871 -7.240 1.00 90.06 316 ASP A CA 1
ATOM 2478 C C . ASP A 1 316 ? 14.385 -28.208 -7.609 1.00 90.06 316 ASP A C 1
ATOM 2480 O O . ASP A 1 316 ? 13.385 -28.329 -6.894 1.00 90.06 316 ASP A O 1
ATOM 2484 N N . LEU A 1 317 ? 14.398 -27.472 -8.711 1.00 93.19 317 LEU A N 1
ATOM 2485 C CA . LEU A 1 317 ? 13.321 -26.608 -9.151 1.00 93.19 317 LEU A CA 1
ATOM 2486 C C . LEU A 1 317 ? 12.795 -27.073 -10.509 1.00 93.19 317 LEU A C 1
ATOM 2488 O O . LEU A 1 317 ? 13.508 -27.635 -11.335 1.00 93.19 317 LEU A O 1
ATOM 2492 N N . LYS A 1 318 ? 11.520 -26.806 -10.759 1.00 87.81 318 LYS A N 1
ATOM 2493 C CA . LYS A 1 318 ? 10.897 -26.955 -12.072 1.00 87.81 318 LYS A CA 1
ATOM 2494 C C . LYS A 1 318 ? 10.497 -25.575 -12.583 1.00 87.81 318 LYS A C 1
ATOM 2496 O O . LYS A 1 318 ? 9.740 -24.892 -11.895 1.00 87.81 318 LYS A O 1
ATOM 2501 N N . PRO A 1 319 ? 10.936 -25.156 -13.781 1.00 83.12 319 PRO A N 1
ATOM 2502 C CA . PRO A 1 319 ? 10.708 -23.795 -14.248 1.00 83.12 319 PRO A CA 1
ATOM 2503 C C . PRO A 1 319 ? 9.228 -23.528 -14.541 1.00 83.12 319 PRO A C 1
ATOM 2505 O O . PRO A 1 319 ? 8.567 -24.297 -15.248 1.00 83.12 319 PRO A O 1
ATOM 2508 N N . LEU A 1 320 ? 8.736 -22.381 -14.074 1.00 79.75 320 LEU A N 1
ATOM 2509 C CA . LEU A 1 320 ? 7.422 -21.843 -14.421 1.00 79.75 320 LEU A CA 1
ATOM 2510 C C . LEU A 1 320 ? 7.538 -21.066 -15.741 1.00 79.75 320 LEU A C 1
ATOM 2512 O O . LEU A 1 320 ? 7.971 -19.914 -15.782 1.00 79.75 320 LEU A O 1
ATOM 2516 N N . ARG A 1 321 ? 7.194 -21.722 -16.854 1.00 62.09 321 ARG A N 1
ATOM 2517 C CA . ARG A 1 321 ? 7.329 -21.158 -18.209 1.00 62.09 321 ARG A CA 1
ATOM 2518 C C . ARG A 1 321 ? 6.275 -20.082 -18.494 1.00 62.09 321 ARG A C 1
ATOM 2520 O O . ARG A 1 321 ? 5.168 -20.145 -17.978 1.00 62.09 321 ARG A O 1
ATOM 2527 N N . GLY A 1 322 ? 6.612 -19.136 -19.374 1.00 52.03 322 GLY A N 1
ATOM 2528 C CA . GLY A 1 322 ? 5.676 -18.109 -19.856 1.00 52.03 322 GLY A CA 1
ATOM 2529 C C . GLY A 1 322 ? 5.496 -16.903 -18.928 1.00 52.03 322 GLY A C 1
ATOM 2530 O O . GLY A 1 322 ? 4.600 -16.101 -19.162 1.00 52.03 322 GLY A O 1
ATOM 2531 N N . ARG A 1 323 ? 6.338 -16.755 -17.898 1.00 61.56 323 ARG A N 1
ATOM 2532 C CA . ARG A 1 323 ? 6.306 -15.623 -16.963 1.00 61.56 323 ARG A CA 1
ATOM 2533 C C . ARG A 1 323 ? 7.424 -14.627 -17.261 1.00 61.56 323 ARG A C 1
ATOM 2535 O O . ARG A 1 323 ? 8.537 -15.025 -17.603 1.00 61.56 323 ARG A O 1
ATOM 2542 N N . SER A 1 324 ? 7.129 -13.338 -17.118 1.00 57.12 324 SER A N 1
ATOM 2543 C CA . SER A 1 324 ? 8.133 -12.274 -17.197 1.00 57.12 324 SER A CA 1
ATOM 2544 C C . SER A 1 324 ? 8.886 -12.172 -15.878 1.00 57.12 324 SER A C 1
ATOM 2546 O O . SER A 1 324 ? 8.285 -12.224 -14.809 1.00 57.12 324 SER A O 1
ATOM 2548 N N . PHE A 1 325 ? 10.203 -11.994 -15.940 1.00 75.62 325 PHE A N 1
ATOM 2549 C CA . PHE A 1 325 ? 10.988 -11.792 -14.732 1.00 75.62 325 PHE A CA 1
ATOM 2550 C C . PHE A 1 325 ? 10.927 -10.343 -14.254 1.00 75.62 325 PHE A C 1
ATOM 2552 O O . PHE A 1 325 ? 11.078 -9.402 -15.035 1.00 75.62 325 PHE A O 1
ATOM 2559 N N . TYR A 1 326 ? 10.745 -10.172 -12.947 1.00 76.31 326 TYR A N 1
ATOM 2560 C CA . TYR A 1 326 ? 10.717 -8.860 -12.319 1.00 76.31 326 TYR A CA 1
ATOM 2561 C C . TYR A 1 326 ? 12.091 -8.181 -12.348 1.00 76.31 326 TYR A C 1
ATOM 2563 O O . TYR A 1 326 ? 13.103 -8.778 -11.970 1.00 76.31 326 TYR A O 1
ATOM 2571 N N . LYS A 1 327 ? 12.110 -6.898 -12.726 1.00 74.06 327 LYS A N 1
ATOM 2572 C CA . LYS A 1 327 ? 13.262 -6.004 -12.577 1.00 74.06 327 LYS A CA 1
ATOM 2573 C C . LYS A 1 327 ? 12.792 -4.633 -12.103 1.00 74.06 327 LYS A C 1
ATOM 2575 O O . LYS A 1 327 ? 12.120 -3.921 -12.842 1.00 74.06 327 LYS A O 1
ATOM 2580 N N . GLY A 1 328 ? 13.166 -4.247 -10.889 1.00 71.25 328 GLY A N 1
ATOM 2581 C CA . GLY A 1 328 ? 12.691 -3.000 -10.294 1.00 71.25 328 GLY A CA 1
ATOM 2582 C C . GLY A 1 328 ? 13.211 -2.765 -8.877 1.00 71.25 328 GLY A C 1
ATOM 2583 O O . GLY A 1 328 ? 14.095 -3.484 -8.407 1.00 71.25 328 GLY A O 1
ATOM 2584 N N . PRO A 1 329 ? 12.716 -1.741 -8.167 1.00 69.25 329 PRO A N 1
ATOM 2585 C CA . PRO A 1 329 ? 13.069 -1.534 -6.767 1.00 69.25 329 PRO A CA 1
ATOM 2586 C C . PRO A 1 329 ? 12.656 -2.744 -5.914 1.00 69.25 329 PRO A C 1
ATOM 2588 O O . PRO A 1 329 ? 11.607 -3.345 -6.132 1.00 69.25 329 PRO A O 1
ATOM 2591 N N . ALA A 1 330 ? 13.476 -3.110 -4.927 1.00 73.19 330 ALA A N 1
ATOM 2592 C CA . ALA A 1 330 ? 13.124 -4.180 -3.996 1.00 73.19 330 ALA A CA 1
ATOM 2593 C C . ALA A 1 330 ? 11.885 -3.782 -3.162 1.00 73.19 330 ALA A C 1
ATOM 2595 O O . ALA A 1 330 ? 11.898 -2.686 -2.584 1.00 73.19 330 ALA A O 1
ATOM 2596 N N . PRO A 1 331 ? 10.848 -4.639 -3.058 1.00 70.00 331 PRO A N 1
ATOM 2597 C CA . PRO A 1 331 ? 9.701 -4.396 -2.187 1.00 70.00 331 PRO A CA 1
ATOM 2598 C C . PRO A 1 331 ? 10.126 -4.059 -0.749 1.00 70.00 331 PRO A C 1
ATOM 2600 O O . PRO A 1 331 ? 11.014 -4.696 -0.180 1.00 70.00 331 PRO A O 1
ATOM 2603 N N . ARG A 1 332 ? 9.503 -3.032 -0.153 1.00 66.62 332 ARG A N 1
ATOM 2604 C CA . ARG A 1 332 ? 9.816 -2.533 1.201 1.00 66.62 332 ARG A CA 1
ATOM 2605 C C . ARG A 1 332 ? 8.642 -2.739 2.159 1.00 66.62 332 ARG A C 1
ATOM 2607 O O . ARG A 1 332 ? 7.494 -2.873 1.742 1.00 66.62 332 ARG A O 1
ATOM 2614 N N . GLY A 1 333 ? 8.930 -2.708 3.460 1.00 47.12 333 GLY A N 1
ATOM 2615 C CA . GLY A 1 333 ? 7.932 -2.813 4.529 1.00 47.12 333 GLY A CA 1
ATOM 2616 C C . GLY A 1 333 ? 7.777 -4.224 5.109 1.00 47.12 333 GLY A C 1
ATOM 2617 O O . GLY A 1 333 ? 8.448 -5.173 4.704 1.00 47.12 333 GLY A O 1
ATOM 2618 N N . SER A 1 334 ? 6.903 -4.360 6.109 1.00 44.03 334 SER A N 1
ATOM 2619 C CA . SER A 1 334 ? 6.679 -5.630 6.814 1.00 44.03 334 SER A CA 1
ATOM 2620 C C . SER A 1 334 ? 6.151 -6.707 5.863 1.00 44.03 334 SER A C 1
ATOM 2622 O O . SER A 1 334 ? 5.204 -6.457 5.130 1.00 44.03 334 SER A O 1
ATOM 2624 N N . GLY A 1 335 ? 6.751 -7.902 5.877 1.00 48.72 335 GLY A N 1
ATOM 2625 C CA . GLY A 1 335 ? 6.378 -9.008 4.980 1.00 48.72 335 GLY A CA 1
ATOM 2626 C C . GLY A 1 335 ? 6.857 -8.845 3.533 1.00 48.72 335 GLY A C 1
ATOM 2627 O O . GLY A 1 335 ? 6.658 -9.749 2.733 1.00 48.72 335 GLY A O 1
ATOM 2628 N N . GLY A 1 336 ? 7.515 -7.726 3.203 1.00 48.62 336 GLY A N 1
ATOM 2629 C CA . GLY A 1 336 ? 8.040 -7.447 1.864 1.00 48.62 336 GLY A CA 1
ATOM 2630 C C . GLY A 1 336 ? 9.354 -8.152 1.550 1.00 48.62 336 GLY A C 1
ATOM 2631 O O . GLY A 1 336 ? 9.839 -7.987 0.448 1.00 48.62 336 GLY A O 1
ATOM 2632 N N . GLY A 1 337 ? 9.919 -8.922 2.487 1.00 59.69 337 GLY A N 1
ATOM 2633 C CA . GLY A 1 337 ? 11.191 -9.630 2.328 1.00 59.69 337 GLY A CA 1
ATOM 2634 C C . GLY A 1 337 ? 12.429 -8.764 2.610 1.00 59.69 337 GLY A C 1
ATOM 2635 O O . GLY A 1 337 ? 12.499 -7.593 2.247 1.00 59.69 337 GLY A O 1
ATOM 2636 N N . SER A 1 338 ? 13.440 -9.340 3.271 1.00 73.69 338 SER A N 1
ATOM 2637 C CA . SER A 1 338 ? 14.778 -8.734 3.361 1.00 73.69 338 SER A CA 1
ATOM 2638 C C . SER A 1 338 ? 15.579 -9.179 2.143 1.00 73.69 338 SER A C 1
ATOM 2640 O O . SER A 1 338 ? 16.284 -10.183 2.190 1.00 73.69 338 SER A O 1
ATOM 2642 N N . TRP A 1 339 ? 15.427 -8.473 1.022 1.00 79.81 339 TRP A N 1
ATOM 2643 C CA . TRP A 1 339 ? 15.948 -8.903 -0.284 1.00 79.81 339 TRP A CA 1
ATOM 2644 C C . TRP A 1 339 ? 17.471 -9.017 -0.376 1.00 79.81 339 TRP A C 1
ATOM 2646 O O . TRP A 1 339 ? 17.969 -9.567 -1.353 1.00 79.81 339 TRP A O 1
ATOM 2656 N N . LEU A 1 340 ? 18.218 -8.559 0.629 1.00 78.38 340 LEU A N 1
ATOM 2657 C CA . LEU A 1 340 ? 19.664 -8.777 0.742 1.00 78.38 340 LEU A CA 1
ATOM 2658 C C . LEU A 1 340 ? 20.022 -10.140 1.359 1.00 78.38 340 LEU A C 1
ATOM 2660 O O . LEU A 1 340 ? 21.147 -10.600 1.186 1.00 78.38 340 LEU A O 1
ATOM 2664 N N . ASP A 1 341 ? 19.087 -10.813 2.032 1.00 81.69 341 ASP A N 1
ATOM 2665 C CA . ASP A 1 341 ? 19.339 -12.120 2.640 1.00 81.69 341 ASP A CA 1
ATOM 2666 C C . ASP A 1 341 ? 19.473 -13.209 1.558 1.00 81.69 341 ASP A C 1
ATOM 2668 O O . ASP A 1 341 ? 18.924 -13.096 0.458 1.00 81.69 341 ASP A O 1
ATOM 2672 N N . ILE A 1 342 ? 20.179 -14.298 1.877 1.00 85.06 342 ILE A N 1
ATOM 2673 C CA . ILE A 1 342 ? 20.385 -15.415 0.940 1.00 85.06 342 ILE A CA 1
ATOM 2674 C C . ILE A 1 342 ? 19.090 -16.184 0.669 1.00 85.06 342 ILE A C 1
ATOM 2676 O O . ILE A 1 342 ? 18.876 -16.596 -0.459 1.00 85.06 342 ILE A O 1
ATOM 2680 N N . LEU A 1 343 ? 18.213 -16.356 1.657 1.00 89.94 343 LEU A N 1
ATOM 2681 C CA . LEU A 1 343 ? 16.920 -17.017 1.471 1.00 89.94 343 LEU A CA 1
ATOM 2682 C C . LEU A 1 343 ? 15.823 -16.200 2.142 1.00 89.94 343 LEU A C 1
ATOM 2684 O O . LEU A 1 343 ? 15.880 -15.974 3.352 1.00 89.94 343 LEU A O 1
ATOM 2688 N N . VAL A 1 344 ? 14.834 -15.759 1.373 1.00 87.19 344 VAL A N 1
ATOM 2689 C CA . VAL A 1 344 ? 13.804 -14.805 1.797 1.00 87.19 344 VAL A CA 1
ATOM 2690 C C . VAL A 1 344 ? 12.425 -15.458 1.705 1.00 87.19 344 VAL A C 1
ATOM 2692 O O . VAL A 1 344 ? 12.066 -15.907 0.621 1.00 87.19 344 VAL A O 1
ATOM 2695 N N . PRO A 1 345 ? 11.635 -15.505 2.792 1.00 85.69 345 PRO A N 1
ATOM 2696 C CA . PRO A 1 345 ? 10.223 -15.854 2.692 1.00 85.69 345 PRO A CA 1
ATOM 2697 C C . PRO A 1 345 ? 9.441 -14.678 2.098 1.00 85.69 345 PRO A C 1
ATOM 2699 O O . PRO A 1 345 ? 9.587 -13.541 2.563 1.00 85.69 345 PRO A O 1
ATOM 2702 N N . ILE A 1 346 ? 8.599 -14.956 1.110 1.00 82.75 346 ILE A N 1
ATOM 2703 C CA . ILE A 1 346 ? 7.685 -13.985 0.511 1.00 82.75 346 ILE A CA 1
ATOM 2704 C C . ILE A 1 346 ? 6.305 -14.267 1.093 1.00 82.75 346 ILE A C 1
ATOM 2706 O O . ILE A 1 346 ? 5.709 -15.303 0.837 1.00 82.75 346 ILE A O 1
ATOM 2710 N N . THR A 1 347 ? 5.825 -13.363 1.945 1.00 74.69 347 THR A N 1
ATOM 2711 C CA . THR A 1 347 ? 4.578 -13.566 2.707 1.00 74.69 347 THR A CA 1
ATOM 2712 C C . THR A 1 347 ? 3.507 -12.533 2.381 1.00 74.69 347 THR A C 1
ATOM 2714 O O . THR A 1 347 ? 2.500 -12.456 3.075 1.00 74.69 347 THR A O 1
ATOM 2717 N N . ARG A 1 348 ? 3.790 -11.642 1.432 1.00 70.44 348 ARG A N 1
ATOM 2718 C CA . ARG A 1 348 ? 2.921 -10.542 1.027 1.00 70.44 348 ARG A CA 1
ATOM 2719 C C . ARG A 1 348 ? 2.304 -10.885 -0.316 1.00 70.44 348 ARG A C 1
ATOM 2721 O O . ARG A 1 348 ? 3.057 -11.063 -1.267 1.00 70.44 348 ARG A O 1
ATOM 2728 N N . GLU A 1 349 ? 0.979 -10.941 -0.367 1.00 64.06 349 GLU A N 1
ATOM 2729 C CA . GLU A 1 349 ? 0.224 -11.361 -1.552 1.00 64.06 349 GLU A CA 1
ATOM 2730 C C . GLU A 1 349 ? 0.553 -10.507 -2.777 1.00 64.06 349 GLU A C 1
ATOM 2732 O O . GLU A 1 349 ? 0.837 -11.037 -3.838 1.00 64.06 349 GLU A O 1
ATOM 2737 N N . ASP A 1 350 ? 0.670 -9.189 -2.602 1.00 61.28 350 ASP A N 1
ATOM 2738 C CA . ASP A 1 350 ? 1.025 -8.266 -3.683 1.00 61.28 350 ASP A CA 1
ATOM 2739 C C . ASP A 1 350 ? 2.421 -8.539 -4.265 1.00 61.28 350 ASP A C 1
ATOM 2741 O O . ASP A 1 350 ? 2.676 -8.306 -5.441 1.00 61.28 350 ASP A O 1
ATOM 2745 N N . VAL A 1 351 ? 3.339 -9.061 -3.449 1.00 69.00 351 VAL A N 1
ATOM 2746 C CA . VAL A 1 351 ? 4.682 -9.459 -3.888 1.00 69.00 351 VAL A CA 1
ATOM 2747 C C . VAL A 1 351 ? 4.668 -10.860 -4.504 1.00 69.00 351 VAL A C 1
ATOM 2749 O O . VAL A 1 351 ? 5.438 -11.122 -5.426 1.00 69.00 351 VAL A O 1
ATOM 2752 N N . VAL A 1 352 ? 3.805 -11.756 -4.016 1.00 75.25 352 VAL A N 1
ATOM 2753 C CA . VAL A 1 352 ? 3.568 -13.067 -4.634 1.00 75.25 352 VAL A CA 1
ATOM 2754 C C . VAL A 1 352 ? 2.981 -12.873 -6.024 1.00 75.25 352 VAL A C 1
ATOM 2756 O O . VAL A 1 352 ? 3.541 -13.394 -6.973 1.00 75.25 352 VAL A O 1
ATOM 2759 N N . GLU A 1 353 ? 1.943 -12.063 -6.180 1.00 70.75 353 GLU A N 1
ATOM 2760 C CA . GLU A 1 353 ? 1.328 -11.756 -7.471 1.00 70.75 353 GLU A CA 1
ATOM 2761 C C . GLU A 1 353 ? 2.304 -11.029 -8.410 1.00 70.75 353 GLU A C 1
ATOM 2763 O O . GLU A 1 353 ? 2.421 -11.373 -9.584 1.00 70.75 353 GLU A O 1
ATOM 2768 N N . LEU A 1 354 ? 3.107 -10.095 -7.888 1.00 73.19 354 LEU A N 1
ATOM 2769 C CA . LEU A 1 354 ? 4.140 -9.408 -8.669 1.00 73.19 354 LEU A CA 1
ATOM 2770 C C . LEU A 1 354 ? 5.190 -10.362 -9.262 1.00 73.19 354 LEU A C 1
ATOM 2772 O O . LEU A 1 354 ? 5.702 -10.114 -10.354 1.00 73.19 354 LEU A O 1
ATOM 2776 N N . LEU A 1 355 ? 5.572 -11.407 -8.523 1.00 75.81 355 LEU A N 1
ATOM 2777 C CA . LEU A 1 355 ? 6.670 -12.304 -8.903 1.00 75.81 355 LEU A CA 1
ATOM 2778 C C . LEU A 1 355 ? 6.190 -13.628 -9.510 1.00 75.81 355 LEU A C 1
ATOM 2780 O O . LEU A 1 355 ? 6.851 -14.173 -10.385 1.00 75.81 355 LEU A O 1
ATOM 2784 N N . PHE A 1 356 ? 5.058 -14.137 -9.046 1.00 76.44 356 PHE A N 1
ATOM 2785 C CA . PHE A 1 356 ? 4.464 -15.439 -9.351 1.00 76.44 356 PHE A CA 1
ATOM 2786 C C . PHE A 1 356 ? 3.012 -15.314 -9.838 1.00 76.44 356 PHE A C 1
ATOM 2788 O O . PHE A 1 356 ? 2.298 -16.314 -9.872 1.00 76.44 356 PHE A O 1
ATOM 2795 N N . GLY A 1 357 ? 2.557 -14.127 -10.241 1.00 64.75 357 GLY A N 1
ATOM 2796 C CA . GLY A 1 357 ? 1.280 -13.947 -10.933 1.00 64.75 357 GLY A CA 1
ATOM 2797 C C . GLY A 1 357 ? 1.321 -14.549 -12.336 1.00 64.75 357 GLY A C 1
ATOM 2798 O O . GLY A 1 357 ? 2.364 -14.556 -13.006 1.00 64.75 357 GLY A O 1
ATOM 2799 N N . ASP A 1 358 ? 0.211 -15.152 -12.764 1.00 47.12 358 ASP A N 1
ATOM 2800 C CA . ASP A 1 358 ? 0.072 -15.655 -14.130 1.00 47.12 358 ASP A CA 1
ATOM 2801 C C . 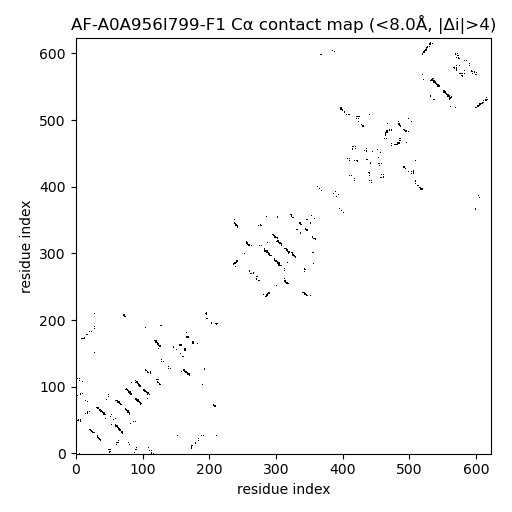ASP A 1 358 ? 0.066 -14.451 -15.059 1.00 47.12 358 ASP A C 1
ATOM 2803 O O . ASP A 1 358 ? -0.786 -13.579 -14.921 1.00 47.12 358 ASP A O 1
ATOM 2807 N N . GLY A 1 359 ? 1.028 -14.386 -15.980 1.00 42.84 359 GLY A N 1
ATOM 2808 C CA . GLY A 1 359 ? 1.168 -13.314 -16.962 1.00 42.84 359 GLY A CA 1
ATOM 2809 C C . GLY A 1 359 ? -0.010 -13.230 -17.936 1.00 42.84 359 GLY A C 1
ATOM 2810 O O . GLY A 1 359 ? 0.166 -13.431 -19.136 1.00 42.84 359 GLY A O 1
ATOM 2811 N N . ARG A 1 360 ? -1.208 -12.911 -17.440 1.00 28.66 360 ARG A N 1
ATOM 2812 C CA . ARG A 1 360 ? -2.276 -12.325 -18.233 1.00 28.66 360 ARG A CA 1
ATOM 2813 C C . ARG A 1 360 ? -1.767 -10.955 -18.649 1.00 28.66 360 ARG A C 1
ATOM 2815 O O . ARG A 1 360 ? -1.361 -10.146 -17.822 1.00 28.66 360 ARG A O 1
ATOM 2822 N N . SER A 1 361 ? -1.716 -10.751 -19.955 1.00 28.20 361 SER A N 1
ATOM 2823 C CA . SER A 1 361 ? -1.433 -9.483 -20.612 1.00 28.20 361 SER A CA 1
ATOM 2824 C C . SER A 1 361 ? -2.493 -8.446 -20.232 1.00 28.20 361 SER A C 1
ATOM 2826 O O . SER A 1 361 ? -3.438 -8.217 -20.978 1.00 28.20 361 SER A O 1
ATOM 2828 N N . GLY A 1 362 ? -2.347 -7.883 -19.043 1.00 29.64 362 GLY A N 1
ATOM 2829 C CA . GLY A 1 362 ? -3.074 -6.736 -18.544 1.00 29.64 362 GLY A CA 1
ATOM 2830 C C . GLY A 1 362 ? -2.145 -6.034 -17.574 1.00 29.64 362 GLY A C 1
ATOM 2831 O O . GLY A 1 362 ? -1.592 -6.676 -16.678 1.00 29.64 362 GLY A O 1
ATOM 2832 N N . SER A 1 363 ? -1.897 -4.741 -17.782 1.00 24.86 363 SER A N 1
ATOM 2833 C CA . SER A 1 363 ? -1.210 -3.916 -16.784 1.00 24.86 363 SER A CA 1
ATOM 2834 C C . SER A 1 363 ? -1.842 -4.175 -15.407 1.00 24.86 363 SER A C 1
ATOM 2836 O O . SER A 1 363 ? -3.070 -4.252 -15.338 1.00 24.86 363 SER A O 1
ATOM 2838 N N . PRO A 1 364 ? -1.048 -4.326 -14.328 1.00 29.95 364 PRO A N 1
ATOM 2839 C CA . PRO A 1 364 ? -1.576 -4.630 -13.004 1.00 29.95 364 PRO A CA 1
ATOM 2840 C C . PRO A 1 364 ? -2.663 -3.612 -12.661 1.00 29.95 364 PRO A C 1
ATOM 2842 O O . PRO A 1 364 ? -2.402 -2.408 -12.585 1.00 29.95 364 PRO A O 1
ATOM 2845 N N . THR A 1 365 ? -3.897 -4.084 -12.506 1.00 33.38 365 THR A N 1
ATOM 2846 C CA . THR A 1 365 ? -4.997 -3.271 -12.005 1.00 33.38 365 THR A CA 1
ATOM 2847 C C . THR A 1 365 ? -4.657 -2.894 -10.572 1.00 33.38 365 THR A C 1
ATOM 2849 O O . THR A 1 365 ? -4.781 -3.706 -9.657 1.00 33.38 365 THR A O 1
ATOM 2852 N N . LEU A 1 366 ? -4.193 -1.658 -10.373 1.00 39.69 366 LEU A N 1
ATOM 2853 C CA . LEU A 1 366 ? -4.094 -1.024 -9.062 1.00 39.69 366 LEU A CA 1
ATOM 2854 C C . LEU A 1 366 ? -5.512 -0.891 -8.488 1.00 39.69 366 LEU A C 1
ATOM 2856 O O . LEU A 1 366 ? -6.172 0.134 -8.635 1.00 39.69 366 LEU A O 1
ATOM 2860 N N . GLY A 1 367 ? -6.003 -1.952 -7.852 1.00 39.59 367 GLY A N 1
ATOM 2861 C CA . GLY A 1 367 ? -7.274 -1.932 -7.142 1.00 39.59 367 GLY A CA 1
ATOM 2862 C C . GLY A 1 367 ? -7.210 -0.931 -5.989 1.00 39.59 367 GLY A C 1
ATOM 2863 O O . GLY A 1 367 ? -6.429 -1.088 -5.050 1.00 39.59 367 GLY A O 1
ATOM 2864 N N . TRP A 1 368 ? -8.029 0.118 -6.046 1.00 47.97 368 TRP A N 1
ATOM 2865 C CA . TRP A 1 368 ? -8.251 1.005 -4.907 1.00 47.97 368 TRP A CA 1
ATOM 2866 C C . TRP A 1 368 ? -9.121 0.280 -3.872 1.00 47.97 368 TRP A C 1
ATOM 2868 O O . TRP A 1 368 ? -10.320 0.106 -4.071 1.00 47.97 368 TRP A O 1
ATOM 2878 N N . THR A 1 369 ? -8.522 -0.128 -2.751 1.00 50.50 369 THR A N 1
ATOM 2879 C CA . THR A 1 369 ? -9.224 -0.759 -1.613 1.00 50.50 369 THR A CA 1
ATOM 2880 C C . THR A 1 369 ? -9.617 0.240 -0.517 1.00 50.50 369 THR A C 1
ATOM 2882 O O . THR A 1 369 ? -10.107 -0.148 0.543 1.00 50.50 369 THR A O 1
ATOM 2885 N N . GLY A 1 370 ? -9.389 1.537 -0.746 1.00 55.84 370 GLY A N 1
ATOM 2886 C CA . GLY A 1 370 ? -9.742 2.601 0.188 1.00 55.84 370 GLY A CA 1
ATOM 2887 C C . GLY A 1 370 ? -11.215 3.032 0.099 1.00 55.84 370 GLY A C 1
ATOM 2888 O O . GLY A 1 370 ? -11.979 2.537 -0.731 1.00 55.84 370 GLY A O 1
ATOM 2889 N N . PRO A 1 371 ? -11.643 3.991 0.938 1.00 63.50 371 PRO A N 1
ATOM 2890 C CA . PRO A 1 371 ? -12.990 4.558 0.862 1.00 63.50 371 PRO A CA 1
ATOM 2891 C C . PRO A 1 371 ? -13.269 5.165 -0.522 1.00 63.50 371 PRO A C 1
ATOM 2893 O O . PRO A 1 371 ? -12.403 5.824 -1.094 1.00 63.50 371 PRO A O 1
ATOM 2896 N N . LYS A 1 372 ? -14.478 4.946 -1.061 1.00 72.06 372 LYS A N 1
ATOM 2897 C CA . LYS A 1 372 ? -14.879 5.416 -2.405 1.00 72.06 372 LYS A CA 1
ATOM 2898 C C . LYS A 1 372 ? -14.890 6.947 -2.517 1.00 72.06 372 LYS A C 1
ATOM 2900 O O . LYS A 1 372 ? -14.479 7.486 -3.536 1.00 72.06 372 LYS A O 1
ATOM 2905 N N . ASN A 1 373 ? -15.296 7.631 -1.445 1.00 81.75 373 ASN A N 1
ATOM 2906 C CA . ASN A 1 373 ? -15.375 9.088 -1.365 1.00 81.75 373 ASN A CA 1
ATOM 2907 C C . ASN A 1 373 ? -14.348 9.601 -0.344 1.00 81.75 373 ASN A C 1
ATOM 2909 O O . ASN A 1 373 ? -14.425 9.265 0.839 1.00 81.75 373 ASN A O 1
ATOM 2913 N N . VAL A 1 374 ? -13.381 10.412 -0.788 1.00 82.94 374 VAL A N 1
ATOM 2914 C CA . VAL A 1 374 ? -12.292 10.931 0.060 1.00 82.94 374 VAL A CA 1
ATOM 2915 C C . VAL A 1 374 ? -12.257 12.451 0.010 1.00 82.94 374 VAL A C 1
ATOM 2917 O O . VAL A 1 374 ? -12.094 13.040 -1.054 1.00 82.94 374 VAL A O 1
ATOM 2920 N N . ILE A 1 375 ? -12.342 13.090 1.179 1.00 84.38 375 ILE A N 1
ATOM 2921 C CA . ILE A 1 375 ? -12.186 14.541 1.318 1.00 84.38 375 ILE A CA 1
ATOM 2922 C C . ILE A 1 375 ? -10.815 14.836 1.926 1.00 84.38 375 ILE A C 1
ATOM 2924 O O . ILE A 1 375 ? -10.561 14.548 3.096 1.00 84.38 375 ILE A O 1
ATOM 2928 N N . LEU A 1 376 ? -9.936 15.456 1.138 1.00 79.94 376 LEU A N 1
ATOM 2929 C CA . LEU A 1 376 ? -8.674 16.001 1.632 1.00 79.94 376 LEU A CA 1
ATOM 2930 C C . LEU A 1 376 ? -8.925 17.410 2.185 1.00 79.94 376 LEU A C 1
ATOM 2932 O O . LEU A 1 376 ? -9.164 18.345 1.424 1.00 79.94 376 LEU A O 1
ATOM 2936 N N . TYR A 1 377 ? -8.856 17.580 3.505 1.00 82.38 377 TYR A N 1
ATOM 2937 C CA . TYR A 1 377 ? -9.057 18.870 4.174 1.00 82.38 377 TYR A CA 1
ATOM 2938 C C . TYR A 1 377 ? -7.814 19.301 4.965 1.00 82.38 377 TYR A C 1
ATOM 2940 O O . TYR A 1 377 ? -6.950 18.493 5.296 1.00 82.38 377 TYR A O 1
ATOM 2948 N N . GLY A 1 378 ? -7.692 20.604 5.229 1.00 76.56 378 GLY A N 1
ATOM 2949 C CA . GLY A 1 378 ? -6.594 21.182 6.010 1.00 76.56 378 GLY A CA 1
ATOM 2950 C C . GLY A 1 378 ? -6.158 22.568 5.513 1.00 76.56 378 GLY A C 1
ATOM 2951 O O . GLY A 1 378 ? -6.576 22.981 4.425 1.00 76.56 378 GLY A O 1
ATOM 2952 N N . PRO A 1 379 ? -5.313 23.290 6.275 1.00 71.19 379 PRO A N 1
ATOM 2953 C CA . PRO A 1 379 ? -4.823 24.626 5.919 1.00 71.19 379 PRO A CA 1
ATOM 2954 C C . PRO A 1 379 ? -4.168 24.719 4.523 1.00 71.19 379 PRO A C 1
ATOM 2956 O O . PRO A 1 379 ? -3.731 23.708 3.966 1.00 71.19 379 PRO A O 1
ATOM 2959 N N . PRO A 1 380 ? -4.080 25.910 3.904 1.00 68.56 380 PRO A N 1
ATOM 2960 C CA . PRO A 1 380 ? -3.295 26.107 2.683 1.00 68.56 380 PRO A CA 1
ATOM 2961 C C . PRO A 1 380 ? -1.841 25.644 2.869 1.00 68.56 380 PRO A C 1
ATOM 2963 O O . PRO A 1 380 ? -1.271 25.810 3.941 1.00 68.56 380 PRO A O 1
ATOM 2966 N N . GLY A 1 381 ? -1.240 25.051 1.834 1.00 60.94 381 GLY A N 1
ATOM 2967 C CA . GLY A 1 381 ? 0.158 24.599 1.882 1.00 60.94 381 GLY A CA 1
ATOM 2968 C C . GLY A 1 381 ? 0.408 23.236 2.544 1.00 60.94 381 GLY A C 1
ATOM 2969 O O . GLY A 1 381 ? 1.527 22.746 2.476 1.00 60.94 381 GLY A O 1
ATOM 2970 N N . THR A 1 382 ? -0.607 22.554 3.088 1.00 62.69 382 THR A N 1
ATOM 2971 C CA . THR A 1 382 ? -0.457 21.215 3.711 1.00 62.69 382 THR A CA 1
ATOM 2972 C C . THR A 1 382 ? -0.342 20.047 2.721 1.00 62.69 382 THR A C 1
ATOM 2974 O O . THR A 1 382 ? -0.590 18.897 3.071 1.00 62.69 382 THR A O 1
ATOM 2977 N N . GLY A 1 383 ? -0.013 20.327 1.458 1.00 66.75 383 GLY A N 1
ATOM 2978 C CA . GLY A 1 383 ? 0.232 19.290 0.457 1.00 66.75 383 GLY A CA 1
ATOM 2979 C C . GLY A 1 383 ? -1.007 18.530 -0.034 1.00 66.75 383 GLY A C 1
ATOM 2980 O O . GLY A 1 383 ? -0.847 17.449 -0.575 1.00 66.75 383 GLY A O 1
ATOM 2981 N N . LYS A 1 384 ? -2.236 19.054 0.096 1.00 79.06 384 LYS A N 1
ATOM 2982 C CA . LYS A 1 384 ? -3.457 18.386 -0.421 1.00 79.06 384 LYS A CA 1
ATOM 2983 C C . LYS A 1 384 ? -3.380 18.095 -1.927 1.00 79.06 384 LYS A C 1
ATOM 2985 O O . LYS A 1 384 ? -3.518 16.950 -2.341 1.00 79.06 384 LYS A O 1
ATOM 2990 N N . THR A 1 385 ? -3.083 19.120 -2.727 1.00 65.88 385 THR A N 1
ATOM 2991 C CA . THR A 1 385 ? -2.896 19.004 -4.184 1.00 65.88 385 THR A CA 1
ATOM 2992 C C . THR A 1 385 ? -1.678 18.142 -4.529 1.00 65.88 385 THR A C 1
ATOM 2994 O O . THR A 1 385 ? -1.694 17.421 -5.520 1.00 65.88 385 THR A O 1
ATOM 2997 N N . TYR A 1 386 ? -0.644 18.168 -3.680 1.00 64.44 386 TYR A N 1
ATOM 2998 C CA . TYR A 1 386 ? 0.530 17.303 -3.805 1.00 64.44 386 TYR A CA 1
ATOM 2999 C C . TYR A 1 386 ? 0.151 15.829 -3.600 1.00 64.44 386 TYR A C 1
ATOM 3001 O O . TYR A 1 386 ? 0.363 15.026 -4.494 1.00 64.44 386 TYR A O 1
ATOM 3009 N N . ARG A 1 387 ? -0.531 15.479 -2.501 1.00 67.62 387 ARG A N 1
ATOM 3010 C CA . ARG A 1 387 ? -1.038 14.119 -2.251 1.00 67.62 387 ARG A CA 1
ATOM 3011 C C . ARG A 1 387 ? -1.957 13.639 -3.368 1.00 67.62 387 ARG A C 1
ATOM 3013 O O . ARG A 1 387 ? -1.828 12.513 -3.828 1.00 67.62 387 ARG A O 1
ATOM 3020 N N . LEU A 1 388 ? -2.858 14.492 -3.855 1.00 72.81 388 LEU A N 1
ATOM 3021 C CA . LEU A 1 388 ? -3.724 14.149 -4.984 1.00 72.81 388 LEU A CA 1
ATOM 3022 C C . LEU A 1 388 ? -2.905 13.778 -6.233 1.00 72.81 388 LEU A C 1
ATOM 3024 O O . LEU A 1 388 ? -3.169 12.755 -6.860 1.00 72.81 388 LEU A O 1
ATOM 3028 N N . ARG A 1 389 ? -1.873 14.560 -6.560 1.00 66.31 389 ARG A N 1
ATOM 3029 C CA . ARG A 1 389 ? -1.005 14.324 -7.721 1.00 66.31 389 ARG A CA 1
ATOM 3030 C C . ARG A 1 389 ? -0.044 13.146 -7.549 1.00 66.31 389 ARG A C 1
ATOM 3032 O O . ARG A 1 389 ? 0.219 12.460 -8.526 1.00 66.31 389 ARG A O 1
ATOM 3039 N N . ASP A 1 390 ? 0.528 12.962 -6.369 1.00 59.53 390 ASP A N 1
ATOM 3040 C CA . ASP A 1 390 ? 1.660 12.053 -6.160 1.00 59.53 390 ASP A CA 1
ATOM 3041 C C . ASP A 1 390 ? 1.237 10.731 -5.507 1.00 59.53 390 ASP A C 1
ATOM 3043 O O . ASP A 1 390 ? 1.825 9.693 -5.796 1.00 59.53 390 ASP A O 1
ATOM 3047 N N . ASP A 1 391 ? 0.170 10.733 -4.703 1.00 66.62 391 ASP A N 1
ATOM 3048 C CA . ASP A 1 391 ? -0.364 9.514 -4.101 1.00 66.62 391 ASP A CA 1
ATOM 3049 C C . ASP A 1 391 ? -1.519 8.963 -4.942 1.00 66.62 391 ASP A C 1
ATOM 3051 O O . ASP A 1 391 ? -1.520 7.787 -5.297 1.00 66.62 391 ASP A O 1
ATOM 3055 N N . PHE A 1 392 ? -2.533 9.779 -5.249 1.00 73.38 392 PHE A N 1
ATOM 3056 C CA . PHE A 1 392 ? -3.771 9.284 -5.864 1.00 73.38 392 PHE A CA 1
ATOM 3057 C C . PHE A 1 392 ? -3.659 9.121 -7.376 1.00 73.38 392 PHE A C 1
ATOM 3059 O O . PHE A 1 392 ? -3.947 8.037 -7.872 1.00 73.38 392 PHE A O 1
ATOM 3066 N N . ARG A 1 393 ? -3.210 10.149 -8.105 1.00 72.06 393 ARG A N 1
ATOM 3067 C CA . ARG A 1 393 ? -3.129 10.128 -9.575 1.00 72.06 393 ARG A CA 1
ATOM 3068 C C . ARG A 1 393 ? -2.405 8.892 -10.134 1.00 72.06 393 ARG A C 1
ATOM 3070 O O . ARG A 1 393 ? -2.989 8.268 -11.013 1.00 72.06 393 ARG A O 1
ATOM 3077 N N . PRO A 1 394 ? -1.235 8.451 -9.618 1.00 69.50 394 PRO A N 1
ATOM 3078 C CA . PRO A 1 394 ? -0.540 7.287 -10.177 1.00 69.50 394 PRO A CA 1
ATOM 3079 C C . PRO A 1 394 ? -1.336 5.979 -10.088 1.00 69.50 394 PRO A C 1
ATOM 3081 O O . PRO A 1 394 ? -1.016 5.030 -10.790 1.00 69.50 394 PRO A O 1
ATOM 3084 N N . ARG A 1 395 ? -2.371 5.914 -9.240 1.00 71.75 395 ARG A N 1
ATOM 3085 C CA . ARG A 1 395 ? -3.243 4.737 -9.086 1.00 71.75 395 ARG A CA 1
ATOM 3086 C C . ARG A 1 395 ? -4.321 4.639 -10.165 1.00 71.75 395 ARG A C 1
ATOM 3088 O O . ARG A 1 395 ? -4.823 3.551 -10.403 1.00 71.75 395 ARG A O 1
ATOM 3095 N N . PHE A 1 396 ? -4.649 5.759 -10.806 1.00 74.81 396 PHE A N 1
ATOM 3096 C CA . PHE A 1 396 ? -5.604 5.861 -11.919 1.00 74.81 396 PHE A CA 1
ATOM 3097 C C . PHE A 1 396 ? -4.895 6.167 -13.243 1.00 74.81 396 PHE A C 1
ATOM 3099 O O . PHE A 1 396 ? -5.512 6.515 -14.244 1.00 74.81 396 PHE A O 1
ATOM 3106 N N . THR A 1 397 ? -3.570 6.091 -13.234 1.00 63.44 397 THR A N 1
ATOM 3107 C CA . THR A 1 397 ? -2.733 6.202 -14.412 1.00 63.44 397 THR A CA 1
ATOM 3108 C C . THR A 1 397 ? -2.248 4.803 -14.726 1.00 63.44 397 THR A C 1
ATOM 3110 O O . THR A 1 397 ? -1.365 4.280 -14.046 1.00 63.44 397 THR A O 1
ATOM 3113 N N . ARG A 1 398 ? -2.811 4.183 -15.762 1.00 57.84 398 ARG A N 1
ATOM 3114 C CA . ARG A 1 398 ? -2.258 2.927 -16.257 1.00 57.84 398 ARG A CA 1
ATOM 3115 C C . ARG A 1 398 ? -0.970 3.225 -17.009 1.00 57.84 398 ARG A C 1
ATOM 3117 O O . ARG A 1 398 ? -0.932 4.100 -17.879 1.00 57.84 398 ARG A O 1
ATOM 3124 N N . GLU A 1 399 ? 0.089 2.477 -16.690 1.00 46.16 399 GLU A N 1
ATOM 3125 C CA . GLU A 1 399 ? 1.151 2.282 -17.671 1.00 46.16 399 GLU A CA 1
ATOM 3126 C C . GLU A 1 399 ? 0.465 1.711 -18.897 1.00 46.16 399 GLU A C 1
ATOM 3128 O O . GLU A 1 399 ? -0.133 0.630 -18.856 1.00 46.16 399 GLU A O 1
ATOM 3133 N N . ALA A 1 400 ? 0.467 2.524 -19.944 1.00 46.72 400 ALA A N 1
ATOM 3134 C CA . ALA A 1 400 ? -0.146 2.174 -21.192 1.00 46.72 400 ALA A CA 1
ATOM 3135 C C . ALA A 1 400 ? 0.467 0.835 -21.604 1.00 46.72 400 ALA A C 1
ATOM 3137 O O . ALA A 1 400 ? 1.696 0.721 -21.670 1.00 46.72 400 ALA A O 1
ATOM 3138 N N . GLU A 1 401 ? -0.381 -0.190 -21.747 1.00 43.09 401 GLU A N 1
ATOM 3139 C CA . GLU A 1 401 ? 0.061 -1.530 -22.116 1.00 43.09 401 GLU A CA 1
ATOM 3140 C C . GLU A 1 401 ? 1.071 -1.372 -23.241 1.00 43.09 401 GLU A C 1
ATOM 3142 O O . GLU A 1 401 ? 0.767 -0.746 -24.264 1.00 43.09 401 GLU A O 1
ATOM 3147 N N . ARG A 1 402 ? 2.295 -1.876 -23.041 1.00 43.44 402 ARG A N 1
ATOM 3148 C CA . ARG A 1 402 ? 3.234 -2.018 -24.149 1.00 43.44 402 ARG A CA 1
ATOM 3149 C C . ARG A 1 402 ? 2.519 -2.901 -25.150 1.00 43.44 402 ARG A C 1
ATOM 3151 O O . ARG A 1 402 ? 2.507 -4.118 -24.982 1.00 43.44 402 ARG A O 1
ATOM 3158 N N . ARG A 1 403 ? 1.883 -2.285 -26.147 1.00 50.03 403 ARG A N 1
ATOM 3159 C CA . ARG A 1 403 ? 1.265 -3.018 -27.240 1.00 50.03 403 ARG A CA 1
ATOM 3160 C C . ARG A 1 403 ? 2.368 -3.916 -27.779 1.00 50.03 403 ARG A C 1
ATOM 3162 O O . ARG A 1 403 ? 3.451 -3.444 -28.117 1.00 50.03 403 ARG A O 1
ATOM 3169 N N . SER A 1 404 ? 2.168 -5.223 -27.709 1.00 56.66 404 SER A N 1
ATOM 3170 C CA . SER A 1 404 ? 3.091 -6.155 -28.338 1.00 56.66 404 SER A CA 1
ATOM 3171 C C . SER A 1 404 ? 3.065 -5.886 -29.844 1.00 56.66 404 SER A C 1
ATOM 3173 O O . SER A 1 404 ? 2.080 -5.370 -30.373 1.00 56.66 404 SER A O 1
ATOM 3175 N N . ILE A 1 405 ? 4.171 -6.178 -30.533 1.00 72.56 405 ILE A N 1
ATOM 3176 C CA . ILE A 1 405 ? 4.213 -6.097 -31.999 1.00 72.56 405 ILE A CA 1
ATOM 3177 C C . ILE A 1 405 ? 2.999 -6.873 -32.539 1.00 72.56 405 ILE A C 1
ATOM 3179 O O . ILE A 1 405 ? 2.781 -8.011 -32.120 1.00 72.56 405 ILE A O 1
ATOM 3183 N N . GLU A 1 406 ? 2.200 -6.275 -33.427 1.00 77.81 406 GLU A N 1
ATOM 3184 C CA . GLU A 1 406 ? 1.002 -6.923 -33.976 1.00 77.81 406 GLU A CA 1
ATOM 3185 C C . GLU A 1 406 ? 1.391 -8.225 -34.694 1.00 77.81 406 GLU A C 1
ATOM 3187 O O . GLU A 1 406 ? 2.016 -8.215 -35.761 1.00 77.81 406 GLU A O 1
ATOM 3192 N N . MET A 1 407 ? 1.044 -9.365 -34.086 1.00 77.69 407 MET A N 1
ATOM 3193 C CA . MET A 1 407 ? 1.477 -10.686 -34.555 1.00 77.69 407 MET A CA 1
ATOM 3194 C C . MET A 1 407 ? 0.956 -11.006 -35.958 1.00 77.69 407 MET A C 1
ATOM 3196 O O . MET A 1 407 ? 1.678 -11.632 -36.733 1.00 77.69 407 MET A O 1
ATOM 3200 N N . ASP A 1 408 ? -0.248 -10.548 -36.306 1.00 79.56 408 ASP A N 1
ATOM 3201 C CA . ASP A 1 408 ? -0.836 -10.753 -37.634 1.00 79.56 408 ASP A CA 1
ATOM 3202 C C . ASP A 1 408 ? -0.037 -10.027 -38.721 1.00 79.56 408 ASP A C 1
ATOM 3204 O O . ASP A 1 408 ? 0.323 -10.625 -39.736 1.00 79.56 408 ASP A O 1
ATOM 3208 N N . ARG A 1 409 ? 0.380 -8.786 -38.457 1.00 82.81 409 ARG A N 1
ATOM 3209 C CA . ARG A 1 409 ? 1.193 -7.996 -39.388 1.00 82.81 409 ARG A CA 1
ATOM 3210 C C . ARG A 1 409 ? 2.572 -8.611 -39.608 1.00 82.81 409 ARG A C 1
ATOM 3212 O O . ARG A 1 409 ? 3.047 -8.736 -40.734 1.00 82.81 409 ARG A O 1
ATOM 3219 N N . VAL A 1 410 ? 3.206 -9.073 -38.531 1.00 87.56 410 VAL A N 1
ATOM 3220 C CA . VAL A 1 410 ? 4.472 -9.813 -38.622 1.00 87.56 410 VAL A CA 1
ATOM 3221 C C . VAL A 1 410 ? 4.294 -11.123 -39.386 1.00 87.56 410 VAL A C 1
ATOM 3223 O O . VAL A 1 410 ? 5.179 -11.525 -40.147 1.00 87.56 410 VAL A O 1
ATOM 3226 N N . ARG A 1 411 ? 3.166 -11.815 -39.206 1.00 85.75 411 ARG A N 1
ATOM 3227 C CA . ARG A 1 411 ? 2.874 -13.084 -39.877 1.00 85.75 411 ARG A CA 1
ATOM 3228 C C . ARG A 1 411 ? 2.747 -12.918 -41.393 1.00 85.75 411 ARG A C 1
ATOM 3230 O O . ARG A 1 411 ? 3.225 -13.804 -42.103 1.00 85.75 411 ARG A O 1
ATOM 3237 N N . GLU A 1 412 ? 2.194 -11.804 -41.863 1.00 89.81 412 GLU A N 1
ATOM 3238 C CA . GLU A 1 412 ? 2.015 -11.488 -43.288 1.00 89.81 412 GLU A CA 1
ATOM 3239 C C . GLU A 1 412 ? 3.325 -11.162 -44.021 1.00 89.81 412 GLU A C 1
ATOM 3241 O O . GLU A 1 412 ? 3.480 -11.538 -45.182 1.00 89.81 412 GLU A O 1
ATOM 3246 N N . LEU A 1 413 ? 4.301 -10.548 -43.343 1.00 92.62 413 LEU A N 1
ATOM 3247 C CA . LEU A 1 413 ? 5.589 -10.195 -43.953 1.00 92.62 413 LEU A CA 1
ATOM 3248 C C . LEU A 1 413 ? 6.476 -11.417 -44.236 1.00 92.62 413 LEU A C 1
ATOM 3250 O O . LEU A 1 413 ? 6.470 -12.418 -43.521 1.00 92.62 413 LEU A O 1
ATOM 3254 N N . SER A 1 414 ? 7.313 -11.349 -45.260 1.00 93.25 414 SER A N 1
ATOM 3255 C CA . SER A 1 414 ? 8.319 -12.368 -45.557 1.00 93.25 414 SER A CA 1
ATOM 3256 C C . SER A 1 414 ? 9.507 -12.315 -44.583 1.00 93.25 414 SER A C 1
ATOM 3258 O O . SER A 1 414 ? 9.746 -11.333 -43.882 1.00 93.25 414 SER A O 1
ATOM 3260 N N . TRP A 1 415 ? 10.305 -13.390 -44.547 1.00 93.31 415 TRP A N 1
ATOM 3261 C CA . TRP A 1 415 ? 11.569 -13.387 -43.795 1.00 93.31 415 TRP A CA 1
ATOM 3262 C C . TRP A 1 415 ? 12.568 -12.357 -44.332 1.00 93.31 415 TRP A C 1
ATOM 3264 O O . TRP A 1 415 ? 13.340 -11.815 -43.549 1.00 93.31 415 TRP A O 1
ATOM 3274 N N . PHE A 1 416 ? 12.516 -12.054 -45.631 1.00 95.56 416 PHE A N 1
ATOM 3275 C CA . PHE A 1 416 ? 13.294 -10.977 -46.231 1.00 95.56 416 PHE A CA 1
ATOM 3276 C C . PHE A 1 416 ? 12.890 -9.612 -45.656 1.00 95.56 416 PHE A C 1
ATOM 3278 O O . PHE A 1 416 ? 13.753 -8.907 -45.143 1.00 95.56 416 PHE A O 1
ATOM 3285 N N . GLU A 1 417 ? 11.596 -9.280 -45.659 1.00 95.81 417 GLU A N 1
ATOM 3286 C CA . GLU A 1 417 ? 11.087 -7.995 -45.151 1.00 95.81 417 GLU A CA 1
ATOM 3287 C C . GLU A 1 417 ? 11.363 -7.816 -43.656 1.00 95.81 417 GLU A C 1
ATOM 3289 O O . GLU A 1 417 ? 11.807 -6.751 -43.243 1.00 95.81 417 GLU A O 1
ATOM 3294 N N . ILE A 1 418 ? 11.195 -8.865 -42.843 1.00 96.19 418 ILE A N 1
ATOM 3295 C CA . ILE A 1 418 ? 11.497 -8.802 -41.404 1.00 96.19 418 ILE A CA 1
ATOM 3296 C C . ILE A 1 418 ? 12.997 -8.616 -41.139 1.00 96.19 418 ILE A C 1
ATOM 3298 O O . ILE A 1 418 ? 13.371 -7.859 -40.244 1.00 96.19 418 ILE A O 1
ATOM 3302 N N . VAL A 1 419 ? 13.865 -9.299 -41.891 1.00 96.69 419 VAL A N 1
ATOM 3303 C CA . VAL A 1 419 ? 15.324 -9.160 -41.745 1.00 96.69 419 VAL A CA 1
ATOM 3304 C C . VAL A 1 419 ? 15.791 -7.787 -42.232 1.00 96.69 419 VAL A C 1
ATOM 3306 O O . VAL A 1 419 ? 16.628 -7.173 -41.576 1.00 96.69 419 VAL A O 1
ATOM 3309 N N . ALA A 1 420 ? 15.225 -7.284 -43.331 1.00 96.31 420 ALA A N 1
ATOM 3310 C CA . ALA A 1 420 ? 15.501 -5.946 -43.841 1.00 96.31 420 ALA A CA 1
ATOM 3311 C C . ALA A 1 420 ? 15.032 -4.862 -42.858 1.00 96.31 420 ALA A C 1
ATOM 3313 O O . ALA A 1 420 ? 15.808 -3.970 -42.530 1.00 96.31 420 ALA A O 1
ATOM 3314 N N . ALA A 1 421 ? 13.817 -4.984 -42.316 1.00 95.88 421 ALA A N 1
ATOM 3315 C CA . ALA A 1 421 ? 13.288 -4.072 -41.305 1.00 95.88 421 ALA A CA 1
ATOM 3316 C C . ALA A 1 421 ? 14.134 -4.089 -40.024 1.00 95.88 421 ALA A C 1
ATOM 3318 O O . ALA A 1 421 ? 14.453 -3.038 -39.487 1.00 95.88 421 ALA A O 1
ATOM 3319 N N . ALA A 1 422 ? 14.554 -5.268 -39.551 1.00 95.75 422 ALA A N 1
ATOM 3320 C CA . ALA A 1 422 ? 15.427 -5.381 -38.383 1.00 95.75 422 ALA A CA 1
ATOM 3321 C C . ALA A 1 422 ? 16.814 -4.757 -38.617 1.00 95.75 422 ALA A C 1
ATOM 3323 O O . ALA A 1 422 ? 17.364 -4.139 -37.713 1.00 95.75 422 ALA A O 1
ATOM 3324 N N . LEU A 1 423 ? 17.378 -4.893 -39.821 1.00 96.00 423 LEU A N 1
ATOM 3325 C CA . LEU A 1 423 ? 18.649 -4.254 -40.169 1.00 96.00 423 LEU A CA 1
ATOM 3326 C C . LEU A 1 423 ? 18.504 -2.727 -40.263 1.00 96.00 423 LEU A C 1
ATOM 3328 O O . LEU A 1 423 ? 19.369 -2.006 -39.774 1.00 96.00 423 LEU A O 1
ATOM 3332 N N . ALA A 1 424 ? 17.407 -2.238 -40.849 1.00 94.56 424 ALA A N 1
ATOM 3333 C CA . ALA A 1 424 ? 17.097 -0.811 -40.928 1.00 94.56 424 ALA A CA 1
ATOM 3334 C C . ALA A 1 424 ? 16.891 -0.192 -39.535 1.00 94.56 424 ALA A C 1
ATOM 3336 O O . ALA A 1 424 ? 17.443 0.870 -39.257 1.00 94.56 424 ALA A O 1
ATOM 3337 N N . ASP A 1 425 ? 16.190 -0.891 -38.639 1.00 93.50 425 ASP A N 1
ATOM 3338 C CA . ASP A 1 425 ? 15.954 -0.455 -37.255 1.00 93.50 425 ASP A CA 1
ATOM 3339 C C . ASP A 1 425 ? 17.248 -0.348 -36.426 1.00 93.50 425 ASP A C 1
ATOM 3341 O O . ASP A 1 425 ? 17.372 0.502 -35.550 1.00 93.50 425 ASP A O 1
ATOM 3345 N N . GLN A 1 426 ? 18.262 -1.159 -36.748 1.00 90.62 426 GLN A N 1
ATOM 3346 C CA . GLN A 1 426 ? 19.601 -1.092 -36.144 1.00 90.62 426 GLN A CA 1
ATOM 3347 C C . GLN A 1 426 ? 20.504 -0.008 -36.763 1.00 90.62 426 GLN A C 1
ATOM 3349 O O . GLN A 1 426 ? 21.707 0.019 -36.513 1.00 90.62 426 GLN A O 1
ATOM 3354 N N . GLY A 1 427 ? 19.954 0.894 -37.579 1.00 89.38 427 GLY A N 1
ATOM 3355 C CA . GLY A 1 427 ? 20.727 1.945 -38.246 1.00 89.38 427 GLY A CA 1
ATOM 3356 C C . GLY A 1 427 ? 21.431 1.482 -39.524 1.00 89.38 427 GLY A C 1
ATOM 3357 O O . GLY A 1 427 ? 22.337 2.160 -40.001 1.00 89.38 427 GLY A O 1
ATOM 3358 N N . GLY A 1 428 ? 21.016 0.344 -40.089 1.00 91.25 428 GLY A N 1
ATOM 3359 C CA . GLY A 1 428 ? 21.467 -0.146 -41.391 1.00 91.25 428 GLY A CA 1
ATOM 3360 C C . GLY A 1 428 ? 22.638 -1.126 -41.359 1.00 91.25 428 GLY A C 1
ATOM 3361 O O . GLY A 1 428 ? 23.046 -1.587 -42.425 1.00 91.25 428 GLY A O 1
ATOM 3362 N N . GLU A 1 429 ? 23.161 -1.471 -40.178 1.00 94.25 429 GLU A N 1
ATOM 3363 C CA . GLU A 1 429 ? 24.305 -2.374 -40.012 1.00 94.25 429 GLU A CA 1
ATOM 3364 C C . GLU A 1 429 ? 24.122 -3.305 -38.804 1.00 94.25 429 GLU A C 1
ATOM 3366 O O . GLU A 1 429 ? 23.833 -2.838 -37.707 1.00 94.25 429 GLU A O 1
ATOM 3371 N N . ALA A 1 430 ? 24.295 -4.619 -38.981 1.00 95.06 430 ALA A N 1
ATOM 3372 C CA . ALA A 1 430 ? 24.198 -5.599 -37.892 1.00 95.06 430 ALA A CA 1
ATOM 3373 C C . ALA A 1 430 ? 24.792 -6.963 -38.275 1.00 95.06 430 ALA A C 1
ATOM 3375 O O . ALA A 1 430 ? 24.808 -7.375 -39.436 1.00 95.06 430 ALA A O 1
ATOM 3376 N N . THR A 1 431 ? 25.233 -7.739 -37.293 1.00 96.44 431 THR A N 1
ATOM 3377 C CA . THR A 1 431 ? 25.583 -9.153 -37.463 1.00 96.44 431 THR A CA 1
ATOM 3378 C C . THR A 1 431 ? 24.331 -10.037 -37.483 1.00 96.44 431 THR A C 1
ATOM 3380 O O . THR A 1 431 ? 23.282 -9.709 -36.930 1.00 96.44 431 THR A O 1
ATOM 3383 N N . ALA A 1 432 ? 24.437 -11.242 -38.054 1.00 92.62 432 ALA A N 1
ATOM 3384 C CA . ALA A 1 432 ? 23.325 -12.201 -38.043 1.00 92.62 432 ALA A CA 1
ATOM 3385 C C . ALA A 1 432 ? 22.888 -12.618 -36.618 1.00 92.62 432 ALA A C 1
ATOM 3387 O O . ALA A 1 432 ? 21.749 -13.043 -36.424 1.00 92.62 432 ALA A O 1
ATOM 3388 N N . MET A 1 433 ? 23.784 -12.507 -35.629 1.00 90.31 433 MET A N 1
ATOM 3389 C CA . MET A 1 433 ? 23.477 -12.784 -34.223 1.00 90.31 433 MET A CA 1
ATOM 3390 C C . MET A 1 433 ? 22.694 -11.642 -33.574 1.00 90.31 433 MET A C 1
ATOM 3392 O O . MET A 1 433 ? 21.738 -11.911 -32.855 1.00 90.31 433 MET A O 1
ATOM 3396 N N . GLU A 1 434 ? 23.037 -10.390 -33.872 1.00 88.06 434 GLU A N 1
ATOM 3397 C CA . GLU A 1 434 ? 22.264 -9.223 -33.422 1.00 88.06 434 GLU A CA 1
ATOM 3398 C C . GLU A 1 434 ? 20.866 -9.223 -34.045 1.00 88.06 434 GLU A C 1
ATOM 3400 O O . GLU A 1 434 ? 19.871 -9.086 -33.335 1.00 88.06 434 GLU A O 1
ATOM 3405 N N . LEU A 1 435 ? 20.766 -9.521 -35.346 1.00 92.94 435 LEU A N 1
ATOM 3406 C CA . LEU A 1 435 ? 19.479 -9.662 -36.032 1.00 92.94 435 LEU A CA 1
ATOM 3407 C C . LEU A 1 435 ? 18.622 -10.787 -35.436 1.00 92.94 435 LEU A C 1
ATOM 3409 O O . LEU A 1 435 ? 17.412 -10.634 -35.308 1.00 92.94 435 LEU A O 1
ATOM 3413 N N . ARG A 1 436 ? 19.225 -11.912 -35.026 1.00 90.56 436 ARG A N 1
ATOM 3414 C CA . ARG A 1 436 ? 18.499 -12.999 -34.345 1.00 90.56 436 ARG A CA 1
ATOM 3415 C C . ARG A 1 436 ? 17.842 -12.520 -33.052 1.00 90.56 436 ARG A C 1
ATOM 3417 O O . ARG A 1 436 ? 16.745 -12.971 -32.725 1.00 90.56 436 ARG A O 1
ATOM 3424 N N . GLU A 1 437 ? 18.519 -11.661 -32.302 1.00 87.88 437 GLU A N 1
ATOM 3425 C CA . GLU A 1 437 ? 18.021 -11.187 -31.014 1.00 87.88 437 GLU A CA 1
ATOM 3426 C C . GLU A 1 437 ? 17.023 -10.024 -31.143 1.00 87.88 437 GLU A C 1
ATOM 3428 O O . GLU A 1 437 ? 16.372 -9.687 -30.147 1.00 87.88 437 GLU A O 1
ATOM 3433 N N . HIS A 1 438 ? 16.841 -9.489 -32.357 1.00 92.06 438 HIS A N 1
ATOM 3434 C CA . HIS A 1 438 ? 15.950 -8.374 -32.669 1.00 92.06 438 HIS A CA 1
ATOM 3435 C C . HIS A 1 438 ? 14.466 -8.681 -32.380 1.00 92.06 438 HIS A C 1
ATOM 3437 O O . HIS A 1 438 ? 13.984 -9.764 -32.743 1.00 92.06 438 HIS A O 1
ATOM 3443 N N . PRO A 1 439 ? 13.691 -7.731 -31.812 1.00 86.75 439 PRO A N 1
ATOM 3444 C CA . PRO A 1 439 ? 12.266 -7.917 -31.522 1.00 86.75 439 PRO A CA 1
ATOM 3445 C C . PRO A 1 439 ? 11.425 -8.367 -32.726 1.00 86.75 439 PRO A C 1
ATOM 3447 O O . PRO A 1 439 ? 10.656 -9.319 -32.605 1.00 86.75 439 PRO A O 1
ATOM 3450 N N . PHE A 1 440 ? 11.613 -7.758 -33.903 1.00 92.94 440 PHE A N 1
ATOM 3451 C CA . PHE A 1 440 ? 10.877 -8.127 -35.127 1.00 92.94 440 PHE A CA 1
ATOM 3452 C C . PHE A 1 440 ? 11.141 -9.577 -35.562 1.00 92.94 440 PHE A C 1
ATOM 3454 O O . PHE A 1 440 ? 10.228 -10.298 -35.967 1.00 92.94 440 PHE A O 1
ATOM 3461 N N . VAL A 1 441 ? 12.388 -10.037 -35.428 1.00 91.38 441 VAL A N 1
ATOM 3462 C CA . VAL A 1 441 ? 12.807 -11.391 -35.811 1.00 91.38 441 VAL A CA 1
ATOM 3463 C C . VAL A 1 441 ? 12.278 -12.432 -34.825 1.00 91.38 441 VAL A C 1
ATOM 3465 O O . VAL A 1 441 ? 11.777 -13.478 -35.246 1.00 91.38 441 VAL A O 1
ATOM 3468 N N . LYS A 1 442 ? 12.311 -12.130 -33.522 1.00 87.94 442 LYS A N 1
ATOM 3469 C CA . LYS A 1 442 ? 11.703 -12.969 -32.476 1.00 87.94 442 LYS A CA 1
ATOM 3470 C C . LYS A 1 442 ? 10.190 -13.090 -32.656 1.00 87.94 442 LYS A C 1
ATOM 3472 O O . LYS A 1 442 ? 9.670 -14.204 -32.625 1.00 87.94 442 LYS A O 1
ATOM 3477 N N . ALA A 1 443 ? 9.509 -11.976 -32.927 1.00 84.56 443 ALA A N 1
ATOM 3478 C CA . ALA A 1 443 ? 8.083 -11.962 -33.245 1.00 84.56 443 ALA A CA 1
ATOM 3479 C C . ALA A 1 443 ? 7.777 -12.838 -34.471 1.00 84.56 443 ALA A C 1
ATOM 3481 O O . ALA A 1 443 ? 6.882 -13.686 -34.436 1.00 84.56 443 ALA A O 1
ATOM 3482 N N . LYS A 1 444 ? 8.579 -12.725 -35.541 1.00 91.56 444 LYS A N 1
ATOM 3483 C CA . LYS A 1 444 ? 8.397 -13.547 -36.744 1.00 91.56 444 LYS A CA 1
ATOM 3484 C C . LYS A 1 444 ? 8.586 -15.025 -36.466 1.00 91.56 444 LYS A C 1
ATOM 3486 O O . LYS A 1 444 ? 7.791 -15.838 -36.936 1.00 91.56 444 LYS A O 1
ATOM 3491 N N . GLN A 1 445 ? 9.593 -15.378 -35.675 1.00 86.50 445 GLN A N 1
ATOM 3492 C CA . GLN A 1 445 ? 9.824 -16.757 -35.266 1.00 86.50 445 GLN A CA 1
ATOM 3493 C C . GLN A 1 445 ? 8.642 -17.327 -34.470 1.00 86.50 445 GLN A C 1
ATOM 3495 O O . GLN A 1 445 ? 8.261 -18.468 -34.708 1.00 86.50 445 GLN A O 1
ATOM 3500 N N . GLN A 1 446 ? 8.053 -16.545 -33.563 1.00 81.69 446 GLN A N 1
ATOM 3501 C CA . GLN A 1 446 ? 6.891 -16.960 -32.773 1.00 81.69 446 GLN A CA 1
ATOM 3502 C C . GLN A 1 446 ? 5.621 -17.102 -33.626 1.00 81.69 446 GLN A C 1
ATOM 3504 O O . GLN A 1 446 ? 4.820 -17.998 -33.381 1.00 81.69 446 GLN A O 1
ATOM 3509 N N . SER A 1 447 ? 5.465 -16.276 -34.668 1.00 81.38 447 SER A N 1
ATOM 3510 C CA . SER A 1 447 ? 4.291 -16.303 -35.558 1.00 81.38 447 SER A CA 1
ATOM 3511 C C . SER A 1 447 ? 4.237 -17.501 -36.521 1.00 81.38 447 SER A C 1
ATOM 3513 O O . SER A 1 447 ? 3.186 -17.777 -37.102 1.00 81.38 447 SER A O 1
ATOM 3515 N N . VAL A 1 448 ? 5.354 -18.215 -36.725 1.00 78.19 448 VAL A N 1
ATOM 3516 C CA . VAL A 1 448 ? 5.436 -19.319 -37.692 1.00 78.19 448 VAL A CA 1
ATOM 3517 C C . VAL A 1 448 ? 5.884 -20.608 -37.000 1.00 78.19 448 VAL A C 1
ATOM 3519 O O . VAL A 1 448 ? 7.018 -20.728 -36.543 1.00 78.19 448 VAL A O 1
ATOM 3522 N N . ALA A 1 449 ? 5.023 -21.627 -36.994 1.00 63.50 449 ALA A N 1
ATOM 3523 C CA . ALA A 1 449 ? 5.371 -22.961 -36.505 1.00 63.50 449 ALA A CA 1
ATOM 3524 C C . ALA A 1 449 ? 6.311 -23.670 -37.495 1.00 63.50 449 ALA A C 1
ATOM 3526 O O . ALA A 1 449 ? 5.887 -24.098 -38.569 1.00 63.50 449 ALA A O 1
ATOM 3527 N N . THR A 1 450 ? 7.605 -23.780 -37.174 1.00 66.75 450 THR A N 1
ATOM 3528 C CA . THR A 1 450 ? 8.577 -24.414 -38.079 1.00 66.75 450 THR A CA 1
ATOM 3529 C C . THR A 1 450 ? 9.734 -25.094 -37.346 1.00 66.75 450 THR A C 1
ATOM 3531 O O . THR A 1 450 ? 10.203 -24.578 -36.335 1.00 66.75 450 THR A O 1
ATOM 3534 N N . ASN A 1 451 ? 10.305 -26.133 -37.963 1.00 71.31 451 ASN A N 1
ATOM 3535 C CA . ASN A 1 451 ? 11.507 -26.821 -37.470 1.00 71.31 451 ASN A CA 1
ATOM 3536 C C . ASN A 1 451 ? 12.837 -26.247 -37.996 1.00 71.31 451 ASN A C 1
ATOM 3538 O O . ASN A 1 451 ? 13.903 -26.730 -37.620 1.00 71.31 451 ASN A O 1
ATOM 3542 N N . THR A 1 452 ? 12.821 -25.251 -38.888 1.00 77.62 452 THR A N 1
ATOM 3543 C CA . THR A 1 452 ? 14.069 -24.673 -39.415 1.00 77.62 452 THR A CA 1
ATOM 3544 C C . THR A 1 452 ? 14.662 -23.688 -38.404 1.00 77.62 452 THR A C 1
ATOM 3546 O O . THR A 1 452 ? 13.946 -22.781 -37.969 1.00 77.62 452 THR A O 1
ATOM 3549 N N . PRO A 1 453 ? 15.963 -23.793 -38.072 1.00 86.31 453 PRO A N 1
ATOM 3550 C CA . PRO A 1 453 ? 16.627 -22.842 -37.187 1.00 86.31 453 PRO A CA 1
ATOM 3551 C C . PRO A 1 453 ? 16.513 -21.399 -37.692 1.00 86.31 453 PRO A C 1
ATOM 3553 O O . PRO A 1 453 ? 16.739 -21.128 -38.872 1.00 86.31 453 PRO A O 1
ATOM 3556 N N . VAL A 1 454 ? 16.219 -20.459 -36.789 1.00 88.94 454 VAL A N 1
ATOM 3557 C CA . VAL A 1 454 ? 16.036 -19.032 -37.117 1.00 88.94 454 VAL A CA 1
ATOM 3558 C C . VAL A 1 454 ? 17.248 -18.434 -37.834 1.00 88.94 454 VAL A C 1
ATOM 3560 O O . VAL A 1 454 ? 17.094 -17.771 -38.856 1.00 88.94 454 VAL A O 1
ATOM 3563 N N . LEU A 1 455 ? 18.463 -18.766 -37.388 1.00 89.31 455 LEU A N 1
ATOM 3564 C CA . LEU A 1 455 ? 19.696 -18.305 -38.031 1.00 89.31 455 LEU A CA 1
ATOM 3565 C C . LEU A 1 455 ? 19.799 -18.766 -39.483 1.00 89.31 455 LEU A C 1
ATOM 3567 O O . LEU A 1 455 ? 20.235 -17.991 -40.323 1.00 89.31 455 LEU A O 1
ATOM 3571 N N . ALA A 1 456 ? 19.363 -19.984 -39.810 1.00 88.69 456 ALA A N 1
ATOM 3572 C CA . ALA A 1 456 ? 19.402 -20.466 -41.189 1.00 88.69 456 ALA A CA 1
ATOM 3573 C C . ALA A 1 456 ? 18.493 -19.633 -42.110 1.00 88.69 456 ALA A C 1
ATOM 3575 O O . ALA A 1 456 ? 18.826 -19.423 -43.273 1.00 88.69 456 ALA A O 1
ATOM 3576 N N . ARG A 1 457 ? 17.378 -19.104 -41.588 1.00 92.12 457 ARG A N 1
ATOM 3577 C CA . ARG A 1 457 ? 16.495 -18.196 -42.336 1.00 92.12 457 ARG A CA 1
ATOM 3578 C C . ARG A 1 457 ? 17.051 -16.793 -42.470 1.00 92.12 457 ARG A C 1
ATOM 3580 O O . ARG A 1 457 ? 16.916 -16.203 -43.539 1.00 92.12 457 ARG A O 1
ATOM 3587 N N . ILE A 1 458 ? 17.680 -16.285 -41.414 1.00 94.94 458 ILE A N 1
ATOM 3588 C CA . ILE A 1 458 ? 18.385 -15.003 -41.451 1.00 94.94 458 ILE A CA 1
ATOM 3589 C C . ILE A 1 458 ? 19.489 -15.078 -42.509 1.00 94.94 458 ILE A C 1
ATOM 3591 O O . ILE A 1 458 ? 19.492 -14.278 -43.436 1.00 94.94 458 ILE A O 1
ATOM 3595 N N . TRP A 1 459 ? 20.353 -16.098 -42.452 1.00 94.06 459 TRP A N 1
ATOM 3596 C CA . TRP A 1 459 ? 21.398 -16.313 -43.457 1.00 94.06 459 TRP A CA 1
ATOM 3597 C C . TRP A 1 459 ? 20.826 -16.504 -44.861 1.00 94.06 459 TRP A C 1
ATOM 3599 O O . TRP A 1 459 ? 21.333 -15.885 -45.788 1.00 94.06 459 TRP A O 1
ATOM 3609 N N . GLY A 1 460 ? 19.760 -17.294 -45.025 1.00 92.88 460 GLY A N 1
ATOM 3610 C CA . GLY A 1 460 ? 19.106 -17.473 -46.323 1.00 92.88 460 GLY A CA 1
ATOM 3611 C C . GLY A 1 460 ? 18.562 -16.165 -46.904 1.00 92.88 460 GLY A C 1
ATOM 3612 O O . GLY A 1 460 ? 18.745 -15.905 -48.089 1.00 92.88 460 GLY A O 1
ATOM 3613 N N . SER A 1 461 ? 17.964 -15.317 -46.064 1.00 94.88 461 SER A N 1
ATOM 3614 C CA . SER A 1 461 ? 17.449 -14.005 -46.476 1.00 94.88 461 SER A CA 1
ATOM 3615 C C . SER A 1 461 ? 18.588 -13.044 -46.816 1.00 94.88 461 SER A C 1
ATOM 3617 O O . SER A 1 461 ? 18.560 -12.414 -47.862 1.00 94.88 461 SER A O 1
ATOM 3619 N N . LEU A 1 462 ? 19.635 -12.978 -45.992 1.00 96.31 462 LEU A N 1
ATOM 3620 C CA . LEU A 1 462 ? 20.775 -12.092 -46.231 1.00 96.31 462 LEU A CA 1
ATOM 3621 C C . LEU A 1 462 ? 21.570 -12.505 -47.482 1.00 96.31 462 LEU A C 1
ATOM 3623 O O . LEU A 1 462 ? 21.808 -11.690 -48.369 1.00 96.31 462 LEU A O 1
ATOM 3627 N N . GLN A 1 463 ? 21.927 -13.788 -47.597 1.00 95.69 463 GLN A N 1
ATOM 3628 C CA . GLN A 1 463 ? 22.732 -14.321 -48.704 1.00 95.69 463 GLN A CA 1
ATOM 3629 C C . GLN A 1 463 ? 21.960 -14.378 -50.027 1.00 95.69 463 GLN A C 1
ATOM 3631 O O . GLN A 1 463 ? 22.528 -14.094 -51.080 1.00 95.69 463 GLN A O 1
ATOM 3636 N N . GLY A 1 464 ? 20.673 -14.742 -49.984 1.00 94.69 464 GLY A N 1
ATOM 3637 C CA . GLY A 1 464 ? 19.808 -14.790 -51.165 1.00 94.69 464 GLY A CA 1
ATOM 3638 C C . GLY A 1 464 ? 19.524 -13.409 -51.758 1.00 94.69 464 GLY A C 1
ATOM 3639 O O . GLY A 1 464 ? 19.303 -13.301 -52.958 1.00 94.69 464 GLY A O 1
ATOM 3640 N N . HIS A 1 465 ? 19.608 -12.356 -50.943 1.00 95.69 465 HIS A N 1
ATOM 3641 C CA . HIS A 1 465 ? 19.333 -10.971 -51.331 1.00 95.69 465 HIS A CA 1
ATOM 3642 C C . HIS A 1 465 ? 20.591 -10.083 -51.306 1.00 95.69 465 HIS A C 1
ATOM 3644 O O . HIS A 1 465 ? 20.509 -8.870 -51.108 1.00 95.69 465 HIS A O 1
ATOM 3650 N N . THR A 1 466 ? 21.771 -10.680 -51.487 1.00 96.50 466 THR A N 1
ATOM 3651 C CA . THR A 1 466 ? 23.040 -9.944 -51.571 1.00 96.50 466 THR A CA 1
ATOM 3652 C C . THR A 1 466 ? 23.274 -9.372 -52.975 1.00 96.50 466 THR A C 1
ATOM 3654 O O . THR A 1 466 ? 22.981 -10.051 -53.958 1.00 96.50 466 THR A O 1
ATOM 3657 N N . VAL A 1 467 ? 23.831 -8.161 -53.084 1.00 94.88 467 VAL A N 1
ATOM 3658 C CA . VAL A 1 467 ? 24.180 -7.505 -54.366 1.00 94.88 467 VAL A CA 1
ATOM 3659 C C . VAL A 1 467 ? 25.145 -8.325 -55.226 1.00 94.88 467 VAL A C 1
ATOM 3661 O O . VAL A 1 467 ? 25.968 -9.078 -54.700 1.00 94.88 467 VAL A O 1
ATOM 3664 N N . GLU A 1 468 ? 25.051 -8.192 -56.556 1.00 91.25 468 GLU A N 1
ATOM 3665 C CA . GLU A 1 468 ? 25.830 -8.988 -57.519 1.00 91.25 468 GLU A CA 1
ATOM 3666 C C . GLU A 1 468 ? 27.342 -8.824 -57.333 1.00 91.25 468 GLU A C 1
ATOM 3668 O O . GLU A 1 468 ? 28.087 -9.806 -57.335 1.00 91.25 468 GLU A O 1
ATOM 3673 N N . GLU A 1 469 ? 27.760 -7.601 -57.039 1.00 91.38 469 GLU A N 1
ATOM 3674 C CA . GLU A 1 469 ? 29.141 -7.146 -56.935 1.00 91.38 469 GLU A CA 1
ATOM 3675 C C . GLU A 1 469 ? 29.819 -7.521 -55.608 1.00 91.38 469 GLU A C 1
ATOM 3677 O O . GLU A 1 469 ? 31.010 -7.252 -55.434 1.00 91.38 469 GLU A O 1
ATOM 3682 N N . SER A 1 470 ? 29.091 -8.145 -54.671 1.00 91.38 470 SER A N 1
ATOM 3683 C CA . SER A 1 470 ? 29.634 -8.529 -53.365 1.00 91.38 470 SER A CA 1
ATOM 3684 C C . SER A 1 470 ? 30.878 -9.408 -53.513 1.00 91.38 470 SER A C 1
ATOM 3686 O O . SER A 1 470 ? 30.849 -10.480 -54.124 1.00 91.38 470 SER A O 1
ATOM 3688 N N . THR A 1 471 ? 31.972 -8.969 -52.889 1.00 91.50 471 THR A N 1
ATOM 3689 C CA . THR A 1 471 ? 33.262 -9.684 -52.867 1.00 91.50 471 THR A CA 1
ATOM 3690 C C . THR A 1 471 ? 33.404 -10.627 -51.670 1.00 91.50 471 THR A C 1
ATOM 3692 O O . THR A 1 471 ? 34.327 -11.440 -51.616 1.00 91.50 471 THR A O 1
ATOM 3695 N N . THR A 1 472 ? 32.488 -10.539 -50.706 1.00 91.69 472 THR A N 1
ATOM 3696 C CA . THR A 1 472 ? 32.556 -11.206 -49.398 1.00 91.69 472 THR A CA 1
ATOM 3697 C C . THR A 1 472 ? 31.512 -12.310 -49.236 1.00 91.69 472 THR A C 1
ATOM 3699 O O . THR A 1 472 ? 31.709 -13.225 -48.431 1.00 91.69 472 THR A O 1
ATOM 3702 N N . VAL A 1 473 ? 30.415 -12.277 -50.001 1.00 91.56 473 VAL A N 1
ATOM 3703 C CA . VAL A 1 473 ? 29.349 -13.286 -49.953 1.00 91.56 473 VAL A CA 1
ATOM 3704 C C . VAL A 1 473 ? 29.395 -14.180 -51.189 1.00 91.56 473 VAL A C 1
ATOM 3706 O O . VAL A 1 473 ? 28.815 -13.883 -52.232 1.00 91.56 473 VAL A O 1
ATOM 3709 N N . ASN A 1 474 ? 30.023 -15.347 -51.059 1.00 88.19 474 ASN A N 1
ATOM 3710 C CA . ASN A 1 474 ? 30.061 -16.354 -52.122 1.00 88.19 474 ASN A CA 1
ATOM 3711 C C . ASN A 1 474 ? 28.815 -17.264 -52.087 1.00 88.19 474 ASN A C 1
ATOM 3713 O O . ASN A 1 474 ? 28.886 -18.426 -51.681 1.00 88.19 474 ASN A O 1
ATOM 3717 N N . TYR A 1 475 ? 27.655 -16.716 -52.462 1.00 89.62 475 TYR A N 1
ATOM 3718 C CA . TYR A 1 475 ? 26.387 -17.450 -52.549 1.00 89.62 475 TYR A CA 1
ATOM 3719 C C . TYR A 1 475 ? 25.790 -17.335 -53.954 1.00 89.62 475 TYR A C 1
ATOM 3721 O O . TYR A 1 475 ? 25.433 -16.246 -54.392 1.00 89.62 475 TYR A O 1
ATOM 3729 N N . GLY A 1 476 ? 25.687 -18.464 -54.662 1.00 80.12 476 GLY A N 1
ATOM 3730 C CA . GLY A 1 476 ? 25.324 -18.488 -56.086 1.00 80.12 476 GLY A CA 1
ATOM 3731 C C . GLY A 1 476 ? 23.823 -18.459 -56.394 1.00 80.12 476 GLY A C 1
ATOM 3732 O O . GLY A 1 476 ? 23.452 -18.359 -57.557 1.00 80.12 476 GLY A O 1
ATOM 3733 N N . ARG A 1 477 ? 22.943 -18.575 -55.389 1.00 86.56 477 ARG A N 1
ATOM 3734 C CA . ARG A 1 477 ? 21.480 -18.554 -55.574 1.00 86.56 477 ARG A CA 1
ATOM 3735 C C . ARG A 1 477 ? 20.896 -17.255 -55.035 1.00 86.56 477 ARG A C 1
ATOM 3737 O O . ARG A 1 477 ? 20.292 -17.246 -53.969 1.00 86.56 477 ARG A O 1
ATOM 3744 N N . ARG A 1 478 ? 21.103 -16.169 -55.774 1.00 91.00 478 ARG A N 1
ATOM 3745 C CA . ARG A 1 478 ? 20.546 -14.849 -55.455 1.00 91.00 478 ARG A CA 1
ATOM 3746 C C . ARG A 1 478 ? 19.208 -14.658 -56.169 1.00 91.00 478 ARG A C 1
ATOM 3748 O O . ARG A 1 478 ? 19.030 -15.166 -57.276 1.00 91.00 478 ARG A O 1
ATOM 3755 N N . TYR A 1 479 ? 18.250 -14.007 -55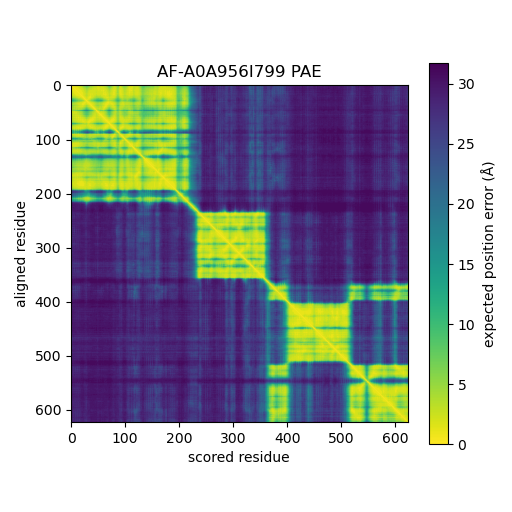.521 1.00 88.88 479 TYR A N 1
ATOM 3756 C CA . TYR A 1 479 ? 16.891 -13.843 -56.035 1.00 88.88 479 TYR A CA 1
ATOM 3757 C C . TYR A 1 479 ? 16.197 -12.627 -55.417 1.00 88.88 479 TYR A C 1
ATOM 3759 O O . TYR A 1 479 ? 16.561 -12.151 -54.346 1.00 88.88 479 TYR A O 1
ATOM 3767 N N . GLY A 1 480 ? 15.144 -12.153 -56.084 1.00 88.06 480 GLY A N 1
ATOM 3768 C CA . GLY A 1 480 ? 14.357 -11.021 -55.603 1.00 88.06 480 GLY A CA 1
ATOM 3769 C C . GLY A 1 480 ? 15.169 -9.726 -55.545 1.00 88.06 480 GLY A C 1
ATOM 3770 O O . GLY A 1 480 ? 16.019 -9.471 -56.396 1.00 88.06 480 GLY A O 1
ATOM 3771 N N . ARG A 1 481 ? 14.869 -8.884 -54.552 1.00 90.75 481 ARG A N 1
ATOM 3772 C CA . ARG A 1 481 ? 15.512 -7.579 -54.371 1.00 90.75 481 ARG A CA 1
ATOM 3773 C C . ARG A 1 481 ? 16.874 -7.746 -53.698 1.00 90.75 481 ARG A C 1
ATOM 3775 O O . ARG A 1 481 ? 16.922 -8.259 -52.585 1.00 90.75 481 ARG A O 1
ATOM 3782 N N . LEU A 1 482 ? 17.951 -7.312 -54.349 1.00 94.69 482 LEU A N 1
ATOM 3783 C CA . LEU A 1 482 ? 19.314 -7.448 -53.834 1.00 94.69 482 LEU A CA 1
ATOM 3784 C C . LEU A 1 482 ? 19.728 -6.165 -53.106 1.00 94.69 482 LEU A C 1
ATOM 3786 O O . LEU A 1 482 ? 20.035 -5.168 -53.752 1.00 94.69 482 LEU A O 1
ATOM 3790 N N . ILE A 1 483 ? 19.675 -6.170 -51.775 1.00 94.75 483 ILE A N 1
ATOM 3791 C CA . ILE A 1 483 ? 19.884 -4.964 -50.952 1.00 94.75 483 ILE A CA 1
ATOM 3792 C C . ILE A 1 483 ? 20.875 -5.162 -49.809 1.00 94.75 483 ILE A C 1
ATOM 3794 O O . ILE A 1 483 ? 21.113 -4.228 -49.058 1.00 94.75 483 ILE A O 1
ATOM 3798 N N . PHE A 1 484 ? 21.452 -6.350 -49.650 1.00 96.81 484 PHE A N 1
ATOM 3799 C CA . PHE A 1 484 ? 22.424 -6.603 -48.591 1.00 96.81 484 PHE A CA 1
ATOM 3800 C C . PHE A 1 484 ? 23.835 -6.740 -49.150 1.00 96.81 484 PHE A C 1
ATOM 3802 O O . PHE A 1 484 ? 24.031 -7.159 -50.290 1.00 96.81 484 PHE A O 1
ATOM 3809 N N . ASP A 1 485 ? 24.820 -6.457 -48.311 1.00 96.81 485 ASP A N 1
ATOM 3810 C CA . ASP A 1 485 ? 26.182 -6.953 -48.458 1.00 96.81 485 ASP A CA 1
ATOM 3811 C C . ASP A 1 485 ? 26.786 -7.211 -47.069 1.00 96.81 485 ASP A C 1
ATOM 3813 O O . ASP A 1 485 ? 26.199 -6.870 -46.037 1.00 96.81 485 ASP A O 1
ATOM 3817 N N . LYS A 1 486 ? 27.943 -7.867 -47.027 1.00 96.88 486 LYS A N 1
ATOM 3818 C CA . LYS A 1 486 ? 28.616 -8.278 -45.800 1.00 96.88 486 LYS A CA 1
ATOM 3819 C C . LYS A 1 486 ? 30.047 -7.758 -45.768 1.00 96.88 486 LYS A C 1
ATOM 3821 O O . LYS A 1 486 ? 30.772 -7.821 -46.754 1.00 96.88 486 LYS A O 1
ATOM 3826 N N . ARG A 1 487 ? 30.508 -7.296 -44.616 1.00 94.44 487 ARG A N 1
ATOM 3827 C CA . ARG A 1 487 ? 31.912 -6.946 -44.388 1.00 94.44 487 ARG A CA 1
ATOM 3828 C C . ARG A 1 487 ? 32.727 -8.166 -43.968 1.00 94.44 487 ARG A C 1
ATOM 3830 O O . ARG A 1 487 ? 32.196 -9.203 -43.563 1.00 94.44 487 ARG A O 1
ATOM 3837 N N . ALA A 1 488 ? 34.049 -8.038 -44.061 1.00 91.31 488 ALA A N 1
ATOM 3838 C CA . ALA A 1 488 ? 34.981 -9.105 -43.698 1.00 91.31 488 ALA A CA 1
ATOM 3839 C C . ALA A 1 488 ? 34.879 -9.528 -42.217 1.00 91.31 488 ALA A C 1
ATOM 3841 O O . ALA A 1 488 ? 35.188 -10.669 -41.885 1.00 91.31 488 ALA A O 1
ATOM 3842 N N . ASP A 1 489 ? 34.420 -8.628 -41.345 1.00 90.12 489 ASP A N 1
ATOM 3843 C CA . ASP A 1 489 ? 34.251 -8.838 -39.903 1.00 90.12 489 ASP A CA 1
ATOM 3844 C C . ASP A 1 489 ? 32.972 -9.605 -39.520 1.00 90.12 489 ASP A C 1
ATOM 3846 O O . ASP A 1 489 ? 32.835 -10.030 -38.376 1.00 90.12 489 ASP A O 1
ATOM 3850 N N . GLY A 1 490 ? 32.048 -9.832 -40.460 1.00 90.38 490 GLY A N 1
ATOM 3851 C CA . GLY A 1 490 ? 30.778 -10.498 -40.172 1.00 90.38 490 GLY A CA 1
ATOM 3852 C C . GLY A 1 490 ? 29.543 -9.601 -40.237 1.00 90.38 490 GLY A C 1
ATOM 3853 O O . GLY A 1 490 ? 28.436 -10.147 -40.254 1.00 90.38 490 GLY A O 1
ATOM 3854 N N . THR A 1 491 ? 29.725 -8.282 -40.302 1.00 95.44 491 THR A N 1
ATOM 3855 C CA . THR A 1 491 ? 28.649 -7.283 -40.253 1.00 95.44 491 THR A CA 1
ATOM 3856 C C . THR A 1 491 ? 27.932 -7.186 -41.595 1.00 95.44 491 THR A C 1
ATOM 3858 O O . THR A 1 491 ? 28.571 -7.038 -42.637 1.00 95.44 491 THR A O 1
ATOM 3861 N N . TRP A 1 492 ? 26.608 -7.278 -41.582 1.00 97.50 492 TRP A N 1
ATOM 3862 C CA . TRP A 1 492 ? 25.751 -7.062 -42.745 1.00 97.50 492 TRP A CA 1
ATOM 3863 C C . TRP A 1 492 ? 25.308 -5.608 -42.812 1.00 97.50 492 TRP A C 1
ATOM 3865 O O . TRP A 1 492 ? 25.115 -4.991 -41.769 1.00 97.50 492 TRP A O 1
ATOM 3875 N N . PHE A 1 493 ? 25.157 -5.069 -44.018 1.00 96.94 493 PHE A N 1
ATOM 3876 C CA . PHE A 1 493 ? 24.780 -3.675 -44.238 1.00 96.94 493 PHE A CA 1
ATOM 3877 C C . PHE A 1 493 ? 24.020 -3.483 -45.557 1.00 96.94 493 PHE A C 1
ATOM 3879 O O . PHE A 1 493 ? 24.012 -4.378 -46.409 1.00 96.94 493 PHE A O 1
ATOM 3886 N N . PHE A 1 494 ? 23.408 -2.309 -45.730 1.00 96.50 494 PHE A N 1
ATOM 3887 C CA . PHE A 1 494 ? 22.861 -1.864 -47.014 1.00 96.50 494 PHE A CA 1
ATOM 3888 C C . PHE A 1 494 ? 23.954 -1.158 -47.842 1.00 96.50 494 PHE A C 1
ATOM 3890 O O . PHE A 1 494 ? 24.478 -0.135 -47.402 1.00 96.50 494 PHE A O 1
ATOM 3897 N N . PRO A 1 495 ? 24.338 -1.665 -49.030 1.00 92.25 495 PRO A N 1
ATOM 3898 C CA . PRO A 1 495 ? 25.390 -1.064 -49.854 1.00 92.25 495 PRO A CA 1
ATOM 3899 C C . PRO A 1 495 ? 24.931 0.184 -50.629 1.00 92.25 495 PRO A C 1
ATOM 3901 O O . PRO A 1 495 ? 25.763 0.887 -51.198 1.00 92.25 495 PRO A O 1
ATOM 3904 N N . ALA A 1 496 ? 23.625 0.450 -50.655 1.00 90.31 496 ALA A N 1
ATOM 3905 C CA . ALA A 1 496 ? 22.991 1.624 -51.246 1.00 90.31 496 ALA A CA 1
ATOM 3906 C C . ALA A 1 496 ? 21.870 2.123 -50.319 1.00 90.31 496 ALA A C 1
ATOM 3908 O O . ALA A 1 496 ? 21.578 1.481 -49.308 1.00 90.31 496 ALA A O 1
ATOM 3909 N N . ASP A 1 497 ? 21.238 3.244 -50.676 1.00 87.94 497 ASP A N 1
ATOM 3910 C CA . ASP A 1 497 ? 20.126 3.806 -49.907 1.00 87.94 497 ASP A CA 1
ATOM 3911 C C . ASP A 1 497 ? 19.016 2.772 -49.681 1.00 87.94 497 ASP A C 1
ATOM 3913 O O . ASP A 1 497 ? 18.623 2.028 -50.590 1.00 87.94 497 ASP A O 1
ATOM 3917 N N . VAL A 1 498 ? 18.517 2.730 -48.444 1.00 87.31 498 VAL A N 1
ATOM 3918 C CA . VAL A 1 498 ? 17.437 1.824 -48.062 1.00 87.31 498 VAL A CA 1
ATOM 3919 C C . VAL A 1 498 ? 16.174 2.246 -48.807 1.00 87.31 498 VAL A C 1
ATOM 3921 O O . VAL A 1 498 ? 15.788 3.413 -48.744 1.00 87.31 498 VAL A O 1
ATOM 3924 N N . PRO A 1 499 ? 15.508 1.320 -49.504 1.00 87.94 499 PRO A N 1
ATOM 3925 C CA . PRO A 1 499 ? 14.231 1.610 -50.125 1.00 87.94 499 PRO A CA 1
ATOM 3926 C C . PRO A 1 499 ? 13.189 2.171 -49.161 1.00 87.94 499 PRO A C 1
ATOM 3928 O O . PRO A 1 499 ? 13.070 1.662 -48.052 1.00 87.94 499 PRO A O 1
ATOM 3931 N N . GLU A 1 500 ? 12.394 3.144 -49.610 1.00 88.06 500 GLU A N 1
ATOM 3932 C CA . GLU A 1 500 ? 11.357 3.808 -48.802 1.00 88.06 500 GLU A CA 1
ATOM 3933 C C . GLU A 1 500 ? 10.386 2.803 -48.163 1.00 88.06 500 GLU A C 1
ATOM 3935 O O . GLU A 1 500 ? 10.171 2.830 -46.957 1.00 88.06 500 GLU A O 1
ATOM 3940 N N . ASP A 1 501 ? 9.934 1.806 -48.929 1.00 89.00 501 ASP A N 1
ATOM 3941 C CA . ASP A 1 501 ? 9.054 0.742 -48.441 1.00 89.00 501 ASP A CA 1
ATOM 3942 C C . ASP A 1 501 ? 9.677 -0.099 -47.318 1.00 89.00 501 ASP A C 1
ATOM 3944 O O . ASP A 1 501 ? 8.962 -0.542 -46.430 1.00 89.00 501 ASP A O 1
ATOM 3948 N N . ILE A 1 502 ? 10.999 -0.303 -47.326 1.00 91.31 502 ILE A N 1
ATOM 3949 C CA . ILE A 1 502 ? 11.729 -1.009 -46.259 1.00 91.31 502 ILE A CA 1
ATOM 3950 C C . ILE A 1 502 ? 12.046 -0.069 -45.092 1.00 91.31 502 ILE A C 1
ATOM 3952 O O . ILE A 1 502 ? 12.031 -0.503 -43.941 1.00 91.31 502 ILE A O 1
ATOM 3956 N N . ALA A 1 503 ? 12.326 1.203 -45.377 1.00 88.50 503 ALA A N 1
ATOM 3957 C CA . ALA A 1 503 ? 12.628 2.226 -44.383 1.00 88.50 503 ALA A CA 1
ATOM 3958 C C . ALA A 1 503 ? 11.409 2.568 -43.508 1.00 88.50 503 ALA A C 1
ATOM 3960 O O . ALA A 1 503 ? 11.581 2.913 -42.342 1.00 88.50 503 ALA A O 1
ATOM 3961 N N . GLU A 1 504 ? 10.192 2.411 -44.036 1.00 90.44 504 GLU A N 1
ATOM 3962 C CA . GLU A 1 504 ? 8.932 2.599 -43.302 1.00 90.44 504 GLU A CA 1
ATOM 3963 C C . GLU A 1 504 ? 8.526 1.377 -42.453 1.00 90.44 504 GLU A C 1
ATOM 3965 O O . GLU A 1 504 ? 7.740 1.504 -41.508 1.00 90.44 504 GLU A O 1
ATOM 3970 N N . LEU A 1 505 ? 9.056 0.178 -42.745 1.00 90.94 505 LEU A N 1
ATOM 3971 C CA . LEU A 1 505 ? 8.688 -1.047 -42.021 1.00 90.94 505 LEU A CA 1
ATOM 3972 C C . LEU A 1 505 ? 8.974 -0.987 -40.513 1.00 90.94 505 LEU A C 1
ATOM 3974 O O . LEU A 1 505 ? 8.112 -1.443 -39.761 1.00 90.94 505 LEU A O 1
ATOM 3978 N N . PRO A 1 506 ? 10.119 -0.463 -40.028 1.00 90.31 506 PRO A N 1
ATOM 3979 C CA . PRO A 1 506 ? 10.354 -0.320 -38.597 1.00 90.31 506 PRO A CA 1
ATOM 3980 C C . PRO A 1 506 ? 9.258 0.487 -37.905 1.00 90.31 506 PRO A C 1
ATOM 3982 O O . PRO A 1 506 ? 8.703 0.017 -36.921 1.00 90.31 506 PRO A O 1
ATOM 3985 N N . GLU A 1 507 ? 8.875 1.648 -38.442 1.00 84.25 507 GLU A N 1
ATOM 3986 C CA . GLU A 1 507 ? 7.818 2.487 -37.859 1.00 84.25 507 GLU A CA 1
ATOM 3987 C C . GLU A 1 507 ? 6.457 1.776 -37.859 1.00 84.25 507 GLU A C 1
ATOM 3989 O O . GLU A 1 507 ? 5.706 1.834 -36.886 1.00 84.25 507 GLU A O 1
ATOM 3994 N N . ALA A 1 508 ? 6.165 1.034 -38.926 1.00 83.88 508 ALA A N 1
ATOM 3995 C CA . ALA A 1 508 ? 4.971 0.211 -39.048 1.00 83.88 508 ALA A CA 1
ATOM 3996 C C . ALA A 1 508 ? 4.925 -0.990 -38.080 1.00 83.88 508 ALA A C 1
ATOM 3998 O O . ALA A 1 508 ? 3.830 -1.429 -37.713 1.00 83.88 508 ALA A O 1
ATOM 3999 N N . LEU A 1 509 ? 6.082 -1.555 -37.726 1.00 84.12 509 LEU A N 1
ATOM 4000 C CA . LEU A 1 509 ? 6.221 -2.746 -36.881 1.00 84.12 509 LEU A CA 1
ATOM 4001 C C . LEU A 1 509 ? 6.477 -2.416 -35.413 1.00 84.12 509 LEU A C 1
ATOM 4003 O O . LEU A 1 509 ? 6.195 -3.246 -34.544 1.00 84.12 509 LEU A O 1
ATOM 4007 N N . HIS A 1 510 ? 7.000 -1.228 -35.124 1.00 81.19 510 HIS A N 1
ATOM 4008 C CA . HIS A 1 510 ? 7.123 -0.747 -33.762 1.00 81.19 510 HIS A CA 1
ATOM 4009 C C . HIS A 1 510 ? 5.736 -0.662 -33.128 1.00 81.19 510 HIS A C 1
ATOM 4011 O O . HIS A 1 510 ? 4.781 -0.190 -33.753 1.00 81.19 510 HIS A O 1
ATOM 4017 N N . PRO A 1 511 ? 5.600 -1.090 -31.864 1.00 65.50 511 PRO A N 1
ATOM 4018 C CA . PRO A 1 511 ? 4.435 -0.751 -31.074 1.00 65.50 511 PRO A CA 1
ATOM 4019 C C . PRO A 1 511 ? 4.151 0.740 -31.189 1.00 65.50 511 PRO A C 1
ATOM 4021 O O . PRO A 1 511 ? 5.026 1.558 -30.890 1.00 65.50 511 PRO A O 1
ATOM 4024 N N . ARG A 1 512 ? 2.926 1.113 -31.581 1.00 54.59 512 ARG A N 1
ATOM 4025 C CA . ARG A 1 512 ? 2.511 2.510 -31.432 1.00 54.59 512 ARG A CA 1
ATOM 4026 C C . ARG A 1 512 ? 2.752 2.904 -29.973 1.00 54.59 512 ARG A C 1
ATOM 4028 O O . ARG A 1 512 ? 2.368 2.121 -29.095 1.00 54.59 512 ARG A O 1
ATOM 4035 N N . PRO A 1 513 ? 3.372 4.068 -29.703 1.00 44.31 513 PRO A N 1
ATOM 4036 C CA . PRO A 1 513 ? 3.593 4.513 -28.341 1.00 44.31 513 PRO A CA 1
ATOM 4037 C C . PRO A 1 513 ? 2.253 4.482 -27.624 1.00 44.31 513 PRO A C 1
ATOM 4039 O O . PRO A 1 513 ? 1.249 5.020 -28.098 1.00 44.31 513 PRO A O 1
ATOM 4042 N N . ALA A 1 514 ? 2.233 3.738 -26.531 1.00 46.59 514 ALA A N 1
ATOM 4043 C CA . ALA A 1 514 ? 1.032 3.514 -25.778 1.00 46.59 514 ALA A CA 1
ATOM 4044 C C . ALA A 1 514 ? 0.634 4.876 -25.181 1.00 46.59 514 ALA A C 1
ATOM 4046 O O . ALA A 1 514 ? 1.375 5.462 -24.391 1.00 46.59 514 ALA A O 1
ATOM 4047 N N . LEU A 1 515 ? -0.478 5.445 -25.660 1.00 44.59 515 LEU A N 1
ATOM 4048 C CA . LEU A 1 515 ? -1.029 6.671 -25.091 1.00 44.59 515 LEU A CA 1
ATOM 4049 C C . LEU A 1 515 ? -1.341 6.367 -23.628 1.00 44.59 515 LEU A C 1
ATOM 4051 O O . LEU A 1 515 ? -2.109 5.449 -23.347 1.00 44.59 515 LEU A O 1
ATOM 4055 N N . GLN A 1 516 ? -0.720 7.111 -22.715 1.00 46.34 516 GLN A N 1
ATOM 4056 C CA . GLN A 1 516 ? -1.069 7.095 -21.301 1.00 46.34 516 GLN A CA 1
ATOM 4057 C C . GLN A 1 516 ? -2.572 7.364 -21.191 1.00 46.34 516 GLN A C 1
ATOM 4059 O O . GLN A 1 516 ? -3.028 8.458 -21.523 1.00 46.34 516 GLN A O 1
ATOM 4064 N N . SER A 1 517 ? -3.350 6.349 -20.812 1.00 56.91 517 SER A N 1
ATOM 4065 C CA . SER A 1 517 ? -4.763 6.538 -20.507 1.00 56.91 517 SER A CA 1
ATOM 4066 C C . SER A 1 517 ? -4.854 6.987 -19.057 1.00 56.91 517 SER A C 1
ATOM 4068 O O . SER A 1 517 ? -4.546 6.229 -18.135 1.00 56.91 517 SER A O 1
ATOM 4070 N N . ASP A 1 518 ? -5.237 8.242 -18.870 1.00 69.06 518 ASP A N 1
ATOM 4071 C CA . ASP A 1 518 ? -5.611 8.760 -17.566 1.00 69.06 518 ASP A CA 1
ATOM 4072 C C . ASP A 1 518 ? -7.040 8.280 -17.274 1.00 69.06 518 ASP A C 1
ATOM 4074 O O . ASP A 1 518 ? -8.005 8.834 -17.799 1.00 69.06 518 ASP A O 1
ATOM 4078 N N . ASP A 1 519 ? -7.189 7.246 -16.442 1.00 84.62 519 ASP A N 1
ATOM 4079 C CA . ASP A 1 519 ? -8.492 6.743 -15.980 1.00 84.62 519 ASP A CA 1
ATOM 4080 C C . ASP A 1 519 ? -9.033 7.624 -14.847 1.00 84.62 519 ASP A C 1
ATOM 4082 O O . ASP A 1 519 ? -9.493 7.164 -13.801 1.00 84.62 519 ASP A O 1
ATOM 4086 N N . TYR A 1 520 ? -8.913 8.936 -15.023 1.00 87.94 520 TYR A N 1
ATOM 4087 C CA . TYR A 1 520 ? -9.447 9.920 -14.110 1.00 87.94 520 TYR A CA 1
ATOM 4088 C C . TYR A 1 520 ? -9.781 11.214 -14.845 1.00 87.94 520 TYR A C 1
ATOM 4090 O O . TYR A 1 520 ? -9.279 11.508 -15.928 1.00 87.94 520 TYR A O 1
ATOM 4098 N N . VAL A 1 521 ? -10.604 12.040 -14.211 1.00 87.88 521 VAL A N 1
ATOM 4099 C CA . VAL A 1 521 ? -10.803 13.438 -14.593 1.00 87.88 521 VAL A CA 1
ATOM 4100 C C . VAL A 1 521 ? -10.443 14.351 -13.430 1.00 87.88 521 VAL A C 1
ATOM 4102 O O . VAL A 1 521 ? -10.660 14.010 -12.269 1.00 87.88 521 VAL A O 1
ATOM 4105 N N . PHE A 1 522 ? -9.884 15.517 -13.742 1.00 87.75 522 PHE A N 1
ATOM 4106 C CA . PHE A 1 522 ? -9.598 16.564 -12.768 1.00 87.75 522 PHE A CA 1
ATOM 4107 C C . PHE A 1 522 ? -10.479 17.780 -13.049 1.00 87.75 522 PHE A C 1
ATOM 4109 O O . PHE A 1 522 ? -10.541 18.263 -14.179 1.00 87.75 522 PHE A O 1
ATOM 4116 N N . VAL A 1 523 ? -11.155 18.278 -12.019 1.00 90.94 523 VAL A N 1
ATOM 4117 C CA . VAL A 1 523 ? -12.025 19.452 -12.077 1.00 90.94 523 VAL A CA 1
ATOM 4118 C C . VAL A 1 523 ? -11.759 20.346 -10.875 1.00 90.94 523 VAL A C 1
ATOM 4120 O O . VAL A 1 523 ? -11.447 19.870 -9.788 1.00 90.94 523 VAL A O 1
ATOM 4123 N N . THR A 1 524 ? -11.892 21.654 -11.057 1.00 90.88 524 THR A N 1
ATOM 4124 C CA . THR A 1 524 ? -11.758 22.633 -9.977 1.00 90.88 524 THR A CA 1
ATOM 4125 C C . THR A 1 524 ? -13.068 23.380 -9.819 1.00 90.88 524 THR A C 1
ATOM 4127 O O . THR A 1 524 ? -13.593 23.930 -10.787 1.00 90.88 524 THR A O 1
ATOM 4130 N N . PHE A 1 525 ? -13.599 23.419 -8.600 1.00 93.19 525 PHE A N 1
ATOM 4131 C CA . PHE A 1 525 ? -14.835 24.135 -8.316 1.00 93.19 525 PHE A CA 1
ATOM 4132 C C . PHE A 1 525 ? -14.597 25.629 -8.100 1.00 93.19 525 PHE A C 1
ATOM 4134 O O . PHE A 1 525 ? -13.608 26.073 -7.516 1.00 93.19 525 PHE A O 1
ATOM 4141 N N . HIS A 1 526 ? -15.564 26.422 -8.551 1.00 91.94 526 HIS A N 1
ATOM 4142 C CA . HIS A 1 526 ? -15.617 27.864 -8.345 1.00 91.94 526 HIS A CA 1
ATOM 4143 C C . HIS A 1 526 ? -17.063 28.322 -8.130 1.00 91.94 526 HIS A C 1
ATOM 4145 O O . HIS A 1 526 ? -18.007 27.586 -8.404 1.00 91.94 526 HIS A O 1
ATOM 4151 N N . GLN A 1 527 ? -17.256 29.562 -7.679 1.00 90.88 527 GLN A N 1
ATOM 4152 C CA . GLN A 1 527 ? -18.578 30.080 -7.291 1.00 90.88 527 GLN A CA 1
ATOM 4153 C C . GLN A 1 527 ? -19.628 30.024 -8.412 1.00 90.88 527 GLN A C 1
ATOM 4155 O O . GLN A 1 527 ? -20.809 29.840 -8.132 1.00 90.88 527 GLN A O 1
ATOM 4160 N N . SER A 1 528 ? -19.203 30.162 -9.670 1.00 91.88 528 SER A N 1
ATOM 4161 C CA . SER A 1 528 ? -20.093 30.088 -10.837 1.00 91.88 528 SER A CA 1
ATOM 4162 C C . SER A 1 528 ? -20.316 28.670 -11.375 1.00 91.88 528 SER A C 1
ATOM 4164 O O . SER A 1 528 ? -21.050 28.532 -12.345 1.00 91.88 528 SER A O 1
ATOM 4166 N N . TYR A 1 529 ? -19.674 27.646 -10.800 1.00 93.62 529 TYR A N 1
ATOM 4167 C CA . TYR A 1 529 ? -19.775 26.267 -11.287 1.00 93.62 529 TYR A CA 1
ATOM 4168 C C . TYR A 1 529 ? -21.158 25.720 -10.931 1.00 93.62 529 TYR A C 1
ATOM 4170 O O . TYR A 1 529 ? -21.649 25.957 -9.819 1.00 93.62 529 TYR A O 1
ATOM 4178 N N . ALA A 1 530 ? -21.808 25.044 -11.872 1.00 92.62 530 ALA A N 1
ATOM 4179 C CA . ALA A 1 530 ? -23.209 24.666 -11.748 1.00 92.62 530 ALA A CA 1
ATOM 4180 C C . ALA A 1 530 ? -23.462 23.198 -12.111 1.00 92.62 530 ALA A C 1
ATOM 4182 O O . ALA A 1 530 ? -22.566 22.482 -12.560 1.00 92.62 530 ALA A O 1
ATOM 4183 N N . TYR A 1 531 ? -24.705 22.762 -11.906 1.00 93.38 531 TYR A N 1
ATOM 4184 C CA . TYR A 1 531 ? -25.162 21.427 -12.285 1.00 93.38 531 TYR A CA 1
ATOM 4185 C C . TYR A 1 531 ? -24.961 21.182 -13.783 1.00 93.38 531 TYR A C 1
ATOM 4187 O O . TYR A 1 531 ? -24.472 20.134 -14.187 1.00 93.38 531 TYR A O 1
ATOM 4195 N N . GLU A 1 532 ? -25.232 22.205 -14.592 1.00 93.12 532 GLU A N 1
ATOM 4196 C CA . GLU A 1 532 ? -25.140 22.186 -16.050 1.00 93.12 532 GLU A CA 1
ATOM 4197 C C . GLU A 1 532 ? -23.711 21.981 -16.575 1.00 93.12 532 GLU A C 1
ATOM 4199 O O . GLU A 1 532 ? -23.510 21.622 -17.735 1.00 93.12 532 GLU A O 1
ATOM 4204 N N . ASP A 1 533 ? -22.703 22.232 -15.737 1.00 90.44 533 ASP A N 1
ATOM 4205 C CA . ASP A 1 533 ? -21.292 21.990 -16.050 1.00 90.44 533 ASP A CA 1
ATOM 4206 C C . ASP A 1 533 ? -20.836 20.600 -15.567 1.00 90.44 533 ASP A C 1
ATOM 4208 O O . ASP A 1 533 ? -19.937 19.984 -16.153 1.00 90.44 533 ASP A O 1
ATOM 4212 N N . PHE A 1 534 ? -21.446 20.106 -14.485 1.00 93.31 534 PHE A N 1
ATOM 4213 C CA . PHE A 1 534 ? -21.012 18.903 -13.785 1.00 93.31 534 PHE A CA 1
ATOM 4214 C C . PHE A 1 534 ? -21.760 17.644 -14.222 1.00 93.31 534 PHE A C 1
ATOM 4216 O O . PHE A 1 534 ? -21.107 16.631 -14.454 1.00 93.31 534 PHE A O 1
ATOM 4223 N N . ILE A 1 535 ? -23.084 17.700 -14.373 1.00 92.31 535 ILE A N 1
ATOM 4224 C CA . ILE A 1 535 ? -23.934 16.544 -14.692 1.00 92.31 535 ILE A CA 1
ATOM 4225 C C . ILE A 1 535 ? -24.351 16.563 -16.157 1.00 92.31 535 ILE A C 1
ATOM 4227 O O . ILE A 1 535 ? -23.872 15.729 -16.916 1.00 92.31 535 ILE A O 1
ATOM 4231 N N . GLU A 1 536 ? -25.182 17.524 -16.559 1.00 92.12 536 GLU A N 1
ATOM 4232 C CA . GLU A 1 536 ? -25.640 17.727 -17.938 1.00 92.12 536 GLU A CA 1
ATOM 4233 C C . GLU A 1 536 ? -26.291 19.107 -18.085 1.00 92.12 536 GLU A C 1
ATOM 4235 O O . GLU A 1 536 ? -26.924 19.606 -17.152 1.00 92.12 536 GLU A O 1
ATOM 4240 N N . GLY A 1 537 ? -26.145 19.741 -19.249 1.00 91.56 537 GLY A N 1
ATOM 4241 C CA . GLY A 1 537 ? -26.668 21.085 -19.480 1.00 91.56 537 GLY A CA 1
ATOM 4242 C C . GLY A 1 537 ? -27.000 21.366 -20.937 1.00 91.56 537 GLY A C 1
ATOM 4243 O O . GLY A 1 537 ? -26.381 20.829 -21.850 1.00 91.56 537 GLY A O 1
ATOM 4244 N N . ILE A 1 538 ? -27.974 22.247 -21.169 1.00 91.31 538 ILE A N 1
ATOM 4245 C CA . ILE A 1 538 ? -28.349 22.675 -22.520 1.00 91.31 538 ILE A CA 1
ATOM 4246 C C . ILE A 1 538 ? -27.350 23.730 -23.012 1.00 91.31 538 ILE A C 1
ATOM 4248 O O . ILE A 1 538 ? -27.209 24.795 -22.400 1.00 91.31 538 ILE A O 1
ATOM 4252 N N . ARG A 1 539 ? -26.677 23.462 -24.135 1.00 87.88 539 ARG A N 1
ATOM 4253 C CA . ARG A 1 539 ? -25.685 24.354 -24.748 1.00 87.88 539 ARG A CA 1
ATOM 4254 C C . ARG A 1 539 ? -26.081 24.755 -26.168 1.00 87.88 539 ARG A C 1
ATOM 4256 O O . ARG A 1 539 ? -26.599 23.928 -26.918 1.00 87.88 539 ARG A O 1
ATOM 4263 N N . PRO A 1 540 ? -25.853 26.021 -26.558 1.00 89.50 540 PRO A N 1
ATOM 4264 C CA . PRO A 1 540 ? -26.065 26.450 -27.929 1.00 89.50 540 PRO A CA 1
ATOM 4265 C C . PRO A 1 540 ? -24.975 25.888 -28.851 1.00 89.50 540 PRO A C 1
ATOM 4267 O O . PRO A 1 540 ? -23.788 26.039 -28.563 1.00 89.50 540 PRO A O 1
ATOM 4270 N N . LYS A 1 541 ? -25.367 25.320 -29.992 1.00 83.12 541 LYS A N 1
ATOM 4271 C CA . LYS A 1 541 ? -24.467 24.962 -31.092 1.00 83.12 541 LYS A CA 1
ATOM 4272 C C . LYS A 1 541 ? -24.871 25.689 -32.366 1.00 83.12 541 LYS A C 1
ATOM 4274 O O . LYS A 1 541 ? -26.044 25.957 -32.616 1.00 83.12 541 LYS A O 1
ATOM 4279 N N . THR A 1 542 ? -23.878 26.050 -33.165 1.00 83.00 542 THR A N 1
ATOM 4280 C CA . THR A 1 542 ? -24.094 26.608 -34.499 1.00 83.00 542 THR A CA 1
ATOM 4281 C C . THR A 1 542 ? -24.040 25.477 -35.507 1.00 83.00 542 THR A C 1
ATOM 4283 O O . THR A 1 542 ? -22.983 24.874 -35.684 1.00 83.00 542 THR A O 1
ATOM 4286 N N . ALA A 1 543 ? -25.160 25.198 -36.166 1.00 72.69 543 ALA A N 1
ATOM 4287 C CA . ALA A 1 543 ? -25.168 24.340 -37.342 1.00 72.69 543 ALA A CA 1
ATOM 4288 C C . ALA A 1 543 ? -24.828 25.185 -38.578 1.00 72.69 543 ALA A C 1
ATOM 4290 O O . ALA A 1 543 ? -25.379 26.280 -38.755 1.00 72.69 543 ALA A O 1
ATOM 4291 N N . GLU A 1 544 ? -23.913 24.693 -39.415 1.00 64.12 544 GLU A N 1
ATOM 4292 C CA . GLU A 1 544 ? -23.698 25.261 -40.747 1.00 64.12 544 GLU A CA 1
ATOM 4293 C C . GLU A 1 544 ? -24.984 25.068 -41.560 1.00 64.12 544 GLU A C 1
ATOM 4295 O O . GLU A 1 544 ? -25.509 23.960 -41.660 1.00 64.12 544 GLU A O 1
ATOM 4300 N N . GLY A 1 545 ? -25.545 26.168 -42.065 1.00 58.78 545 GLY A N 1
ATOM 4301 C CA . GLY A 1 545 ? -26.725 26.123 -42.921 1.00 58.78 545 GLY A CA 1
ATOM 4302 C C . GLY A 1 545 ? -26.342 25.707 -44.339 1.00 58.78 545 GLY A C 1
ATOM 4303 O O . GLY A 1 545 ? -25.321 26.151 -44.861 1.00 58.78 545 GLY A O 1
ATOM 4304 N N . ASP A 1 546 ? -27.173 24.893 -44.989 1.00 56.97 546 ASP A N 1
ATOM 4305 C CA . ASP A 1 546 ? -27.026 24.621 -46.420 1.00 56.97 546 ASP A CA 1
ATOM 4306 C C . ASP A 1 546 ? -27.428 25.869 -47.236 1.00 56.97 546 ASP A C 1
ATOM 4308 O O . ASP A 1 546 ? -28.604 26.235 -47.312 1.00 56.97 546 ASP A O 1
ATOM 4312 N N . GLY A 1 547 ? -26.452 26.519 -47.882 1.00 62.34 547 GLY A N 1
ATOM 4313 C CA . GLY A 1 547 ? -26.664 27.620 -48.836 1.00 62.34 547 GLY A CA 1
ATOM 4314 C C . GLY A 1 547 ? -26.624 29.040 -48.244 1.00 62.34 547 GLY A C 1
ATOM 4315 O O . GLY A 1 547 ? -25.943 29.302 -47.262 1.00 62.34 547 GLY A O 1
ATOM 4316 N N . ASP A 1 548 ? -27.338 29.986 -48.873 1.00 56.78 548 ASP A N 1
ATOM 4317 C CA . ASP A 1 548 ? -27.328 31.442 -48.578 1.00 56.78 548 ASP A CA 1
ATOM 4318 C C . ASP A 1 548 ? -27.985 31.834 -47.228 1.00 56.78 548 ASP A C 1
ATOM 4320 O O . ASP A 1 548 ? -28.173 33.017 -46.927 1.00 56.78 548 ASP A O 1
ATOM 4324 N N . ALA A 1 549 ? -28.364 30.855 -46.401 1.00 59.69 549 ALA A N 1
ATOM 4325 C CA . ALA A 1 549 ? -28.877 31.075 -45.056 1.00 59.69 549 ALA A CA 1
ATOM 4326 C C . ALA A 1 549 ? -27.717 30.960 -44.054 1.00 59.69 549 ALA A C 1
ATOM 4328 O O . ALA A 1 549 ? -27.086 29.914 -43.942 1.00 59.69 549 ALA A O 1
ATOM 4329 N N . GLY A 1 550 ? -27.425 32.047 -43.333 1.00 61.19 550 GLY A N 1
ATOM 4330 C CA . GLY A 1 550 ? -26.371 32.073 -42.314 1.00 61.19 550 GLY A CA 1
ATOM 4331 C C . GLY A 1 550 ? -26.565 31.028 -41.195 1.00 61.19 550 GLY A C 1
ATOM 4332 O O . GLY A 1 550 ? -27.632 30.421 -41.089 1.00 61.19 550 GLY A O 1
ATOM 4333 N N . PRO A 1 551 ? -25.548 30.826 -40.337 1.00 70.81 551 PRO A N 1
ATOM 4334 C CA . PRO A 1 551 ? -25.534 29.761 -39.332 1.00 70.81 551 PRO A CA 1
ATOM 4335 C C . PRO A 1 551 ? -26.760 29.811 -38.408 1.00 70.81 551 PRO A C 1
ATOM 4337 O O . PRO A 1 551 ? -27.089 30.864 -37.854 1.00 70.81 551 PRO A O 1
ATOM 4340 N N . SER A 1 552 ? -27.424 28.665 -38.224 1.00 76.44 552 SER A N 1
ATOM 4341 C CA . SER A 1 552 ? -28.593 28.534 -37.345 1.00 76.44 552 SER A CA 1
ATOM 4342 C C . SER A 1 552 ? -28.184 28.081 -35.943 1.00 76.44 552 SER A C 1
ATOM 4344 O O . SER A 1 552 ? -27.365 27.173 -35.801 1.00 76.44 552 SER A O 1
ATOM 4346 N N . LEU A 1 553 ? -28.764 28.700 -34.910 1.00 83.56 553 LEU A N 1
ATOM 4347 C CA . LEU A 1 553 ? -28.519 28.365 -33.505 1.00 83.56 553 LEU A CA 1
ATOM 4348 C C . LEU A 1 553 ? -29.458 27.237 -33.053 1.00 83.56 553 LEU A C 1
ATOM 4350 O O . LEU A 1 553 ? -30.675 27.427 -33.025 1.00 83.56 553 LEU A O 1
ATOM 4354 N N . THR A 1 554 ? -28.905 26.090 -32.670 1.00 85.00 554 THR A N 1
ATOM 4355 C CA . THR A 1 554 ? -29.626 24.977 -32.036 1.00 85.00 554 THR A CA 1
ATOM 4356 C C . THR A 1 554 ? -29.217 24.851 -30.571 1.00 85.00 554 THR A C 1
ATOM 4358 O O . THR A 1 554 ? -28.161 25.333 -30.170 1.00 85.00 554 THR A O 1
ATOM 4361 N N . TYR A 1 555 ? -30.065 24.234 -29.750 1.00 87.94 555 TYR A N 1
ATOM 4362 C CA . TYR A 1 555 ? -29.772 23.949 -28.346 1.00 87.94 555 TYR A CA 1
ATOM 4363 C C . TYR A 1 555 ? -29.729 22.437 -28.157 1.00 87.94 555 TYR A C 1
ATOM 4365 O O . TYR A 1 555 ? -30.725 21.762 -28.414 1.00 87.94 555 TYR A O 1
ATOM 4373 N N . GLU A 1 556 ? -28.588 21.918 -27.719 1.00 88.06 556 GLU A N 1
ATOM 4374 C CA . GLU A 1 556 ? -28.373 20.487 -27.503 1.00 88.06 556 GLU A CA 1
ATOM 4375 C C . GLU A 1 556 ? -28.058 20.218 -26.036 1.00 88.06 556 GLU A C 1
ATOM 4377 O O . GLU A 1 556 ? -27.444 21.045 -25.361 1.00 88.06 556 GLU A O 1
ATOM 4382 N N . LEU A 1 557 ? -28.497 19.062 -25.544 1.00 89.75 557 LEU A N 1
ATOM 4383 C CA . LEU A 1 557 ? -28.085 18.574 -24.238 1.00 89.75 557 LEU A CA 1
ATOM 4384 C C . LEU A 1 557 ? -26.643 18.073 -24.340 1.00 89.75 557 LEU A C 1
ATOM 4386 O O . LEU A 1 557 ? -26.306 17.332 -25.263 1.00 89.75 557 LEU A O 1
ATOM 4390 N N . GLU A 1 558 ? -25.800 18.498 -23.410 1.00 89.69 558 GLU A N 1
ATOM 4391 C CA . GLU A 1 558 ? -24.393 18.124 -23.364 1.00 89.69 558 GLU A CA 1
ATOM 4392 C C . GLU A 1 558 ? -24.052 17.535 -21.994 1.00 89.69 558 GLU A C 1
ATOM 4394 O O . GLU A 1 558 ? -24.306 18.165 -20.963 1.00 89.69 558 GLU A O 1
ATOM 4399 N N . ASP A 1 559 ? -23.455 16.341 -21.991 1.00 92.06 559 ASP A N 1
ATOM 4400 C CA . ASP A 1 559 ? -22.975 15.678 -20.779 1.00 92.06 559 ASP A CA 1
ATOM 4401 C C . ASP A 1 559 ? -21.962 16.569 -20.060 1.00 92.06 559 ASP A C 1
ATOM 4403 O O . ASP A 1 559 ? -20.997 17.044 -20.664 1.00 92.06 559 ASP A O 1
ATOM 4407 N N . GLY A 1 560 ? -22.128 16.738 -18.755 1.00 90.75 560 GLY A N 1
ATOM 4408 C CA . GLY A 1 560 ? -21.182 17.393 -17.860 1.00 90.75 560 GLY A CA 1
ATOM 4409 C C . GLY A 1 560 ? -19.989 16.503 -17.500 1.00 90.75 560 GLY A C 1
ATOM 4410 O O . GLY A 1 560 ? -19.880 15.343 -17.901 1.00 90.75 560 GLY A O 1
ATOM 4411 N N . VAL A 1 561 ? -19.039 17.060 -16.743 1.00 92.69 561 VAL A N 1
ATOM 4412 C CA . VAL A 1 561 ? -17.773 16.377 -16.402 1.00 92.69 561 VAL A CA 1
ATOM 4413 C C . VAL A 1 561 ? -17.989 15.020 -15.719 1.00 92.69 561 VAL A C 1
ATOM 4415 O O . VAL A 1 561 ? -17.306 14.054 -16.059 1.00 92.69 561 VAL A O 1
ATOM 4418 N N . PHE A 1 562 ? -18.925 14.941 -14.775 1.00 93.00 562 PHE A N 1
ATOM 4419 C CA . PHE A 1 562 ? -19.216 13.729 -14.017 1.00 93.00 562 PHE A CA 1
ATOM 4420 C C . PHE A 1 562 ? -19.867 12.656 -14.888 1.00 93.00 562 PHE A C 1
ATOM 4422 O O . PHE A 1 562 ? -19.427 11.510 -14.857 1.00 93.00 562 PHE A O 1
ATOM 4429 N N . LEU A 1 563 ? -20.859 13.017 -15.710 1.00 90.81 563 LEU A N 1
ATOM 4430 C CA . LEU A 1 563 ? -21.539 12.055 -16.580 1.00 90.81 563 LEU A CA 1
ATOM 4431 C C . LEU A 1 563 ? -20.586 11.485 -17.639 1.00 90.81 563 LEU A C 1
ATOM 4433 O O . LEU A 1 563 ? -20.548 10.274 -17.859 1.00 90.81 563 LEU A O 1
ATOM 4437 N N . ARG A 1 564 ? -19.712 12.325 -18.210 1.00 91.44 564 ARG A N 1
ATOM 4438 C CA . ARG A 1 564 ? -18.639 11.854 -19.100 1.00 91.44 564 ARG A CA 1
ATOM 4439 C C . ARG A 1 564 ? -17.677 10.897 -18.396 1.00 91.44 564 ARG A C 1
ATOM 4441 O O . ARG A 1 564 ? -17.286 9.898 -18.996 1.00 91.44 564 ARG A O 1
ATOM 4448 N N . ALA A 1 565 ? -17.309 11.175 -17.144 1.00 91.44 565 ALA A N 1
ATOM 4449 C CA . ALA A 1 565 ? -16.454 10.292 -16.349 1.00 91.44 565 ALA A CA 1
ATOM 4450 C C . ALA A 1 565 ? -17.145 8.959 -16.020 1.00 91.44 565 ALA A C 1
ATOM 4452 O O . ALA A 1 565 ? -16.527 7.907 -16.140 1.00 91.44 565 ALA A O 1
ATOM 4453 N N . ALA A 1 566 ? -18.436 8.985 -15.685 1.00 91.44 566 ALA A N 1
ATOM 4454 C CA . ALA A 1 566 ? -19.234 7.786 -15.460 1.00 91.44 566 ALA A CA 1
ATOM 4455 C C . ALA A 1 566 ? -19.315 6.921 -16.730 1.00 91.44 566 ALA A C 1
ATOM 4457 O O . ALA A 1 566 ? -19.039 5.725 -16.684 1.00 91.44 566 ALA A O 1
ATOM 4458 N N . ASN A 1 567 ? -19.582 7.539 -17.885 1.00 89.06 567 ASN A N 1
ATOM 4459 C CA . ASN A 1 567 ? -19.549 6.870 -19.187 1.00 89.06 567 ASN A CA 1
ATOM 4460 C C . ASN A 1 567 ? -18.158 6.291 -19.510 1.00 89.06 567 ASN A C 1
ATOM 4462 O O . ASN A 1 567 ? -18.056 5.198 -20.061 1.00 89.06 567 ASN A O 1
ATOM 4466 N N . ALA A 1 568 ? -17.074 6.990 -19.161 1.00 86.00 568 ALA A N 1
ATOM 4467 C CA . ALA A 1 568 ? -15.714 6.476 -19.327 1.00 86.00 568 ALA A CA 1
ATOM 4468 C C . ALA A 1 568 ? -15.430 5.269 -18.417 1.00 86.00 568 ALA A C 1
ATOM 4470 O O . ALA A 1 568 ? -14.850 4.291 -18.882 1.00 86.00 568 ALA A O 1
ATOM 4471 N N . ALA A 1 569 ? -15.893 5.297 -17.165 1.00 88.88 569 ALA A N 1
ATOM 4472 C CA . ALA A 1 569 ? -15.766 4.186 -16.222 1.00 88.88 569 ALA A CA 1
ATOM 4473 C C . ALA A 1 569 ? -16.530 2.935 -16.689 1.00 88.88 569 ALA A C 1
ATOM 4475 O O . ALA A 1 569 ? -16.010 1.826 -16.608 1.00 88.88 569 ALA A O 1
ATOM 4476 N N . VAL A 1 570 ? -17.736 3.109 -17.241 1.00 85.31 570 VAL A N 1
ATOM 4477 C CA . VAL A 1 570 ? -18.516 2.007 -17.826 1.00 85.31 570 VAL A CA 1
ATOM 4478 C C . VAL A 1 570 ? -17.774 1.358 -19.000 1.00 85.31 570 VAL A C 1
ATOM 4480 O O . VAL A 1 570 ? -17.660 0.135 -19.058 1.00 85.31 570 VAL A O 1
ATOM 4483 N N . ARG A 1 571 ? -17.191 2.161 -19.898 1.00 80.94 571 ARG A N 1
ATOM 4484 C CA . ARG A 1 571 ? -16.363 1.631 -20.997 1.00 80.94 571 ARG A CA 1
ATOM 4485 C C . ARG A 1 571 ? -15.099 0.943 -20.492 1.00 80.94 571 ARG A C 1
ATOM 4487 O O . ARG A 1 571 ? -14.682 -0.062 -21.058 1.00 80.94 571 ARG A O 1
ATOM 4494 N N . LEU A 1 572 ? -14.503 1.462 -19.419 1.00 80.19 572 LEU A N 1
ATOM 4495 C CA . LEU A 1 572 ? -13.330 0.873 -18.776 1.00 80.19 572 LEU A CA 1
ATOM 4496 C C . LEU A 1 572 ? -13.627 -0.505 -18.166 1.00 80.19 572 LEU A C 1
ATOM 4498 O O . LEU A 1 572 ? -12.750 -1.364 -18.162 1.00 80.19 572 LEU A O 1
ATOM 4502 N N . ALA A 1 573 ? -14.865 -0.739 -17.729 1.00 77.75 573 ALA A N 1
ATOM 4503 C CA . ALA A 1 573 ? -15.355 -2.045 -17.292 1.00 77.75 573 ALA A CA 1
ATOM 4504 C C . ALA A 1 573 ? -15.586 -3.042 -18.452 1.00 77.75 573 ALA A C 1
ATOM 4506 O O . ALA A 1 573 ? -16.017 -4.166 -18.223 1.00 77.75 573 ALA A O 1
ATOM 4507 N N . GLY A 1 574 ? -15.313 -2.655 -19.704 1.00 74.38 574 GLY A N 1
ATOM 4508 C CA . GLY A 1 574 ? -15.490 -3.514 -20.879 1.00 74.38 574 GLY A CA 1
ATOM 4509 C C . GLY A 1 574 ? -16.899 -3.490 -21.478 1.00 74.38 574 GLY A C 1
ATOM 4510 O O . GLY A 1 574 ? -17.198 -4.310 -22.344 1.00 74.38 574 GLY A O 1
ATOM 4511 N N . PHE A 1 575 ? -17.761 -2.556 -21.059 1.00 78.00 575 PHE A N 1
ATOM 4512 C CA . PHE A 1 575 ? -19.104 -2.391 -21.615 1.00 78.00 575 PHE A CA 1
ATOM 4513 C C . PHE A 1 575 ? -19.137 -1.334 -22.726 1.00 78.00 575 PHE A C 1
ATOM 4515 O O . PHE A 1 575 ? -18.839 -0.160 -22.502 1.00 78.00 575 PHE A O 1
ATOM 4522 N N . ASP A 1 576 ? -19.543 -1.740 -23.929 1.00 78.12 576 ASP A N 1
ATOM 4523 C CA . ASP A 1 576 ? -19.673 -0.851 -25.088 1.00 78.12 576 ASP A CA 1
ATOM 4524 C C . ASP A 1 576 ? -21.016 -0.095 -25.061 1.00 78.12 576 ASP A C 1
ATOM 4526 O O . ASP A 1 576 ? -21.971 -0.439 -25.756 1.00 78.12 576 ASP A O 1
ATOM 4530 N N . GLY A 1 577 ? -21.113 0.910 -24.183 1.00 83.50 577 GLY A N 1
ATOM 4531 C CA . GLY A 1 577 ? -22.320 1.722 -24.001 1.00 83.50 577 GLY A CA 1
ATOM 4532 C C . GLY A 1 577 ? -22.152 2.869 -23.000 1.00 83.50 577 GLY A C 1
ATOM 4533 O O . GLY A 1 577 ? -21.038 3.202 -22.584 1.00 83.50 577 GLY A O 1
ATOM 4534 N N . THR A 1 578 ? -23.266 3.509 -22.639 1.00 89.25 578 THR A N 1
ATOM 4535 C CA . THR A 1 578 ? -23.325 4.561 -21.606 1.00 89.25 578 THR A CA 1
ATOM 4536 C C . THR A 1 578 ? -23.734 4.003 -20.240 1.00 89.25 578 THR A C 1
ATOM 4538 O O . THR A 1 578 ? -24.201 2.867 -20.129 1.00 89.25 578 THR A O 1
ATOM 4541 N N . ILE A 1 579 ? -23.603 4.809 -19.183 1.00 90.06 579 ILE A N 1
ATOM 4542 C CA . ILE A 1 579 ? -24.131 4.464 -17.857 1.00 90.06 579 ILE A CA 1
ATOM 4543 C C . ILE A 1 579 ? -25.648 4.257 -17.874 1.00 90.06 579 ILE A C 1
ATOM 4545 O O . ILE A 1 579 ? -26.150 3.395 -17.156 1.00 90.06 579 ILE A O 1
ATOM 4549 N N . ASP A 1 580 ? -26.368 4.974 -18.734 1.00 90.12 580 ASP A N 1
ATOM 4550 C CA . ASP A 1 580 ? -27.805 4.797 -18.928 1.00 90.12 580 ASP A CA 1
ATOM 4551 C C . ASP A 1 580 ? -28.126 3.431 -19.532 1.00 90.12 580 ASP A C 1
ATOM 4553 O O . ASP A 1 580 ? -29.044 2.747 -19.079 1.00 90.12 580 ASP A O 1
ATOM 4557 N N . ASP A 1 581 ? -27.352 3.012 -20.534 1.00 91.44 581 ASP A N 1
ATOM 4558 C CA . ASP A 1 581 ? -27.500 1.695 -21.156 1.00 91.44 581 ASP A CA 1
ATOM 4559 C C . ASP A 1 581 ? -27.192 0.582 -20.156 1.00 91.44 581 ASP A C 1
ATOM 4561 O O . ASP A 1 581 ? -27.969 -0.367 -20.033 1.00 91.44 581 ASP A O 1
ATOM 4565 N N . LEU A 1 582 ? -26.120 0.743 -19.373 1.00 89.19 582 LEU A N 1
ATOM 4566 C CA . LEU A 1 582 ? -25.772 -0.179 -18.298 1.00 89.19 582 LEU A CA 1
ATOM 4567 C C . LEU A 1 582 ? -26.903 -0.261 -17.262 1.00 89.19 582 LEU A C 1
ATOM 4569 O O . LEU A 1 582 ? -27.283 -1.354 -16.853 1.00 89.19 582 LEU A O 1
ATOM 4573 N N . CYS A 1 583 ? -27.490 0.872 -16.862 1.00 90.44 583 CYS A N 1
ATOM 4574 C CA . CYS A 1 583 ? -28.580 0.922 -15.883 1.00 90.44 583 CYS A CA 1
ATOM 4575 C C . CYS A 1 583 ? -29.877 0.246 -16.350 1.00 90.44 583 CYS A C 1
ATOM 4577 O O . CYS A 1 583 ? -30.691 -0.123 -15.502 1.00 90.44 583 CYS A O 1
ATOM 4579 N N . ARG A 1 584 ? -30.073 0.065 -17.663 1.00 94.38 584 ARG A N 1
ATOM 4580 C CA . ARG A 1 584 ? -31.225 -0.660 -18.231 1.00 94.38 584 ARG A CA 1
ATOM 4581 C C . ARG A 1 584 ? -31.069 -2.181 -18.164 1.00 94.38 584 ARG A C 1
ATOM 4583 O O . ARG A 1 584 ? -32.055 -2.887 -18.374 1.00 94.38 584 ARG A O 1
ATOM 4590 N N . LEU A 1 585 ? -29.870 -2.689 -17.875 1.00 89.88 585 LEU A N 1
ATOM 4591 C CA . LEU A 1 585 ? -29.625 -4.122 -17.732 1.00 89.88 585 LEU A CA 1
ATOM 4592 C C . LEU A 1 585 ? -30.141 -4.672 -16.388 1.00 89.88 585 LEU A C 1
ATOM 4594 O O . LEU A 1 585 ? -30.201 -3.945 -15.389 1.00 89.88 585 LEU A O 1
ATOM 4598 N N . PRO A 1 586 ? -30.460 -5.980 -16.323 1.00 93.69 586 PRO A N 1
ATOM 4599 C CA . PRO A 1 586 ? -30.715 -6.676 -15.065 1.00 93.69 586 PRO A CA 1
ATOM 4600 C C . PRO A 1 586 ? -29.557 -6.524 -14.068 1.00 93.69 586 PRO A C 1
ATOM 4602 O O . PRO A 1 586 ? -28.393 -6.427 -14.452 1.00 93.69 586 PRO A O 1
ATOM 4605 N N . ALA A 1 587 ? -29.868 -6.537 -12.768 1.00 89.69 587 ALA A N 1
ATOM 4606 C CA . ALA A 1 587 ? -28.875 -6.342 -11.707 1.00 89.69 587 ALA A CA 1
ATOM 4607 C C . ALA A 1 587 ? -27.704 -7.334 -11.779 1.00 89.69 587 ALA A C 1
ATOM 4609 O O . ALA A 1 587 ? -26.566 -6.914 -11.625 1.00 89.69 587 ALA A O 1
ATOM 4610 N N . GLU A 1 588 ? -27.980 -8.603 -12.077 1.00 85.69 588 GLU A N 1
ATOM 4611 C CA . GLU A 1 588 ? -26.975 -9.666 -12.205 1.00 85.69 588 GLU A CA 1
ATOM 4612 C C . GLU A 1 588 ? -25.936 -9.351 -13.291 1.00 85.69 588 GLU A C 1
ATOM 4614 O O . GLU A 1 588 ? -24.741 -9.372 -13.018 1.00 85.69 588 GLU A O 1
ATOM 4619 N N . GLN A 1 589 ? -26.386 -8.940 -14.482 1.00 80.00 589 GLN A N 1
ATOM 4620 C CA . GLN A 1 589 ? -25.495 -8.577 -15.592 1.00 80.00 589 GLN A CA 1
ATOM 4621 C C . GLN A 1 589 ? -24.668 -7.328 -15.279 1.00 80.00 589 GLN A C 1
ATOM 4623 O O . GLN A 1 589 ? -23.502 -7.243 -15.650 1.00 80.00 589 GLN A O 1
ATOM 4628 N N . ARG A 1 590 ? -25.249 -6.351 -14.569 1.00 85.56 590 ARG A N 1
ATOM 4629 C CA . ARG A 1 590 ? -24.494 -5.170 -14.123 1.00 85.56 590 ARG A CA 1
ATOM 4630 C C . ARG A 1 590 ? -23.402 -5.551 -13.131 1.00 85.56 590 ARG A C 1
ATOM 4632 O O . ARG A 1 590 ? -22.309 -5.009 -13.226 1.00 85.56 590 ARG A O 1
ATOM 4639 N N . THR A 1 591 ? -23.691 -6.455 -12.195 1.00 82.06 591 THR A N 1
ATOM 4640 C CA . THR A 1 591 ? -22.696 -6.944 -11.234 1.00 82.06 591 THR A CA 1
ATOM 4641 C C . THR A 1 591 ? -21.561 -7.652 -11.957 1.00 82.06 591 THR A C 1
ATOM 4643 O O . THR A 1 591 ? -20.421 -7.282 -11.732 1.00 82.06 591 THR A O 1
ATOM 4646 N N . GLU A 1 592 ? -21.864 -8.567 -12.879 1.00 78.56 592 GLU A N 1
ATOM 4647 C CA . GLU A 1 592 ? -20.857 -9.303 -13.657 1.00 78.56 592 GLU A CA 1
ATOM 4648 C C . GLU A 1 592 ? -19.936 -8.371 -14.463 1.00 78.56 592 GLU A C 1
ATOM 4650 O O . GLU A 1 592 ? -18.724 -8.554 -14.479 1.00 78.56 592 GLU A O 1
ATOM 4655 N N . ILE A 1 593 ? -20.494 -7.327 -15.086 1.00 74.19 593 ILE A N 1
ATOM 4656 C CA . ILE A 1 593 ? -19.719 -6.329 -15.842 1.00 74.19 593 ILE A CA 1
ATOM 4657 C C . ILE A 1 593 ? -18.826 -5.483 -14.920 1.00 74.19 593 ILE A C 1
ATOM 4659 O O . ILE A 1 593 ? -17.716 -5.111 -15.291 1.00 74.19 593 ILE A O 1
ATOM 4663 N N . LEU A 1 594 ? -19.324 -5.116 -13.737 1.00 78.00 594 LEU A N 1
ATOM 4664 C CA . LEU A 1 594 ? -18.618 -4.222 -12.814 1.00 78.00 594 LEU A CA 1
ATOM 4665 C C . LEU A 1 594 ? -17.658 -4.964 -11.872 1.00 78.00 594 LEU A C 1
ATOM 4667 O O . LEU A 1 594 ? -16.785 -4.338 -11.265 1.00 78.00 594 LEU A O 1
ATOM 4671 N N . GLU A 1 595 ? -17.817 -6.273 -11.715 1.00 75.19 595 GLU A N 1
ATOM 4672 C CA . GLU A 1 595 ? -16.992 -7.105 -10.850 1.00 75.19 595 GLU A CA 1
ATOM 4673 C C . GLU A 1 595 ? -15.564 -7.205 -11.402 1.00 75.19 595 GLU A C 1
ATOM 4675 O O . GLU A 1 595 ? -15.326 -7.612 -12.534 1.00 75.19 595 GLU A O 1
ATOM 4680 N N . GLY A 1 596 ? -14.585 -6.768 -10.604 1.00 60.97 596 GLY A N 1
ATOM 4681 C CA . GLY A 1 596 ? -13.183 -6.711 -11.031 1.00 60.97 596 GLY A CA 1
ATOM 4682 C C . GLY A 1 596 ? -12.857 -5.592 -12.031 1.00 60.97 596 GLY A C 1
ATOM 4683 O O . GLY A 1 596 ? -11.719 -5.520 -12.497 1.00 60.97 596 GLY A O 1
ATOM 4684 N N . ALA A 1 597 ? -13.808 -4.701 -12.340 1.00 72.81 597 ALA A N 1
ATOM 4685 C CA . ALA A 1 597 ? -13.569 -3.575 -13.235 1.00 72.81 597 ALA A CA 1
ATOM 4686 C C . ALA A 1 597 ? -12.501 -2.608 -12.673 1.00 72.81 597 ALA A C 1
ATOM 4688 O O . ALA A 1 597 ? -12.448 -2.375 -11.457 1.00 72.81 597 ALA A O 1
ATOM 4689 N N . PRO A 1 598 ? -11.659 -1.997 -13.531 1.00 74.25 598 PRO A N 1
ATOM 4690 C CA . PRO A 1 598 ? -10.654 -1.043 -13.078 1.00 74.25 598 PRO A CA 1
ATOM 4691 C C . PRO A 1 598 ? -11.312 0.214 -12.483 1.00 74.25 598 PRO A C 1
ATOM 4693 O O . PRO A 1 598 ? -12.353 0.660 -12.975 1.00 74.25 598 PRO A O 1
ATOM 4696 N N . PRO A 1 599 ? -10.714 0.834 -11.452 1.00 80.31 599 PRO A N 1
ATOM 4697 C CA . PRO A 1 599 ? -11.280 2.034 -10.852 1.00 80.31 599 PRO A CA 1
ATOM 4698 C C . PRO A 1 599 ? -11.092 3.261 -11.762 1.00 80.31 599 PRO A C 1
ATOM 4700 O O . PRO A 1 599 ? -10.047 3.418 -12.389 1.00 80.31 599 PRO A O 1
ATOM 4703 N N . TYR A 1 600 ? -12.073 4.171 -11.769 1.00 86.19 600 TYR A N 1
ATOM 4704 C CA . TYR A 1 600 ? -11.988 5.477 -12.438 1.00 86.19 600 TYR A CA 1
ATOM 4705 C C . TYR A 1 600 ? -12.051 6.616 -11.409 1.00 86.19 600 TYR A C 1
ATOM 4707 O O . TYR A 1 600 ? -12.879 6.587 -10.495 1.00 86.19 600 TYR A O 1
ATOM 4715 N N . GLY A 1 601 ? -11.186 7.623 -11.539 1.00 88.69 601 GLY A N 1
ATOM 4716 C CA . GLY A 1 601 ? -11.069 8.732 -10.586 1.00 88.69 601 GLY A CA 1
ATOM 4717 C C . GLY A 1 601 ? -11.821 10.001 -11.003 1.00 88.69 601 GLY A C 1
ATOM 4718 O O . GLY A 1 601 ? -11.733 10.447 -12.143 1.00 88.69 601 GLY A O 1
ATOM 4719 N N . VAL A 1 602 ? -12.503 10.663 -10.065 1.00 90.81 602 VAL A N 1
ATOM 4720 C CA . VAL A 1 602 ? -12.989 12.046 -10.241 1.00 90.81 602 VAL A CA 1
ATOM 4721 C C . VAL A 1 602 ? -12.353 12.917 -9.164 1.00 90.81 602 VAL A C 1
ATOM 4723 O O . VAL A 1 602 ? -12.723 12.862 -7.993 1.00 90.81 602 VAL A O 1
ATOM 4726 N N . PHE A 1 603 ? -11.367 13.718 -9.554 1.00 90.12 603 PHE A N 1
ATOM 4727 C CA . PHE A 1 603 ? -10.634 14.598 -8.654 1.00 90.12 603 PHE A CA 1
ATOM 4728 C C . PHE A 1 603 ? -11.233 15.998 -8.670 1.00 90.12 603 PHE A C 1
ATOM 4730 O O . PHE A 1 603 ? -11.163 16.690 -9.683 1.00 90.12 603 PHE A O 1
ATOM 4737 N N . ILE A 1 604 ? -11.798 16.412 -7.535 1.00 90.88 604 ILE A N 1
ATOM 4738 C CA . ILE A 1 604 ? -12.428 17.722 -7.365 1.00 90.88 604 ILE A CA 1
ATOM 4739 C C . ILE A 1 604 ? -11.547 18.585 -6.465 1.00 90.88 604 ILE A C 1
ATOM 4741 O O . ILE A 1 604 ? -11.484 18.375 -5.253 1.00 90.88 604 ILE A O 1
ATOM 4745 N N . ASP A 1 605 ? -10.876 19.565 -7.055 1.00 88.75 605 ASP A N 1
ATOM 4746 C CA . ASP A 1 605 ? -10.131 20.576 -6.316 1.00 88.75 605 ASP A CA 1
ATOM 4747 C C . ASP A 1 605 ? -11.043 21.732 -5.892 1.00 88.75 605 ASP A C 1
ATOM 4749 O O . ASP A 1 605 ? -12.028 22.052 -6.564 1.00 88.75 605 ASP A O 1
ATOM 4753 N N . GLU A 1 606 ? -10.705 22.366 -4.769 1.00 88.12 606 GLU A N 1
ATOM 4754 C CA . GLU A 1 606 ? -11.434 23.517 -4.218 1.00 88.12 606 GLU A CA 1
ATOM 4755 C C . GLU A 1 606 ? -12.953 23.270 -4.070 1.00 88.12 606 GLU A C 1
ATOM 4757 O O . GLU A 1 606 ? -13.768 24.175 -4.254 1.00 88.12 606 GLU A O 1
ATOM 4762 N N . ILE A 1 607 ? -13.350 22.039 -3.712 1.00 88.69 607 ILE A N 1
ATOM 4763 C CA . ILE A 1 607 ? -14.760 21.612 -3.594 1.00 88.69 607 ILE A CA 1
ATOM 4764 C C . ILE A 1 607 ? -15.609 22.564 -2.733 1.00 88.69 607 ILE A C 1
ATOM 4766 O O . ILE A 1 607 ? -16.779 22.806 -3.020 1.00 88.69 607 ILE A O 1
ATOM 4770 N N . ASN A 1 608 ? -15.004 23.171 -1.711 1.00 86.38 608 ASN A N 1
ATOM 4771 C CA . ASN A 1 608 ? -15.636 24.123 -0.799 1.00 86.38 608 ASN A CA 1
ATOM 4772 C C . ASN A 1 608 ? -15.843 25.533 -1.390 1.00 86.38 608 ASN A C 1
ATOM 4774 O O . ASN A 1 608 ? -16.453 26.372 -0.729 1.00 86.38 608 ASN A O 1
ATOM 4778 N N . ARG A 1 609 ? -15.329 25.831 -2.591 1.00 87.81 609 ARG A N 1
ATOM 4779 C CA . ARG A 1 609 ? -15.546 27.114 -3.288 1.00 87.81 609 ARG A CA 1
ATOM 4780 C C . ARG A 1 609 ? -16.782 27.118 -4.183 1.00 87.81 609 ARG A C 1
ATOM 4782 O O . ARG A 1 609 ? -17.231 28.196 -4.578 1.00 87.81 609 ARG A O 1
ATOM 4789 N N . GLY A 1 610 ? -17.312 25.943 -4.511 1.00 88.00 610 GLY A N 1
ATOM 4790 C CA . GLY A 1 610 ? -18.579 25.780 -5.216 1.00 88.00 610 GLY A CA 1
ATOM 4791 C C . GLY A 1 610 ? -19.754 25.634 -4.249 1.00 88.00 610 GLY A C 1
ATOM 4792 O O . GLY A 1 610 ? -19.590 25.234 -3.096 1.00 88.00 610 GLY A O 1
ATOM 4793 N N . ASN A 1 611 ? -20.969 25.923 -4.720 1.00 91.25 611 ASN A N 1
ATOM 4794 C CA . ASN A 1 611 ? -22.174 25.529 -3.992 1.00 91.25 611 ASN A CA 1
ATOM 4795 C C . ASN A 1 611 ? -22.405 24.028 -4.215 1.00 91.25 611 ASN A C 1
ATOM 4797 O O . ASN A 1 611 ? -23.061 23.643 -5.180 1.00 91.25 611 ASN A O 1
ATOM 4801 N N . VAL A 1 612 ? -21.837 23.194 -3.339 1.00 88.88 612 VAL A N 1
ATOM 4802 C CA . VAL A 1 612 ? -21.846 21.726 -3.472 1.00 88.88 612 VAL A CA 1
ATOM 4803 C C . VAL A 1 612 ? -23.261 21.188 -3.673 1.00 88.88 612 VAL A C 1
ATOM 4805 O O . VAL A 1 612 ? -23.477 20.419 -4.600 1.00 88.88 612 VAL A O 1
ATOM 4808 N N . SER A 1 613 ? -24.239 21.649 -2.887 1.00 88.88 613 SER A N 1
ATOM 4809 C CA . SER A 1 613 ? -25.635 21.210 -3.017 1.00 88.88 613 SER A CA 1
ATOM 4810 C C . SER A 1 613 ? -26.233 21.537 -4.386 1.00 88.88 613 SER A C 1
ATOM 4812 O O . SER A 1 613 ? -26.968 20.727 -4.937 1.00 88.88 613 SER A O 1
ATOM 4814 N N . ARG A 1 614 ? -25.904 22.704 -4.956 1.00 90.75 614 ARG A N 1
ATOM 4815 C CA . ARG A 1 614 ? -26.374 23.094 -6.293 1.00 90.75 614 ARG A CA 1
ATOM 4816 C C . ARG A 1 614 ? -25.653 22.337 -7.408 1.00 90.75 614 ARG A C 1
ATOM 4818 O O . ARG A 1 614 ? -26.270 22.046 -8.420 1.00 90.75 614 ARG A O 1
ATOM 4825 N N . ILE A 1 615 ? -24.359 22.069 -7.246 1.00 93.19 615 ILE A N 1
ATOM 4826 C CA . ILE A 1 615 ? -23.536 21.411 -8.271 1.00 93.19 615 ILE A CA 1
ATOM 4827 C C . ILE A 1 615 ? -23.835 19.912 -8.333 1.00 93.19 615 ILE A C 1
ATOM 4829 O O . ILE A 1 615 ? -23.976 19.365 -9.420 1.00 93.19 615 ILE A O 1
ATOM 4833 N N . PHE A 1 616 ? -23.932 19.252 -7.178 1.00 90.75 616 PHE A N 1
ATOM 4834 C CA . PHE A 1 616 ? -24.170 17.811 -7.101 1.00 90.75 616 PHE A CA 1
ATOM 4835 C C . PHE A 1 616 ? -25.637 17.450 -7.355 1.00 90.75 616 PHE A C 1
ATOM 4837 O O . PHE A 1 616 ? -25.899 16.341 -7.808 1.00 90.75 616 PHE A O 1
ATOM 4844 N N . GLY A 1 617 ? -26.583 18.353 -7.068 1.00 90.69 617 GLY A N 1
ATOM 4845 C CA . GLY A 1 617 ? -28.011 18.083 -7.242 1.00 90.69 617 GLY A CA 1
ATOM 4846 C C . GLY A 1 617 ? -28.424 16.799 -6.520 1.00 90.69 617 GLY A C 1
ATOM 4847 O O . GLY A 1 617 ? -28.223 16.662 -5.312 1.00 90.69 617 GLY A O 1
ATOM 4848 N N . GLU A 1 618 ? -28.953 15.838 -7.271 1.00 86.69 618 GLU A N 1
ATOM 4849 C CA . GLU A 1 618 ? -29.392 14.531 -6.779 1.00 86.69 618 GLU A CA 1
ATOM 4850 C C . GLU A 1 618 ? -28.230 13.636 -6.321 1.00 86.69 618 GLU A C 1
ATOM 4852 O O . GLU A 1 618 ? -28.422 12.784 -5.446 1.00 86.69 618 GLU A O 1
ATOM 4857 N N . LEU A 1 619 ? -27.010 13.851 -6.834 1.00 86.06 619 LEU A N 1
ATOM 4858 C CA . LEU A 1 619 ? -25.844 13.037 -6.476 1.00 86.06 619 LEU A CA 1
ATOM 4859 C C . LEU A 1 619 ? -25.510 13.097 -4.986 1.00 86.06 619 LEU A C 1
ATOM 4861 O O . LEU A 1 619 ? -24.904 12.164 -4.476 1.00 86.06 619 LEU A O 1
ATOM 4865 N N . ILE A 1 620 ? -25.934 14.143 -4.271 1.00 83.81 620 ILE A N 1
ATOM 4866 C CA . ILE A 1 620 ? -25.720 14.253 -2.820 1.00 83.81 620 ILE A CA 1
ATOM 4867 C C . ILE A 1 620 ? -26.422 13.144 -2.021 1.00 83.81 620 ILE A C 1
ATOM 4869 O O . ILE A 1 620 ? -26.121 12.940 -0.852 1.00 83.81 620 ILE A O 1
ATOM 4873 N N . THR A 1 621 ? -27.401 12.474 -2.634 1.00 78.19 621 THR A N 1
ATOM 4874 C CA . THR A 1 621 ? -28.104 11.328 -2.043 1.00 78.19 621 THR A CA 1
ATOM 4875 C C . THR A 1 621 ? -27.574 9.984 -2.534 1.00 78.19 621 THR A C 1
ATOM 4877 O O . THR A 1 621 ? -27.834 8.964 -1.901 1.00 78.19 621 THR A O 1
ATOM 4880 N N . LEU A 1 622 ? -26.850 9.982 -3.656 1.00 75.44 622 LEU A N 1
ATOM 4881 C CA . LEU A 1 622 ? -26.317 8.783 -4.303 1.00 75.44 622 LEU A CA 1
ATOM 4882 C C . LEU A 1 622 ? -24.862 8.489 -3.897 1.00 75.44 622 LEU A C 1
ATOM 4884 O O . LEU A 1 622 ? -24.437 7.337 -3.980 1.00 75.44 622 LEU A O 1
ATOM 4888 N N . LEU A 1 623 ? -24.116 9.517 -3.477 1.00 75.88 623 LEU A N 1
ATOM 4889 C CA . LEU A 1 623 ? -22.723 9.477 -3.009 1.00 75.88 623 LEU A CA 1
ATOM 4890 C C . LEU A 1 623 ? -22.644 9.785 -1.513 1.00 75.88 623 LEU A C 1
ATOM 4892 O O . LEU A 1 623 ? -21.746 9.202 -0.860 1.00 75.88 623 LEU A O 1
#